Protein AF-0000000086686508 (afdb_homodimer)

Foldseek 3Di:
DDDPPDPDDPPPPPPPLFQPPVRFAAEEQAEAQPDAQCPDLNVLLQVLQVVVRYHYHTDDDPDHADDLQDLVLLVSLCVRCVVVDPTQHEYEYAASRLSCLQVCLVVQHEYEYQLYQQVRVSSLVSLQSHPHAYAYEEEPQAPRDDPVSRVVSHVHYHYHYQAYSLQAHDDDRVRSVVSSVVVSVSSNVVCVVRVPPD/DDPPDDPPDPPPPPPPLWQPPVRFAAEEQAEAQPDAQCPDLNVLLQVLQVVVRYHYHTDDDPDHADDLQDLVLLVVLCVRCVVVDPTQHEYEYAASRLSCLQVCLVVQHEYEYQLYQQVRVSSLVSLQSHPHAYAYEEEPQAPRDDPVSRVVSHVHYHYHYQAYSLGAHDDDRVRSVVSSVVVSVSSNVVCVVRVPPD

Secondary structure (DSSP, 8-state):
--------------------TTS--EEEEE--SSS-TTBTHHHHHHHHHHTTTPEEEE---SS----TTSTHHHHHHHHHHGGG--S-PEEEEEGGGGGGHHHHHHHT--EEEES--TTSHHHHHHHHT--S-EEEEEETT-TT--HHHHHHH-S-EEEETT--TTS--SSSHHHHHHHHHHHHHHHHHHHHHTT---/--------------------TTS--EEEEE--SSS-TTBTHHHHHHHHHHTTTPEEEE---SS----TTSTHHHHHHHHHHGGG--S-PEEEEEGGGGGGHHHHHHHT--EEEES--TTSHHHHHHHHT--S-EEEEEETT-TT--HHHHHHH-S-EEEETT--TTS--SSSHHHHHHHHHHHHHHHHHHHHHTT---

pLDDT: mean 88.92, std 19.78, range [25.7, 99.0]

Sequence (396 aa):
MPTAGASPNRTTDATHAATTLDGMAEAVVIPGGGYGVTTGMLWYAGEVAARRGATVHRHSWTEPAPDAFDATVETWVTAQLAPTLTGRPLLIGKSLGSAAAALAADRGLPAVWLTPLLTAPWVVAALGRATRPVLLVGGTADRLWDGATARRLTPHVVEVADADHGLCVPGPMVGSVNVLARVIAAMDEFLDAISWPGMPTAGASPNRTTDATHAATTLDGMAEAVVIPGGGYGVTTGMLWYAGEVAARRGATVHRHSWTEPAPDAFDATVETWVTAQLAPTLTGRPLLIGKSLGSAAAALAADRGLPAVWLTPLLTAPWVVAALGRATRPVLLVGGTADRLWDGATARRLTPHVVEVADADHGLCVPGPMVGSVNVLARVIAAMDEFLDAISWPG

Solvent-accessible surface area (backbone atoms only — not comparable to full-atom values): 21342 Å² total; per-residue (Å²): 131,85,79,82,75,81,76,81,80,80,77,76,75,75,78,72,68,50,39,35,95,89,58,46,38,39,30,37,34,32,32,38,85,86,51,63,45,36,33,33,68,48,34,55,54,45,46,50,45,37,76,68,61,21,52,70,44,71,46,70,79,91,59,88,74,67,58,77,86,37,78,64,31,36,58,53,45,35,64,66,45,55,84,72,56,87,59,54,34,39,38,38,17,24,32,58,22,26,33,37,30,44,53,29,26,76,66,53,27,36,34,38,28,41,34,32,44,57,75,32,67,69,35,46,52,20,47,65,55,42,75,35,67,47,39,41,34,37,14,73,56,12,88,41,46,44,70,69,60,48,58,71,60,32,94,43,68,47,75,37,85,57,8,26,73,83,46,40,39,81,75,61,56,40,57,19,39,49,44,47,29,52,52,48,46,49,50,53,51,50,35,57,74,67,48,58,75,108,132,86,79,82,75,84,77,81,83,77,78,75,76,77,79,72,66,47,38,35,95,88,58,46,35,39,30,38,34,32,32,40,85,86,51,63,46,36,32,31,67,48,35,56,55,47,46,49,46,37,75,67,59,22,52,70,43,70,44,72,80,89,59,87,76,66,58,78,85,37,79,64,32,36,59,52,45,38,65,65,45,55,83,72,57,87,60,52,34,40,37,37,17,24,31,57,22,25,33,38,30,45,53,29,26,76,69,52,27,37,34,36,27,41,33,31,45,55,74,32,66,68,36,45,53,20,47,66,55,42,75,36,66,47,39,43,35,35,14,72,54,13,90,41,46,43,70,68,60,48,59,72,60,31,94,41,69,47,77,38,84,56,9,25,74,84,46,40,37,81,75,61,58,40,54,20,39,50,45,47,30,52,52,47,46,48,49,53,53,49,34,57,75,68,50,57,73,109

Nearest PDB structures (foldseek):
  3nvt-assembly1_A-2  TM=3.854E-01  e=5.544E-01  Listeria monocytogenes EGD-e
  3tfc-assembly1_B-2  TM=3.668E-01  e=6.297E-01  Listeria monocytogenes EGD-e
  5j6f-assembly1_A-2  TM=3.170E-01  e=2.752E-01  Geobacillus sp. GHH01
  5j6f-assembly1_B-2  TM=3.099E-01  e=3.126E-01  Geobacillus sp. GHH01
  3nvt-assembly1_B-2  TM=3.622E-01  e=9.226E-01  Listeria monocytogenes EGD-e

InterPro domains:
  IPR029058 Alpha/Beta hydrolase fold [G3DSA:3.40.50.1820] (26-176)
  IPR029058 Alpha/Beta hydrolase fold [SSF53474] (26-192)

Radius of gyration: 25.27 Å; Cα contacts (8 Å, |Δi|>4): 787; chains: 2; bounding box: 43×126×68 Å

Organism: NCBI:txid175570

Structure (mmCIF, N/CA/C/O backbone):
data_AF-0000000086686508-model_v1
#
loop_
_entity.id
_entity.type
_entity.pdbx_description
1 polymer 'Alpha/beta hydrolase family protein'
#
loop_
_atom_site.group_PDB
_atom_site.id
_atom_site.type_symbol
_atom_site.label_atom_id
_atom_site.label_alt_id
_atom_site.label_comp_id
_atom_site.label_asym_id
_atom_site.label_entity_id
_atom_site.label_seq_id
_atom_site.pdbx_PDB_ins_code
_atom_site.Cartn_x
_atom_site.Cartn_y
_atom_site.Cartn_z
_atom_site.occupancy
_atom_site.B_iso_or_equiv
_atom_site.auth_seq_id
_atom_site.auth_comp_id
_atom_site.auth_asym_id
_atom_site.auth_atom_id
_atom_site.pdbx_PDB_model_num
ATOM 1 N N . MET A 1 1 ? -20.25 -55.562 -44.25 1 31.36 1 MET A N 1
ATOM 2 C CA . MET A 1 1 ? -20.969 -54.688 -43.312 1 31.36 1 MET A CA 1
ATOM 3 C C . MET A 1 1 ? -20 -53.938 -42.406 1 31.36 1 MET A C 1
ATOM 5 O O . MET A 1 1 ? -19.203 -54.562 -41.688 1 31.36 1 MET A O 1
ATOM 9 N N . PRO A 1 2 ? -19.516 -52.688 -42.75 1 33.31 2 PRO A N 1
ATOM 10 C CA . PRO A 1 2 ? -18.453 -51.938 -42.062 1 33.31 2 PRO A CA 1
ATOM 11 C C . PRO A 1 2 ? -18.797 -51.594 -40.625 1 33.31 2 PRO A C 1
ATOM 13 O O . PRO A 1 2 ? -19.969 -51.438 -40.281 1 33.31 2 PRO A O 1
ATOM 16 N N . THR A 1 3 ? -18.109 -52.125 -39.625 1 28.48 3 THR A N 1
ATOM 17 C CA . THR A 1 3 ? -18.219 -51.938 -38.188 1 28.48 3 THR A CA 1
ATOM 18 C C . THR A 1 3 ? -18.125 -50.469 -37.812 1 28.48 3 THR A C 1
ATOM 20 O O . THR A 1 3 ? -17.266 -49.75 -38.312 1 28.48 3 THR A O 1
ATOM 23 N N . ALA A 1 4 ? -19.266 -49.812 -37.406 1 37.56 4 ALA A N 1
ATOM 24 C CA . ALA A 1 4 ? -19.484 -48.469 -36.875 1 37.56 4 ALA A CA 1
ATOM 25 C C . ALA A 1 4 ? -18.5 -48.188 -35.75 1 37.56 4 ALA A C 1
ATOM 27 O O . ALA A 1 4 ? -18.484 -48.875 -34.719 1 37.56 4 ALA A O 1
ATOM 28 N N . GLY A 1 5 ? -17.266 -47.688 -36.062 1 30.7 5 GLY A N 1
ATOM 29 C CA . GLY A 1 5 ? -16.219 -47.344 -35.094 1 30.7 5 GLY A CA 1
ATOM 30 C C . GLY A 1 5 ? -16.719 -46.469 -33.969 1 30.7 5 GLY A C 1
ATOM 31 O O . GLY A 1 5 ? -17.578 -45.625 -34.156 1 30.7 5 GLY A O 1
ATOM 32 N N . ALA A 1 6 ? -16.609 -46.969 -32.656 1 38.06 6 ALA A N 1
ATOM 33 C CA . ALA A 1 6 ? -16.906 -46.375 -31.344 1 38.06 6 ALA A CA 1
ATOM 34 C C . ALA A 1 6 ? -16.344 -44.969 -31.219 1 38.06 6 ALA A C 1
ATOM 36 O O . ALA A 1 6 ? -15.156 -44.75 -31.453 1 38.06 6 ALA A O 1
ATOM 37 N N . SER A 1 7 ? -17.188 -43.906 -31.484 1 34.47 7 SER A N 1
ATOM 38 C CA . SER A 1 7 ? -16.828 -42.531 -31.25 1 34.47 7 SER A CA 1
ATOM 39 C C . SER A 1 7 ? -16.406 -42.281 -29.812 1 34.47 7 SER A C 1
ATOM 41 O O . SER A 1 7 ? -17.125 -42.656 -28.875 1 34.47 7 SER A O 1
ATOM 43 N N . PRO A 1 8 ? -15.047 -42.125 -29.438 1 32.41 8 PRO A N 1
ATOM 44 C CA . PRO A 1 8 ? -14.602 -41.938 -28.047 1 32.41 8 PRO A CA 1
ATOM 45 C C . PRO A 1 8 ? -15.305 -40.781 -27.359 1 32.41 8 PRO A C 1
ATOM 47 O O . PRO A 1 8 ? -15.711 -39.812 -28.016 1 32.41 8 PRO A O 1
ATOM 50 N N . ASN A 1 9 ? -16.141 -41 -26.281 1 31.64 9 ASN A N 1
ATOM 51 C CA . ASN A 1 9 ? -16.766 -40.125 -25.297 1 31.64 9 ASN A CA 1
ATOM 52 C C . ASN A 1 9 ? -15.773 -39.156 -24.703 1 31.64 9 ASN A C 1
ATOM 54 O O . ASN A 1 9 ? -14.773 -39.531 -24.109 1 31.64 9 ASN A O 1
ATOM 58 N N . ARG A 1 10 ? -15.508 -37.969 -25.281 1 30.02 10 ARG A N 1
ATOM 59 C CA . ARG A 1 10 ? -14.734 -36.844 -24.75 1 30.02 10 ARG A CA 1
ATOM 60 C C . ARG A 1 10 ? -15.203 -36.469 -23.344 1 30.02 10 ARG A C 1
ATOM 62 O O . ARG A 1 10 ? -16.328 -36 -23.172 1 30.02 10 ARG A O 1
ATOM 69 N N . THR A 1 11 ? -14.797 -37.219 -22.266 1 30.08 11 THR A N 1
ATOM 70 C CA . THR A 1 11 ? -15 -36.844 -20.875 1 30.08 11 THR A CA 1
ATOM 71 C C . THR A 1 11 ? -14.562 -35.406 -20.625 1 30.08 11 THR A C 1
ATOM 73 O O . THR A 1 11 ? -13.383 -35.062 -20.797 1 30.08 11 THR A O 1
ATOM 76 N N . THR A 1 12 ? -15.359 -34.438 -20.891 1 30.73 12 THR A N 1
ATOM 77 C CA . THR A 1 12 ? -15.203 -33.031 -20.484 1 30.73 12 THR A CA 1
ATOM 78 C C . THR A 1 12 ? -14.898 -32.969 -18.984 1 30.73 12 THR A C 1
ATOM 80 O O . THR A 1 12 ? -15.742 -33.281 -18.156 1 30.73 12 THR A O 1
ATOM 83 N N . ASP A 1 13 ? -13.695 -33.312 -18.5 1 25.7 13 ASP A N 1
ATOM 84 C CA . ASP A 1 13 ? -13.242 -33.094 -17.141 1 25.7 13 ASP A CA 1
ATOM 85 C C . ASP A 1 13 ? -13.555 -31.656 -16.688 1 25.7 13 ASP A C 1
ATOM 87 O O . ASP A 1 13 ? -12.977 -30.703 -17.203 1 25.7 13 ASP A O 1
ATOM 91 N N . ALA A 1 14 ? -14.805 -31.297 -16.406 1 35.44 14 ALA A N 1
ATOM 92 C CA . ALA A 1 14 ? -15.172 -30.109 -15.641 1 35.44 14 ALA A CA 1
ATOM 93 C C . ALA A 1 14 ? -14.195 -29.859 -14.5 1 35.44 14 ALA A C 1
ATOM 95 O O . ALA A 1 14 ? -14.148 -30.625 -13.539 1 35.44 14 ALA A O 1
ATOM 96 N N . THR A 1 15 ? -12.891 -29.406 -14.703 1 31.39 15 THR A N 1
ATOM 97 C CA . THR A 1 15 ? -11.922 -28.891 -13.742 1 31.39 15 THR A CA 1
ATOM 98 C C . THR A 1 15 ? -12.625 -28.141 -12.617 1 31.39 15 THR A C 1
ATOM 100 O O . THR A 1 15 ? -13.219 -27.078 -12.844 1 31.39 15 THR A O 1
ATOM 103 N N . HIS A 1 16 ? -13.109 -28.703 -11.625 1 33.59 16 HIS A N 1
ATOM 104 C CA . HIS A 1 16 ? -13.797 -28.297 -10.406 1 33.59 16 HIS A CA 1
ATOM 105 C C . HIS A 1 16 ? -13.039 -27.172 -9.695 1 33.59 16 HIS A C 1
ATOM 107 O O . HIS A 1 16 ? -11.875 -27.344 -9.336 1 33.59 16 HIS A O 1
ATOM 113 N N . ALA A 1 17 ? -13.195 -26 -9.992 1 38.53 17 ALA A N 1
ATOM 114 C CA . ALA A 1 17 ? -12.766 -24.844 -9.211 1 38.53 17 ALA A CA 1
ATOM 115 C C . ALA A 1 17 ? -13 -25.078 -7.719 1 38.53 17 ALA A C 1
ATOM 117 O O . ALA A 1 17 ? -14.125 -25.344 -7.293 1 38.53 17 ALA A O 1
ATOM 118 N N . ALA A 1 18 ? -12.016 -25.547 -6.938 1 39.12 18 ALA A N 1
ATOM 119 C CA . ALA A 1 18 ? -12.094 -25.906 -5.523 1 39.12 18 ALA A CA 1
ATOM 120 C C . ALA A 1 18 ? -12.711 -24.781 -4.703 1 39.12 18 ALA A C 1
ATOM 122 O O . ALA A 1 18 ? -12.07 -23.75 -4.48 1 39.12 18 ALA A O 1
ATOM 123 N N . THR A 1 19 ? -13.984 -24.438 -4.754 1 42.88 19 THR A N 1
ATOM 124 C CA . THR A 1 19 ? -14.781 -23.562 -3.896 1 42.88 19 THR A CA 1
ATOM 125 C C . THR A 1 19 ? -14.648 -23.984 -2.432 1 42.88 19 THR A C 1
ATOM 127 O O . THR A 1 19 ? -14.414 -25.156 -2.129 1 42.88 19 THR A O 1
ATOM 130 N N . THR A 1 20 ? -14.125 -23.141 -1.526 1 47.12 20 THR A N 1
ATOM 131 C CA . THR A 1 20 ? -14.344 -23.547 -0.14 1 47.12 20 THR A CA 1
ATOM 132 C C . THR A 1 20 ? -15.711 -24.188 0.026 1 47.12 20 THR A C 1
ATOM 134 O O . THR A 1 20 ? -16.562 -24.094 -0.858 1 47.12 20 THR A O 1
ATOM 137 N N . LEU A 1 21 ? -15.812 -25.031 1.123 1 45.16 21 LEU A N 1
ATOM 138 C CA . LEU A 1 21 ? -17.094 -25.703 1.366 1 45.16 21 LEU A CA 1
ATOM 139 C C . LEU A 1 21 ? -18.25 -24.797 0.982 1 45.16 21 LEU A C 1
ATOM 141 O O . LEU A 1 21 ? -19.297 -25.266 0.525 1 45.16 21 LEU A O 1
ATOM 145 N N . ASP A 1 22 ? -18.188 -23.484 1.432 1 51.22 22 ASP A N 1
ATOM 146 C CA . ASP A 1 22 ? -19.406 -22.703 1.198 1 51.22 22 ASP A CA 1
ATOM 147 C C . ASP A 1 22 ? -19.438 -22.141 -0.217 1 51.22 22 ASP A C 1
ATOM 149 O O . ASP A 1 22 ? -20.375 -21.422 -0.585 1 51.22 22 ASP A O 1
ATOM 153 N N . GLY A 1 23 ? -18.516 -22.625 -1.15 1 64.56 23 GLY A N 1
ATOM 154 C CA . GLY A 1 23 ? -18.547 -22.281 -2.562 1 64.56 23 GLY A CA 1
ATOM 155 C C . GLY A 1 23 ? -17.844 -20.969 -2.865 1 64.56 23 GLY A C 1
ATOM 156 O O . GLY A 1 23 ? -17.844 -20.516 -4.012 1 64.56 23 GLY A O 1
ATOM 157 N N . MET A 1 24 ? -17.203 -20.312 -1.735 1 79.81 24 MET A N 1
ATOM 158 C CA . MET A 1 24 ? -16.656 -18.984 -2.004 1 79.81 24 MET A CA 1
ATOM 159 C C . MET A 1 24 ? -15.195 -19.062 -2.408 1 79.81 24 MET A C 1
ATOM 161 O O . MET A 1 24 ? -14.445 -19.875 -1.875 1 79.81 24 MET A O 1
ATOM 165 N N . ALA A 1 25 ? -14.781 -18.391 -3.436 1 93.69 25 ALA A N 1
ATOM 166 C CA . ALA A 1 25 ? -13.398 -18.312 -3.9 1 93.69 25 ALA A CA 1
ATOM 167 C C . ALA A 1 25 ? -12.492 -17.734 -2.824 1 93.69 25 ALA A C 1
ATOM 169 O O . ALA A 1 25 ? -12.945 -16.953 -1.984 1 93.69 25 ALA A O 1
ATOM 170 N N . GLU A 1 26 ? -11.219 -18.219 -2.693 1 96.62 26 GLU A N 1
ATOM 171 C CA . GLU A 1 26 ? -10.242 -17.734 -1.729 1 96.62 26 GLU A CA 1
ATOM 172 C C . GLU A 1 26 ? -8.953 -17.281 -2.426 1 96.62 26 GLU A C 1
ATOM 174 O O . GLU A 1 26 ? -8.602 -17.812 -3.482 1 96.62 26 GLU A O 1
ATOM 179 N N . ALA A 1 27 ? -8.352 -16.359 -1.875 1 97.31 27 ALA A N 1
ATOM 180 C CA . ALA A 1 27 ? -7.008 -15.938 -2.258 1 97.31 27 ALA A CA 1
ATOM 181 C C . ALA A 1 27 ? -6.109 -15.789 -1.034 1 97.31 27 ALA A C 1
ATOM 183 O O . ALA A 1 27 ? -6.582 -15.445 0.052 1 97.31 27 ALA A O 1
ATOM 184 N N . VAL A 1 28 ? -4.844 -16.125 -1.184 1 97.5 28 VAL A N 1
ATOM 185 C CA . VAL A 1 28 ? -3.854 -15.969 -0.125 1 97.5 28 VAL A CA 1
ATOM 186 C C . VAL A 1 28 ? -2.762 -15.008 -0.583 1 97.5 28 VAL A C 1
ATOM 188 O O . VAL A 1 28 ? -2.137 -15.211 -1.625 1 97.5 28 VAL A O 1
ATOM 191 N N . VAL A 1 29 ? -2.574 -13.969 0.198 1 96.94 29 VAL A N 1
ATOM 192 C CA . VAL A 1 29 ? -1.518 -13 -0.054 1 96.94 29 VAL A CA 1
ATOM 193 C C . VAL A 1 29 ? -0.292 -13.336 0.793 1 96.94 29 VAL A C 1
ATOM 195 O O . VAL A 1 29 ? -0.396 -13.484 2.012 1 96.94 29 VAL A O 1
ATOM 198 N N . ILE A 1 30 ? 0.859 -13.43 0.093 1 96.81 30 ILE A N 1
ATOM 199 C CA . ILE A 1 30 ? 2.096 -13.883 0.72 1 96.81 30 ILE A CA 1
ATOM 200 C C . ILE A 1 30 ? 3.162 -12.797 0.599 1 96.81 30 ILE A C 1
ATOM 202 O O . ILE A 1 30 ? 3.602 -12.469 -0.506 1 96.81 30 ILE A O 1
ATOM 206 N N . PRO A 1 31 ? 3.637 -12.242 1.717 1 95.25 31 PRO A N 1
ATOM 207 C CA . PRO A 1 31 ? 4.57 -11.117 1.677 1 95.25 31 PRO A CA 1
ATOM 208 C C . PRO A 1 31 ? 5.996 -11.539 1.343 1 95.25 31 PRO A C 1
ATOM 210 O O . PRO A 1 31 ? 6.297 -12.734 1.314 1 95.25 31 PRO A O 1
ATOM 213 N N . GLY A 1 32 ? 6.812 -10.516 1.066 1 94 32 GLY A N 1
ATOM 214 C CA . GLY A 1 32 ? 8.25 -10.719 1.007 1 94 32 GLY A CA 1
ATOM 215 C C . GLY A 1 32 ? 8.922 -10.664 2.369 1 94 32 GLY A C 1
ATOM 216 O O . GLY A 1 32 ? 8.281 -10.938 3.389 1 94 32 GLY A O 1
ATOM 217 N N . GLY A 1 33 ? 10.203 -10.391 2.398 1 87 33 GLY A N 1
ATOM 218 C CA . GLY A 1 33 ? 10.977 -10.414 3.633 1 87 33 GLY A CA 1
ATOM 219 C C . GLY A 1 33 ? 11.023 -9.062 4.332 1 87 33 GLY A C 1
ATOM 220 O O . GLY A 1 33 ? 11.242 -9 5.543 1 87 33 GLY A O 1
ATOM 221 N N . GLY A 1 34 ? 10.781 -8.016 3.639 1 74.44 34 GLY A N 1
ATOM 222 C CA . GLY A 1 34 ? 11.117 -6.703 4.172 1 74.44 34 GLY A CA 1
ATOM 223 C C . GLY A 1 34 ? 9.922 -5.977 4.766 1 74.44 34 GLY A C 1
ATOM 224 O O . GLY A 1 34 ? 10.07 -5.188 5.699 1 74.44 34 GLY A O 1
ATOM 225 N N . TYR A 1 35 ? 8.797 -6.34 4.152 1 73.69 35 TYR A N 1
ATOM 226 C CA . TYR A 1 35 ? 7.652 -5.531 4.547 1 73.69 35 TYR A CA 1
ATOM 227 C C . TYR A 1 35 ? 6.453 -6.41 4.883 1 73.69 35 TYR A C 1
ATOM 229 O O . TYR A 1 35 ? 6.422 -7.59 4.527 1 73.69 35 TYR A O 1
ATOM 237 N N . GLY A 1 36 ? 5.535 -5.984 5.613 1 75.12 36 GLY A N 1
ATOM 238 C CA . GLY A 1 36 ? 4.355 -6.719 6.039 1 75.12 36 GLY A CA 1
ATOM 239 C C . GLY A 1 36 ? 3.383 -7 4.91 1 75.12 36 GLY A C 1
ATOM 240 O O . GLY A 1 36 ? 3.539 -6.477 3.805 1 75.12 36 GLY A O 1
ATOM 241 N N . VAL A 1 37 ? 2.438 -7.746 5.098 1 73.25 37 VAL A N 1
ATOM 242 C CA . VAL A 1 37 ? 1.51 -8.406 4.184 1 73.25 37 VAL A CA 1
ATOM 243 C C . VAL A 1 37 ? 0.569 -7.375 3.568 1 73.25 37 VAL A C 1
ATOM 245 O O . VAL A 1 37 ? -0.125 -7.664 2.59 1 73.25 37 VAL A O 1
ATOM 248 N N . THR A 1 38 ? 0.624 -6.176 4.031 1 72.81 38 THR A N 1
ATOM 249 C CA . THR A 1 38 ? -0.282 -5.172 3.486 1 72.81 38 THR A CA 1
ATOM 250 C C . THR A 1 38 ? 0.5 -4.012 2.879 1 72.81 38 THR A C 1
ATOM 252 O O . THR A 1 38 ? -0.069 -2.955 2.588 1 72.81 38 THR A O 1
ATOM 255 N N . THR A 1 39 ? 1.704 -4.293 2.664 1 81.94 39 THR A N 1
ATOM 256 C CA . THR A 1 39 ? 2.531 -3.168 2.236 1 81.94 39 THR A CA 1
ATOM 257 C C . THR A 1 39 ? 2.279 -2.84 0.767 1 81.94 39 THR A C 1
ATOM 259 O O . THR A 1 39 ? 2.338 -3.725 -0.091 1 81.94 39 THR A O 1
ATOM 262 N N . GLY A 1 40 ? 1.926 -1.566 0.541 1 88.06 40 GLY A N 1
ATOM 263 C CA . GLY A 1 40 ? 1.92 -1.001 -0.799 1 88.06 40 GLY A CA 1
ATOM 264 C C . GLY A 1 40 ? 1.157 -1.847 -1.801 1 88.06 40 GLY A C 1
ATOM 265 O O . GLY A 1 40 ? -0.057 -2.021 -1.678 1 88.06 40 GLY A O 1
ATOM 266 N N . MET A 1 41 ? 1.883 -2.381 -2.676 1 93.5 41 MET A N 1
ATOM 267 C CA . MET A 1 41 ? 1.324 -3.059 -3.844 1 93.5 41 MET A CA 1
ATOM 268 C C . MET A 1 41 ? 0.568 -4.316 -3.434 1 93.5 41 MET A C 1
ATOM 270 O O . MET A 1 41 ? -0.436 -4.672 -4.055 1 93.5 41 MET A O 1
ATOM 274 N N . LEU A 1 42 ? 0.965 -4.98 -2.32 1 94.38 42 LEU A N 1
ATOM 275 C CA . LEU A 1 42 ? 0.359 -6.25 -1.932 1 94.38 42 LEU A CA 1
ATOM 276 C C . LEU A 1 42 ? -1.089 -6.051 -1.496 1 94.38 42 LEU A C 1
ATOM 278 O O . LEU A 1 42 ? -1.939 -6.906 -1.747 1 94.38 42 LEU A O 1
ATOM 282 N N . TRP A 1 43 ? -1.288 -4.922 -0.856 1 94.56 43 TRP A N 1
ATOM 283 C CA . TRP A 1 43 ? -2.662 -4.629 -0.464 1 94.56 43 TRP A CA 1
ATOM 284 C C . TRP A 1 43 ? -3.568 -4.527 -1.688 1 94.56 43 TRP A C 1
ATOM 286 O O . TRP A 1 43 ? -4.605 -5.188 -1.755 1 94.56 43 TRP A O 1
ATOM 296 N N . TYR A 1 44 ? -3.178 -3.805 -2.699 1 96.62 44 TYR A N 1
ATOM 297 C CA . TYR A 1 44 ? -3.98 -3.586 -3.896 1 96.62 44 TYR A CA 1
ATOM 298 C C . TYR A 1 44 ? -4.156 -4.879 -4.68 1 96.62 44 TYR A C 1
ATOM 300 O O . TYR A 1 44 ? -5.23 -5.145 -5.223 1 96.62 44 TYR A O 1
ATOM 308 N N . ALA A 1 45 ? -3.109 -5.633 -4.727 1 97.62 45 ALA A N 1
ATOM 309 C CA . ALA A 1 45 ? -3.195 -6.914 -5.422 1 97.62 45 ALA A CA 1
ATOM 310 C C . ALA A 1 45 ? -4.246 -7.82 -4.777 1 97.62 45 ALA A C 1
ATOM 312 O O . ALA A 1 45 ? -5.031 -8.461 -5.477 1 97.62 45 ALA A O 1
ATOM 313 N N . GLY A 1 46 ? -4.242 -7.926 -3.453 1 96.94 46 GLY A N 1
ATOM 314 C CA . GLY A 1 46 ? -5.254 -8.711 -2.762 1 96.94 46 GLY A CA 1
ATOM 315 C C . GLY A 1 46 ? -6.668 -8.219 -3.021 1 96.94 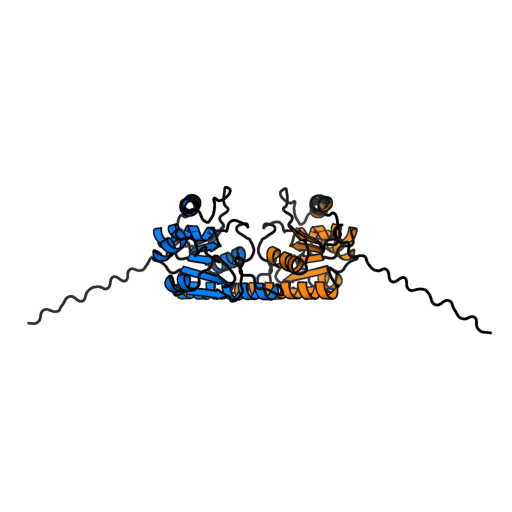46 GLY A C 1
ATOM 316 O O . GLY A 1 46 ? -7.598 -9.016 -3.123 1 96.94 46 GLY A O 1
ATOM 317 N N . GLU A 1 47 ? -6.809 -6.918 -3.178 1 96.56 47 GLU A N 1
ATOM 318 C CA . GLU A 1 47 ? -8.125 -6.324 -3.381 1 96.56 47 GLU A CA 1
ATOM 319 C C . GLU A 1 47 ? -8.695 -6.695 -4.746 1 96.56 47 GLU A C 1
ATOM 321 O O . GLU A 1 47 ? -9.914 -6.734 -4.926 1 96.56 47 GLU A O 1
ATOM 326 N N . VAL A 1 48 ? -7.828 -6.977 -5.727 1 98.38 48 VAL A N 1
ATOM 327 C CA . VAL A 1 48 ? -8.305 -7.453 -7.02 1 98.38 48 VAL A CA 1
ATOM 328 C C . VAL A 1 48 ? -9.117 -8.727 -6.836 1 98.38 48 VAL A C 1
ATOM 330 O O . VAL A 1 48 ? -10.203 -8.867 -7.402 1 98.38 48 VAL A O 1
ATOM 333 N N . ALA A 1 49 ? -8.602 -9.656 -6.008 1 98.19 49 ALA A N 1
ATOM 334 C CA . ALA A 1 49 ? -9.305 -10.906 -5.723 1 98.19 49 ALA A CA 1
ATOM 335 C C . ALA A 1 49 ? -10.57 -10.648 -4.914 1 98.19 49 ALA A C 1
ATOM 337 O O . ALA A 1 49 ? -11.609 -11.266 -5.172 1 98.19 49 ALA A O 1
ATOM 338 N N . ALA A 1 50 ? -10.453 -9.742 -3.953 1 96.88 50 ALA A N 1
ATOM 339 C CA . ALA A 1 50 ? -11.609 -9.422 -3.113 1 96.88 50 ALA A CA 1
ATOM 340 C C . ALA A 1 50 ? -12.773 -8.906 -3.953 1 96.88 50 ALA A C 1
ATOM 342 O O . ALA A 1 50 ? -13.922 -9.289 -3.729 1 96.88 50 ALA A O 1
ATOM 343 N N . ARG A 1 51 ? -12.484 -8.109 -4.902 1 97.19 51 ARG A N 1
ATOM 344 C CA . ARG A 1 51 ? -13.523 -7.504 -5.738 1 97.19 51 ARG A CA 1
ATOM 345 C C . ARG A 1 51 ? -14.172 -8.547 -6.645 1 97.19 51 ARG A C 1
ATOM 347 O O . ARG A 1 51 ? -15.234 -8.305 -7.211 1 97.19 51 ARG A O 1
ATOM 354 N N . ARG A 1 52 ? -13.555 -9.648 -6.766 1 96.75 52 ARG A N 1
ATOM 355 C CA . ARG A 1 52 ? -14.109 -10.742 -7.551 1 96.75 52 ARG A CA 1
ATOM 356 C C . ARG A 1 52 ? -14.875 -11.719 -6.66 1 96.75 52 ARG A C 1
ATOM 358 O O . ARG A 1 52 ? -15.242 -12.812 -7.102 1 96.75 52 ARG A O 1
ATOM 365 N N . GLY A 1 53 ? -15 -11.344 -5.375 1 95.94 53 GLY A N 1
ATOM 366 C CA . GLY A 1 53 ? -15.836 -12.109 -4.465 1 95.94 53 GLY A CA 1
ATOM 367 C C . GLY A 1 53 ? -15.055 -13.094 -3.621 1 95.94 53 GLY A C 1
ATOM 368 O O . GLY A 1 53 ? -15.641 -13.906 -2.898 1 95.94 53 GLY A O 1
ATOM 369 N N . ALA A 1 54 ? -13.766 -13.023 -3.67 1 97.12 54 ALA A N 1
ATOM 370 C CA . ALA A 1 54 ? -12.945 -13.977 -2.928 1 97.12 54 ALA A CA 1
ATOM 371 C C . ALA A 1 54 ? -12.734 -13.508 -1.49 1 97.12 54 ALA A C 1
ATOM 373 O O . ALA A 1 54 ? -12.609 -12.312 -1.23 1 97.12 54 ALA A O 1
ATOM 374 N N . THR A 1 55 ? -12.727 -14.422 -0.553 1 96 55 THR A N 1
ATOM 375 C CA . THR A 1 55 ? -12.148 -14.164 0.761 1 96 55 THR A CA 1
ATOM 376 C C . THR A 1 55 ? -10.625 -14.109 0.679 1 96 55 THR A C 1
ATOM 378 O O . THR A 1 55 ? -9.984 -15.055 0.22 1 96 55 THR A O 1
ATOM 381 N N . VAL A 1 56 ? -10.078 -13.016 1.13 1 95.62 56 VAL A N 1
ATOM 382 C CA . VAL A 1 56 ? -8.641 -12.812 1.019 1 95.62 56 VAL A CA 1
ATOM 383 C C . VAL A 1 56 ? -7.977 -13.086 2.369 1 95.62 56 VAL A C 1
ATOM 385 O O . VAL A 1 56 ? -8.297 -12.43 3.363 1 95.62 56 VAL A O 1
ATOM 388 N N . HIS A 1 57 ? -7.07 -14.07 2.393 1 95 57 HIS A N 1
ATOM 389 C CA . HIS A 1 57 ? -6.238 -14.359 3.555 1 95 57 HIS A CA 1
ATOM 390 C C . HIS A 1 57 ? -4.848 -13.75 3.406 1 95 57 HIS A C 1
ATOM 392 O O . HIS A 1 57 ? -4.172 -13.977 2.4 1 95 57 HIS A O 1
ATOM 398 N N . ARG A 1 58 ? -4.453 -13.023 4.402 1 93.81 58 ARG A N 1
ATOM 399 C CA . ARG A 1 58 ? -3.156 -12.352 4.375 1 93.81 58 ARG A CA 1
ATOM 400 C C . ARG A 1 58 ? -2.188 -12.992 5.363 1 93.81 58 ARG A C 1
ATOM 402 O O . ARG A 1 58 ? -2.367 -12.883 6.578 1 93.81 58 ARG A O 1
ATOM 409 N N . HIS A 1 59 ? -1.157 -13.531 4.789 1 94.31 59 HIS A N 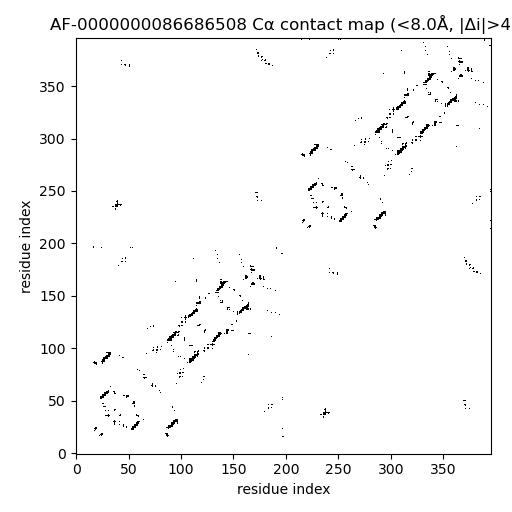1
ATOM 410 C CA . HIS A 1 59 ? -0.22 -14.305 5.598 1 94.31 59 HIS A CA 1
ATOM 411 C C . HIS A 1 59 ? 0.84 -13.406 6.223 1 94.31 59 HIS A C 1
ATOM 413 O O . HIS A 1 59 ? 1.418 -12.555 5.543 1 94.31 59 HIS A O 1
ATOM 419 N N . SER A 1 60 ? 1.076 -13.586 7.496 1 91.62 60 SER A N 1
ATOM 420 C CA . SER A 1 60 ? 2.209 -12.977 8.188 1 91.62 60 SER A CA 1
ATOM 421 C C . SER A 1 60 ? 3.205 -14.031 8.648 1 91.62 60 SER A C 1
ATOM 423 O O . SER A 1 60 ? 2.82 -15.031 9.266 1 91.62 60 SER A O 1
ATOM 425 N N . TRP A 1 61 ? 4.445 -13.75 8.336 1 93.25 61 TRP A N 1
ATOM 426 C CA . TRP A 1 61 ? 5.465 -14.695 8.773 1 93.25 61 TRP A CA 1
ATOM 427 C C . TRP A 1 61 ? 5.527 -14.766 10.297 1 93.25 61 TRP A C 1
ATOM 429 O O . TRP A 1 61 ? 5.488 -13.734 10.977 1 93.25 61 TRP A O 1
ATOM 439 N N . THR A 1 62 ? 5.656 -15.883 10.805 1 90.75 62 THR A N 1
ATOM 440 C CA . THR A 1 62 ? 5.594 -16.078 12.25 1 90.75 62 THR A CA 1
ATOM 441 C C . THR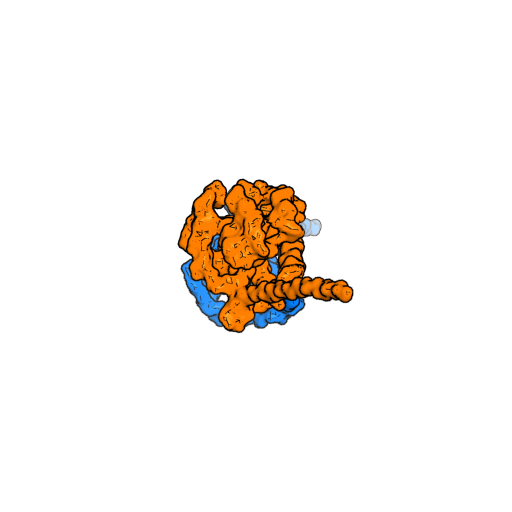 A 1 62 ? 6.98 -15.953 12.875 1 90.75 62 THR A C 1
ATOM 443 O O . THR A 1 62 ? 7.109 -15.828 14.094 1 90.75 62 THR A O 1
ATOM 446 N N . GLU A 1 63 ? 7.961 -15.969 12.109 1 91.5 63 GLU A N 1
ATOM 447 C CA . GLU A 1 63 ? 9.359 -15.867 12.508 1 91.5 63 GLU A CA 1
ATOM 448 C C . GLU A 1 63 ? 10.211 -15.273 11.383 1 91.5 63 GLU A C 1
ATOM 450 O O . GLU A 1 63 ? 9.773 -15.203 10.234 1 91.5 63 GLU A O 1
ATOM 455 N N . PRO A 1 64 ? 11.398 -14.781 11.773 1 89.94 64 PRO A N 1
ATOM 456 C CA . PRO A 1 64 ? 12.258 -14.266 10.711 1 89.94 64 PRO A CA 1
ATOM 457 C C . PRO A 1 64 ? 12.539 -15.305 9.625 1 89.94 64 PRO A C 1
ATOM 459 O O . PRO A 1 64 ? 12.75 -16.484 9.93 1 89.94 64 PRO A O 1
ATOM 462 N N . ALA A 1 65 ? 12.484 -14.82 8.445 1 89.69 65 ALA A N 1
ATOM 463 C CA . ALA A 1 65 ? 12.719 -15.711 7.316 1 89.69 65 ALA A CA 1
ATOM 464 C C . ALA A 1 65 ? 14.203 -16.062 7.195 1 89.69 65 ALA A C 1
ATOM 466 O O . ALA A 1 65 ? 15.07 -15.258 7.531 1 89.69 65 ALA A O 1
ATOM 467 N N . PRO A 1 66 ? 14.406 -17.25 6.727 1 91.25 66 PRO A N 1
ATOM 468 C CA . PRO A 1 66 ? 15.781 -17.562 6.336 1 91.25 66 PRO A CA 1
ATOM 469 C C . PRO A 1 66 ? 16.234 -16.766 5.113 1 91.25 66 PRO A C 1
ATOM 471 O O . PRO A 1 66 ? 15.477 -15.961 4.578 1 91.25 66 PRO A O 1
ATOM 474 N N . ASP A 1 67 ? 17.5 -17.016 4.793 1 90.88 67 ASP A N 1
ATOM 475 C CA . ASP A 1 67 ? 18.031 -16.391 3.578 1 90.88 67 ASP A CA 1
ATOM 476 C C . ASP A 1 67 ? 17.203 -16.812 2.357 1 90.88 67 ASP A C 1
ATOM 478 O O . ASP A 1 67 ? 17.016 -18 2.098 1 90.88 67 ASP A O 1
ATOM 482 N N . ALA A 1 68 ? 16.766 -15.805 1.6 1 88.62 68 ALA A N 1
ATOM 483 C CA . ALA A 1 68 ? 15.906 -16.016 0.44 1 88.62 68 ALA A CA 1
ATOM 484 C C . ALA A 1 68 ? 16.656 -16.781 -0.656 1 88.62 68 ALA A C 1
ATOM 486 O O . ALA A 1 68 ? 16.031 -17.344 -1.56 1 88.62 68 ALA A O 1
ATOM 487 N N . PHE A 1 69 ? 17.922 -16.812 -0.538 1 91.06 69 PHE A N 1
ATOM 488 C CA . PHE A 1 69 ? 18.719 -17.438 -1.584 1 91.06 69 PHE A CA 1
ATOM 489 C C . PHE A 1 69 ? 19.344 -18.734 -1.082 1 91.06 69 PHE A C 1
ATOM 491 O O . PHE A 1 69 ? 20.344 -19.203 -1.623 1 91.06 69 PHE A O 1
ATOM 498 N N . ASP A 1 70 ? 18.703 -19.234 -0.047 1 92.81 70 ASP A N 1
ATOM 499 C CA . ASP A 1 70 ? 18.922 -20.594 0.425 1 92.81 70 ASP A CA 1
ATOM 500 C C . ASP A 1 70 ? 17.719 -21.484 0.114 1 92.81 70 ASP A C 1
ATOM 502 O O . ASP A 1 70 ? 16.578 -21.078 0.316 1 92.81 70 ASP A O 1
ATOM 506 N N . ALA A 1 71 ? 17.984 -22.672 -0.368 1 89.19 71 ALA A N 1
ATOM 507 C CA . ALA A 1 71 ? 16.938 -23.578 -0.802 1 89.19 71 ALA A CA 1
ATOM 508 C C . ALA A 1 71 ? 15.992 -23.922 0.352 1 89.19 71 ALA A C 1
ATOM 510 O O . ALA A 1 71 ? 14.844 -24.312 0.131 1 89.19 71 ALA A O 1
ATOM 511 N N . THR A 1 72 ? 16.438 -23.75 1.549 1 94.25 72 THR A N 1
ATOM 512 C CA . THR A 1 72 ? 15.625 -24.062 2.721 1 94.25 72 THR A CA 1
ATOM 513 C C . THR A 1 72 ? 14.422 -23.125 2.822 1 94.25 72 THR A C 1
ATOM 515 O O . THR A 1 72 ? 13.461 -23.422 3.525 1 94.25 72 THR A O 1
ATOM 518 N N . VAL A 1 73 ? 14.516 -22.016 2.045 1 95.31 73 VAL A N 1
ATOM 519 C CA . VAL A 1 73 ? 13.43 -21.031 2.092 1 95.31 73 VAL A CA 1
ATOM 520 C C . VAL A 1 73 ? 12.156 -21.656 1.521 1 95.31 73 VAL A C 1
ATOM 522 O O . VAL A 1 73 ? 11.055 -21.344 1.976 1 95.31 73 VAL A O 1
ATOM 525 N N . GLU A 1 74 ? 12.305 -22.516 0.567 1 96.12 74 GLU A N 1
ATOM 526 C CA . GLU A 1 74 ? 11.148 -23.188 -0.024 1 96.12 74 GLU A CA 1
ATOM 527 C C . GLU A 1 74 ? 10.406 -24.016 1.012 1 96.12 74 GLU A C 1
ATOM 529 O O . GLU A 1 74 ? 9.188 -23.906 1.151 1 96.12 74 GLU A O 1
ATOM 534 N N . THR A 1 75 ? 11.141 -24.844 1.746 1 95.88 75 THR A N 1
ATOM 535 C CA . THR A 1 75 ? 10.547 -25.672 2.785 1 95.88 75 THR A CA 1
ATOM 536 C C . THR A 1 75 ? 9.953 -24.812 3.898 1 95.88 75 THR A C 1
ATOM 538 O O . THR A 1 75 ? 8.875 -25.125 4.414 1 95.88 75 THR A O 1
ATOM 541 N N . TRP A 1 76 ? 10.656 -23.781 4.195 1 96.5 76 TRP A N 1
ATOM 542 C CA . TRP A 1 76 ? 10.219 -22.875 5.254 1 96.5 76 TRP A CA 1
ATOM 543 C C . TRP A 1 76 ? 8.891 -22.219 4.898 1 96.5 76 TRP A C 1
ATOM 545 O O . TRP A 1 76 ? 7.957 -22.219 5.703 1 96.5 76 TRP A O 1
ATOM 555 N N . VAL A 1 77 ? 8.797 -21.672 3.711 1 96.75 77 VAL A N 1
ATOM 556 C CA . VAL A 1 77 ? 7.582 -21 3.24 1 96.75 77 VAL A CA 1
ATOM 557 C C . VAL A 1 77 ? 6.441 -22.016 3.16 1 96.75 77 VAL A C 1
ATOM 559 O O . VAL A 1 77 ? 5.332 -21.75 3.621 1 96.75 77 VAL A O 1
ATOM 562 N N . THR A 1 78 ? 6.699 -23.219 2.625 1 95.88 78 THR A N 1
ATOM 563 C CA . THR A 1 78 ? 5.691 -24.266 2.48 1 95.88 78 THR A CA 1
ATOM 564 C C . THR A 1 78 ? 5.164 -24.688 3.844 1 95.88 78 THR A C 1
ATOM 566 O O . THR A 1 78 ? 3.955 -24.859 4.027 1 95.88 78 THR A O 1
ATOM 569 N N . ALA A 1 79 ? 6.043 -24.812 4.754 1 95.38 79 ALA A N 1
ATOM 570 C CA . ALA A 1 79 ? 5.664 -25.266 6.094 1 95.38 79 ALA A CA 1
ATOM 571 C C . ALA A 1 79 ? 4.738 -24.25 6.766 1 95.38 79 ALA A C 1
ATOM 573 O O . ALA A 1 79 ? 3.846 -24.625 7.527 1 95.38 79 ALA A O 1
ATOM 574 N N . GLN A 1 80 ? 4.922 -23.078 6.465 1 94.88 80 GLN A N 1
ATOM 575 C CA . GLN A 1 80 ? 4.109 -22.031 7.078 1 94.88 80 GLN A CA 1
ATOM 576 C C . GLN A 1 80 ? 2.746 -21.922 6.398 1 94.88 80 GLN A C 1
ATOM 578 O O . GLN A 1 80 ? 1.733 -21.688 7.059 1 94.88 80 GLN A O 1
ATOM 583 N N . LEU A 1 81 ? 2.711 -22.094 5.129 1 96.38 81 LEU A N 1
ATOM 584 C CA . LEU A 1 81 ? 1.5 -21.828 4.363 1 96.38 81 LEU A CA 1
ATOM 585 C C . LEU A 1 81 ? 0.614 -23.062 4.289 1 96.38 81 LEU A C 1
ATOM 587 O O . LEU A 1 81 ? -0.614 -22.953 4.34 1 96.38 81 LEU A O 1
ATOM 591 N N . ALA A 1 82 ? 1.15 -24.219 4.168 1 94.38 82 ALA A N 1
ATOM 592 C CA . ALA A 1 82 ? 0.428 -25.453 3.865 1 94.38 82 ALA A CA 1
ATOM 593 C C . ALA A 1 82 ? -0.693 -25.688 4.871 1 94.38 82 ALA A C 1
ATOM 595 O O . ALA A 1 82 ? -1.83 -25.984 4.488 1 94.38 82 ALA A O 1
ATOM 596 N N . PRO A 1 83 ? -0.442 -25.438 6.16 1 92 83 PRO A N 1
ATOM 597 C CA . PRO A 1 83 ? -1.499 -25.703 7.137 1 92 83 PRO A CA 1
ATOM 598 C C . PRO A 1 83 ? -2.666 -24.734 7.027 1 92 83 PRO A C 1
ATOM 600 O O . PRO A 1 83 ? -3.756 -25 7.539 1 92 83 PRO A O 1
ATOM 603 N N . THR A 1 84 ? -2.404 -23.641 6.363 1 88.12 84 THR A N 1
ATOM 604 C CA . THR A 1 84 ? -3.418 -22.594 6.328 1 88.12 84 THR A CA 1
ATOM 605 C C . THR A 1 84 ? -4.238 -22.672 5.047 1 88.12 84 THR A C 1
ATOM 607 O O . THR A 1 84 ? -5.262 -22 4.914 1 88.12 84 THR A O 1
ATOM 610 N N . LEU A 1 85 ? -3.729 -23.5 4.184 1 89.12 85 LEU A N 1
ATOM 611 C CA . LEU A 1 85 ? -4.402 -23.625 2.896 1 89.12 85 LEU A CA 1
ATOM 612 C C . LEU A 1 85 ? -5.414 -24.766 2.918 1 89.12 85 LEU A C 1
ATOM 614 O O . LEU A 1 85 ? -5.039 -25.938 3.061 1 89.12 85 LEU A O 1
ATOM 618 N N . THR A 1 86 ? -6.699 -24.609 3.039 1 82.31 86 THR A N 1
ATOM 619 C CA . THR A 1 86 ? -7.73 -25.641 3.1 1 82.31 86 THR A CA 1
ATOM 620 C C . THR A 1 86 ? -8.398 -25.828 1.741 1 82.31 86 THR A C 1
ATOM 622 O O . THR A 1 86 ? -8.953 -26.891 1.448 1 82.31 86 THR A O 1
ATOM 625 N N . GLY A 1 87 ? -8.32 -24.953 0.801 1 88.38 87 GLY A N 1
ATOM 626 C CA . GLY A 1 87 ? -8.961 -24.984 -0.503 1 88.38 87 GLY A CA 1
ATOM 627 C C . GLY A 1 87 ? -7.992 -24.797 -1.652 1 88.38 87 GLY A C 1
ATOM 628 O O . GLY A 1 87 ? -6.871 -25.297 -1.617 1 88.38 87 GLY A O 1
ATOM 629 N N . ARG A 1 88 ? -8.547 -24.359 -2.717 1 93.25 88 ARG A N 1
ATOM 630 C CA . ARG A 1 88 ? -7.766 -24.109 -3.922 1 93.25 88 ARG A CA 1
ATOM 631 C C . ARG A 1 88 ? -7.715 -22.609 -4.227 1 93.25 88 ARG A C 1
ATOM 633 O O . ARG A 1 88 ? -8.289 -22.156 -5.219 1 93.25 88 ARG A O 1
ATOM 640 N N . PRO A 1 89 ? -6.988 -21.969 -3.359 1 97.31 89 PRO A N 1
ATOM 641 C CA . PRO A 1 89 ? -6.961 -20.5 -3.506 1 97.31 89 PRO A CA 1
ATOM 642 C C . PRO A 1 89 ? -6.066 -20.047 -4.652 1 97.31 89 PRO A C 1
ATOM 644 O O . PRO A 1 89 ? -5.211 -20.797 -5.117 1 97.31 89 PRO A O 1
ATOM 647 N N . LEU A 1 90 ? -6.379 -18.844 -5.137 1 98.44 90 LEU A N 1
ATOM 648 C CA . LEU A 1 90 ? -5.367 -18.078 -5.859 1 98.44 90 LEU A CA 1
ATOM 649 C C . LEU A 1 90 ? -4.234 -17.656 -4.926 1 98.44 90 LEU A C 1
ATOM 651 O O . LEU A 1 90 ? -4.484 -17.141 -3.838 1 98.44 90 LEU A O 1
ATOM 655 N N . LEU A 1 91 ? -2.982 -17.906 -5.285 1 98.5 91 LEU A N 1
ATOM 656 C CA . LEU A 1 91 ? -1.858 -17.391 -4.52 1 98.5 91 LEU A CA 1
ATOM 657 C C . LEU A 1 91 ? -1.354 -16.078 -5.125 1 98.5 91 LEU A C 1
ATOM 659 O O . LEU A 1 91 ? -1.212 -15.969 -6.344 1 98.5 91 LEU A O 1
ATOM 663 N N . ILE A 1 92 ? -1.183 -15.109 -4.281 1 98.62 92 ILE A N 1
ATOM 664 C CA . ILE A 1 92 ? -0.571 -13.828 -4.637 1 98.62 92 ILE A CA 1
ATOM 665 C C . ILE A 1 92 ? 0.655 -13.586 -3.762 1 98.62 92 ILE A C 1
ATOM 667 O O . ILE A 1 92 ? 0.525 -13.281 -2.574 1 98.62 92 ILE A O 1
ATOM 671 N N . GLY A 1 93 ? 1.85 -13.711 -4.367 1 97.81 93 GLY A N 1
ATOM 672 C CA . GLY A 1 93 ? 3.068 -13.602 -3.584 1 97.81 93 GLY A CA 1
ATOM 673 C C . GLY A 1 93 ? 4.035 -12.562 -4.121 1 97.81 93 GLY A C 1
ATOM 674 O O . GLY A 1 93 ? 4.051 -12.289 -5.32 1 97.81 93 GLY A O 1
ATOM 675 N N . LYS A 1 94 ? 4.777 -12.016 -3.238 1 97.31 94 LYS A N 1
ATOM 676 C CA . LYS A 1 94 ? 5.812 -11.055 -3.617 1 97.31 94 LYS A CA 1
ATOM 677 C C . LYS A 1 94 ? 7.184 -11.508 -3.127 1 97.31 94 LYS A C 1
ATOM 679 O O . LYS A 1 94 ? 7.344 -11.883 -1.962 1 97.31 94 LYS A O 1
ATOM 684 N N . SER A 1 95 ? 8.242 -11.438 -3.975 1 96.94 95 SER A N 1
ATOM 685 C CA . SER A 1 95 ? 9.625 -11.617 -3.561 1 96.94 95 SER A CA 1
ATOM 686 C C . SER A 1 95 ? 9.82 -12.945 -2.828 1 96.94 95 SER A C 1
ATOM 688 O O . SER A 1 95 ? 9.5 -14.008 -3.365 1 96.94 95 SER A O 1
ATOM 690 N N . LEU A 1 96 ? 10.133 -12.969 -1.586 1 96.44 96 LEU A N 1
ATOM 691 C CA . LEU A 1 96 ? 10.305 -14.18 -0.788 1 96.44 96 LEU A CA 1
ATOM 692 C C . LEU A 1 96 ? 9.062 -15.062 -0.871 1 96.44 96 LEU A C 1
ATOM 694 O O . LEU A 1 96 ? 9.172 -16.297 -0.862 1 96.44 96 LEU A O 1
ATOM 698 N N . GLY A 1 97 ? 7.973 -14.422 -1.05 1 96.75 97 GLY A N 1
ATOM 699 C CA . GLY A 1 97 ? 6.715 -15.148 -1.15 1 96.75 97 GLY A CA 1
ATOM 700 C C . GLY A 1 97 ? 6.641 -16.047 -2.373 1 96.75 97 GLY A C 1
ATOM 701 O O . GLY A 1 97 ? 5.824 -16.969 -2.424 1 96.75 97 GLY A O 1
ATOM 702 N N . SER A 1 98 ? 7.465 -15.797 -3.391 1 98 98 SER A N 1
ATOM 703 C CA . SER A 1 98 ? 7.465 -16.609 -4.602 1 98 98 SER A CA 1
ATOM 704 C C . SER A 1 98 ? 8.023 -18 -4.332 1 98 98 SER A C 1
ATOM 706 O O . SER A 1 98 ? 7.855 -18.906 -5.148 1 98 98 SER A O 1
ATOM 708 N N . ALA A 1 99 ? 8.625 -18.203 -3.164 1 97.88 99 ALA A N 1
ATOM 709 C CA . ALA A 1 99 ? 9.047 -19.547 -2.762 1 97.88 99 ALA A CA 1
ATOM 710 C C . ALA A 1 99 ? 7.844 -20.453 -2.559 1 97.88 99 ALA A C 1
ATOM 712 O O . ALA A 1 99 ? 7.992 -21.688 -2.488 1 97.88 99 ALA A O 1
ATOM 713 N N . ALA A 1 100 ? 6.715 -19.875 -2.518 1 98.06 100 ALA A N 1
ATOM 714 C CA . ALA A 1 100 ? 5.484 -20.656 -2.432 1 98.06 100 ALA A CA 1
ATOM 715 C C . ALA A 1 100 ? 5.125 -21.281 -3.783 1 98.06 100 ALA A C 1
ATOM 717 O O . ALA A 1 100 ? 4.145 -22.016 -3.898 1 98.06 100 ALA A O 1
ATOM 718 N N . ALA A 1 101 ? 5.879 -20.984 -4.812 1 98.56 101 ALA A N 1
ATOM 719 C CA . ALA A 1 101 ? 5.633 -21.547 -6.133 1 98.56 101 ALA A CA 1
ATOM 720 C C . ALA A 1 101 ? 5.629 -23.078 -6.078 1 98.56 101 ALA A C 1
ATOM 722 O O . ALA A 1 101 ? 4.883 -23.734 -6.812 1 98.56 101 ALA A O 1
ATOM 723 N N . ALA A 1 102 ? 6.406 -23.641 -5.18 1 97.81 102 ALA A N 1
ATOM 724 C CA . ALA A 1 102 ? 6.43 -25.094 -5.027 1 97.81 102 ALA A CA 1
ATOM 725 C C . ALA A 1 102 ? 5.078 -25.609 -4.539 1 97.81 102 ALA A C 1
ATOM 727 O O . ALA A 1 102 ? 4.562 -26.594 -5.062 1 97.81 102 ALA A O 1
ATOM 728 N N . LEU A 1 103 ? 4.574 -24.922 -3.598 1 97.62 103 LEU A N 1
ATOM 729 C CA . LEU A 1 103 ? 3.266 -25.297 -3.072 1 97.62 103 LEU A CA 1
ATOM 730 C C . LEU A 1 103 ? 2.193 -25.172 -4.148 1 97.62 103 LEU A C 1
ATOM 732 O O . LEU A 1 103 ? 1.327 -26.031 -4.273 1 97.62 103 LEU A O 1
ATOM 736 N N . ALA A 1 104 ? 2.244 -24.078 -4.93 1 98.19 104 ALA A N 1
ATOM 737 C CA . ALA A 1 104 ? 1.293 -23.875 -6.02 1 98.19 104 ALA A CA 1
ATOM 738 C C . ALA A 1 104 ? 1.369 -25.016 -7.031 1 98.19 104 ALA A C 1
ATOM 740 O O . ALA A 1 104 ? 0.339 -25.531 -7.477 1 98.19 104 ALA A O 1
ATOM 741 N N . ALA A 1 105 ? 2.539 -25.422 -7.383 1 98.06 105 ALA A N 1
ATOM 742 C CA . ALA A 1 105 ? 2.744 -26.516 -8.344 1 98.06 105 ALA A CA 1
ATOM 743 C C . ALA A 1 105 ? 2.213 -27.828 -7.797 1 98.06 105 ALA A C 1
ATOM 745 O O . ALA A 1 105 ? 1.489 -28.547 -8.492 1 98.06 105 ALA A O 1
ATOM 746 N N . ASP A 1 106 ? 2.537 -28.094 -6.559 1 96.81 106 ASP A N 1
ATOM 747 C CA . ASP A 1 106 ? 2.166 -29.359 -5.945 1 96.81 106 ASP A CA 1
ATOM 748 C C . ASP A 1 106 ? 0.651 -29.484 -5.809 1 96.81 106 ASP A C 1
ATOM 750 O O . ASP A 1 106 ? 0.095 -30.578 -5.961 1 96.81 106 ASP A O 1
ATOM 754 N N . ARG A 1 107 ? 0.027 -28.375 -5.609 1 96.81 107 ARG A N 1
ATOM 755 C CA . ARG A 1 107 ? -1.407 -28.406 -5.336 1 96.81 107 ARG A CA 1
ATOM 756 C C . ARG A 1 107 ? -2.207 -28.016 -6.574 1 96.81 107 ARG A C 1
ATOM 758 O O . ARG A 1 107 ? -3.439 -28.047 -6.559 1 96.81 107 ARG A O 1
ATOM 765 N N . GLY A 1 108 ? -1.537 -27.672 -7.617 1 97.5 108 GLY A N 1
ATOM 766 C CA . GLY A 1 108 ? -2.227 -27.25 -8.82 1 97.5 108 GLY A CA 1
ATOM 767 C C . GLY A 1 108 ? -3.025 -25.969 -8.633 1 97.5 108 GLY A C 1
ATOM 768 O O . GLY A 1 108 ? -4.211 -25.906 -8.969 1 97.5 108 GLY A O 1
ATOM 769 N N . LEU A 1 109 ? -2.369 -24.875 -8.102 1 97.81 109 LEU A N 1
ATOM 770 C CA . LEU A 1 109 ? -3.039 -23.625 -7.816 1 97.81 109 LEU A CA 1
ATOM 771 C C . LEU A 1 109 ? -2.613 -22.547 -8.805 1 97.81 109 LEU A C 1
ATOM 773 O O . LEU A 1 109 ? -1.439 -22.453 -9.18 1 97.81 109 LEU A O 1
ATOM 777 N N . PRO A 1 110 ? -3.609 -21.703 -9.312 1 98.62 110 PRO A N 1
ATOM 778 C CA . PRO A 1 110 ? -3.197 -20.5 -10.031 1 98.62 110 PRO A CA 1
ATOM 779 C C . PRO A 1 110 ? -2.504 -19.469 -9.133 1 98.62 110 PRO A C 1
ATOM 781 O O . PRO A 1 110 ? -2.709 -19.469 -7.918 1 98.62 110 PRO A O 1
ATOM 784 N N . ALA A 1 111 ? -1.66 -18.641 -9.75 1 98.88 111 ALA A N 1
ATOM 785 C CA . ALA A 1 111 ? -0.897 -17.75 -8.891 1 98.88 111 ALA A CA 1
ATOM 786 C C . ALA A 1 111 ? -0.494 -16.484 -9.633 1 98.88 111 ALA A C 1
ATOM 788 O O . ALA A 1 111 ? -0.432 -16.469 -10.859 1 98.88 111 ALA A O 1
ATOM 789 N N . VAL A 1 112 ? -0.323 -15.461 -8.891 1 98.94 112 VAL A N 1
ATOM 790 C CA . VAL A 1 112 ? 0.327 -14.219 -9.281 1 98.94 112 VAL A CA 1
ATOM 791 C C . VAL A 1 112 ? 1.591 -14.008 -8.453 1 98.94 112 VAL A C 1
ATOM 793 O O . VAL A 1 112 ? 1.532 -13.977 -7.219 1 98.94 112 VAL A O 1
ATOM 796 N N . TRP A 1 113 ? 2.688 -13.891 -9.109 1 98.94 113 TRP A N 1
ATOM 797 C CA . TRP A 1 113 ? 3.947 -13.625 -8.422 1 98.94 113 TRP A CA 1
ATOM 798 C C . TRP A 1 113 ? 4.484 -12.242 -8.781 1 98.94 113 TRP A C 1
ATOM 800 O O . TRP A 1 113 ? 4.805 -11.977 -9.938 1 98.94 113 TRP A O 1
ATOM 810 N N . LEU A 1 114 ? 4.574 -11.43 -7.789 1 98.62 114 LEU A N 1
ATOM 811 C CA . LEU A 1 114 ? 5.09 -10.07 -7.906 1 98.62 114 LEU A CA 1
ATOM 812 C C . LEU A 1 114 ? 6.566 -10.016 -7.531 1 98.62 114 LEU A C 1
ATOM 814 O O . LEU A 1 114 ? 6.926 -10.258 -6.379 1 98.62 114 LEU A O 1
ATOM 818 N N . THR A 1 115 ? 7.383 -9.711 -8.57 1 98.31 115 THR A N 1
ATOM 819 C CA . THR A 1 115 ? 8.836 -9.648 -8.461 1 98.31 115 THR A CA 1
ATOM 820 C C . THR A 1 115 ? 9.391 -10.945 -7.883 1 98.31 115 THR A C 1
ATOM 822 O O . THR A 1 115 ? 10.18 -10.922 -6.93 1 98.31 115 THR A O 1
ATOM 825 N N . PRO A 1 116 ? 9.062 -12.008 -8.5 1 98.75 116 PRO A N 1
ATOM 826 C CA . PRO A 1 116 ? 9.562 -13.289 -7.992 1 98.75 116 PRO A CA 1
ATOM 827 C C . PRO A 1 116 ? 11.086 -13.383 -8.047 1 98.75 116 PRO A C 1
ATOM 829 O O . PRO A 1 116 ? 11.719 -12.711 -8.859 1 98.75 116 PRO A O 1
ATOM 832 N N . LEU A 1 117 ? 11.594 -14.258 -7.176 1 98.31 117 LEU A N 1
ATOM 833 C CA . LEU A 1 117 ? 13.039 -14.469 -7.129 1 98.31 117 LEU A CA 1
ATOM 834 C C . LEU A 1 117 ? 13.484 -15.422 -8.234 1 98.31 117 LEU A C 1
ATOM 836 O O . LEU A 1 117 ? 13.789 -16.578 -7.977 1 98.31 117 LEU A O 1
ATOM 840 N N . LEU A 1 118 ? 13.672 -14.891 -9.477 1 98.69 118 LEU A N 1
ATOM 841 C CA . LEU A 1 118 ? 13.938 -15.734 -10.633 1 98.69 118 LEU A CA 1
ATOM 842 C C . LEU A 1 118 ? 15.43 -16.047 -10.75 1 98.69 118 LEU A C 1
ATOM 844 O O . LEU A 1 118 ? 15.852 -16.781 -11.648 1 98.69 118 LEU A O 1
ATOM 848 N N . THR A 1 119 ? 16.203 -15.57 -9.812 1 97.56 119 THR A N 1
ATOM 849 C CA . THR A 1 119 ? 17.609 -15.945 -9.734 1 97.56 119 THR A CA 1
ATOM 850 C C . THR A 1 119 ? 17.797 -17.141 -8.805 1 97.56 119 THR A C 1
ATOM 852 O O . THR A 1 119 ? 18.891 -17.703 -8.727 1 97.56 119 THR A O 1
ATOM 855 N N . ALA A 1 120 ? 16.781 -17.484 -8.102 1 97.19 120 ALA A N 1
ATOM 856 C CA . ALA A 1 120 ? 16.797 -18.688 -7.27 1 97.19 120 ALA A CA 1
ATOM 857 C C . ALA A 1 120 ? 16.375 -19.922 -8.07 1 97.19 120 ALA A C 1
ATOM 859 O O . ALA A 1 120 ? 15.219 -20.031 -8.477 1 97.19 120 ALA A O 1
ATOM 860 N N . PRO A 1 121 ? 17.219 -20.891 -8.211 1 96.56 121 PRO A N 1
ATOM 861 C CA . PRO A 1 121 ? 16.906 -22.031 -9.086 1 96.56 121 PRO A CA 1
ATOM 862 C C . PRO A 1 121 ? 15.695 -22.812 -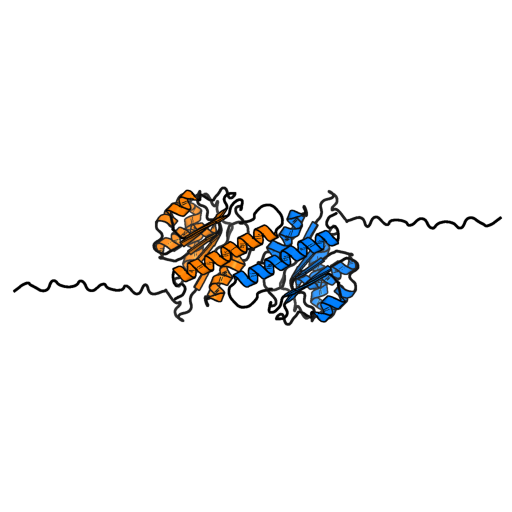8.609 1 96.56 121 PRO A C 1
ATOM 864 O O . PRO A 1 121 ? 14.953 -23.375 -9.43 1 96.56 121 PRO A O 1
ATOM 867 N N . TRP A 1 122 ? 15.477 -22.922 -7.348 1 95.94 122 TRP A N 1
ATOM 868 C CA . TRP A 1 122 ? 14.352 -23.703 -6.84 1 95.94 122 TRP A CA 1
ATOM 869 C C . TRP A 1 122 ? 13.031 -23 -7.141 1 95.94 122 TRP A C 1
ATOM 871 O O . TRP A 1 122 ? 12.016 -23.672 -7.367 1 95.94 122 TRP A O 1
ATOM 881 N N . VAL A 1 123 ? 13.008 -21.672 -7.176 1 98.44 123 VAL A N 1
ATOM 882 C CA . VAL A 1 123 ? 11.805 -20.953 -7.566 1 98.44 123 VAL A CA 1
ATOM 883 C C . VAL A 1 123 ? 11.516 -21.188 -9.047 1 98.44 123 VAL A C 1
ATOM 885 O O . VAL A 1 123 ? 10.383 -21.516 -9.422 1 98.44 123 VAL A O 1
ATOM 888 N N . VAL A 1 124 ? 12.531 -21.109 -9.859 1 98.75 124 VAL A N 1
ATOM 889 C CA . VAL A 1 124 ? 12.391 -21.328 -11.297 1 98.75 124 VAL A CA 1
ATOM 890 C C . VAL A 1 124 ? 11.938 -22.766 -11.555 1 98.75 124 VAL A C 1
ATOM 892 O O . VAL A 1 124 ? 11.039 -23 -12.367 1 98.75 124 VAL A O 1
ATOM 895 N N . ALA A 1 125 ? 12.516 -23.719 -10.859 1 98.25 125 ALA A N 1
ATOM 896 C CA . ALA A 1 125 ? 12.148 -25.125 -11.016 1 98.25 125 ALA A CA 1
ATOM 897 C C . ALA A 1 125 ? 10.68 -25.344 -10.656 1 98.25 125 ALA A C 1
ATOM 899 O O . ALA A 1 125 ? 9.961 -26.062 -11.359 1 98.25 125 ALA A O 1
ATOM 900 N N . ALA A 1 126 ? 10.258 -24.766 -9.555 1 98.44 126 ALA A N 1
ATOM 901 C CA . ALA A 1 126 ? 8.875 -24.891 -9.117 1 98.44 126 ALA A CA 1
ATOM 902 C C . ALA A 1 126 ? 7.914 -24.297 -10.148 1 98.44 126 ALA A C 1
ATOM 904 O O . ALA A 1 126 ? 6.879 -24.891 -10.453 1 98.44 126 ALA A O 1
ATOM 905 N N . LEU A 1 127 ? 8.289 -23.109 -10.664 1 98.81 127 LEU A N 1
ATOM 906 C CA . LEU A 1 127 ? 7.469 -22.469 -11.68 1 98.81 127 LEU A CA 1
ATOM 907 C C . LEU A 1 127 ? 7.383 -23.328 -12.938 1 98.81 127 LEU A C 1
ATOM 909 O O . LEU A 1 127 ? 6.34 -23.359 -13.594 1 98.81 127 LEU A O 1
ATOM 913 N N . GLY A 1 128 ? 8.406 -24.016 -13.219 1 98.69 128 GLY A N 1
ATOM 914 C CA . GLY A 1 128 ? 8.438 -24.891 -14.375 1 98.69 128 GLY A CA 1
ATOM 915 C C . GLY A 1 128 ? 7.508 -26.078 -14.242 1 98.69 128 GLY A C 1
ATOM 916 O O . GLY A 1 128 ? 7.094 -26.672 -15.242 1 98.69 128 GLY A O 1
ATOM 917 N N . ARG A 1 129 ? 7.117 -26.422 -13.023 1 97.94 129 ARG A N 1
ATOM 918 C CA . ARG A 1 129 ? 6.262 -27.562 -12.75 1 97.94 129 ARG A CA 1
ATOM 919 C C . ARG A 1 129 ? 4.805 -27.141 -12.594 1 97.94 129 ARG A C 1
ATOM 921 O O . ARG A 1 129 ? 3.93 -27.984 -12.375 1 97.94 129 ARG A O 1
ATOM 928 N N . ALA A 1 130 ? 4.578 -25.875 -12.703 1 98.19 130 ALA A N 1
ATOM 929 C CA . ALA A 1 130 ? 3.219 -25.391 -12.484 1 98.19 130 ALA A CA 1
ATOM 930 C C . ALA A 1 130 ? 2.246 -26.016 -13.477 1 98.19 130 ALA A C 1
ATOM 932 O O . ALA A 1 130 ? 2.543 -26.125 -14.664 1 98.19 130 ALA A O 1
ATOM 933 N N . THR A 1 131 ? 1.065 -26.469 -12.984 1 98 131 THR A N 1
ATOM 934 C CA . THR A 1 131 ? 0.061 -27.094 -13.836 1 98 131 THR A CA 1
ATOM 935 C C . THR A 1 131 ? -1.13 -26.156 -14.047 1 98 131 THR A C 1
ATOM 937 O O . THR A 1 131 ? -2.012 -26.453 -14.859 1 98 131 THR A O 1
ATOM 940 N N . ARG A 1 132 ? -1.204 -25.094 -13.32 1 98.31 132 ARG A N 1
ATOM 941 C CA . ARG A 1 132 ? -2.203 -24.047 -13.484 1 98.31 132 ARG A CA 1
ATOM 942 C C . ARG A 1 132 ? -1.554 -22.734 -13.914 1 98.31 132 ARG A C 1
ATOM 944 O O . ARG A 1 132 ? -0.354 -22.547 -13.719 1 98.31 132 ARG A O 1
ATOM 951 N N . PRO A 1 133 ? -2.332 -21.828 -14.516 1 98.69 133 PRO A N 1
ATOM 952 C CA . PRO A 1 133 ? -1.762 -20.594 -15.039 1 98.69 133 PRO A CA 1
ATOM 953 C C . PRO A 1 133 ? -1.158 -19.719 -13.938 1 98.69 133 PRO A C 1
ATOM 955 O O . PRO A 1 133 ? -1.701 -19.641 -12.836 1 98.69 133 PRO A O 1
ATOM 958 N N . VAL A 1 134 ? -0.053 -19.031 -14.273 1 98.88 134 VAL A N 1
ATOM 959 C CA . VAL A 1 134 ? 0.601 -18.094 -13.367 1 98.88 134 VAL A CA 1
ATOM 960 C C . VAL A 1 134 ? 0.899 -16.797 -14.102 1 98.88 134 VAL A C 1
ATOM 962 O O . VAL A 1 134 ? 1.23 -16.797 -15.289 1 98.88 134 VAL A O 1
ATOM 965 N N . LEU A 1 135 ? 0.716 -15.719 -13.422 1 98.94 135 LEU A N 1
ATOM 966 C CA . LEU A 1 135 ? 1.171 -14.414 -13.875 1 98.94 135 LEU A CA 1
ATOM 967 C C . LEU A 1 135 ? 2.477 -14.023 -13.188 1 98.94 135 LEU A C 1
ATOM 969 O O . LEU A 1 135 ? 2.588 -14.109 -11.961 1 98.94 135 LEU A O 1
ATOM 973 N N . LEU A 1 136 ? 3.461 -13.656 -14.016 1 99 136 LEU A N 1
ATOM 974 C CA . LEU A 1 136 ? 4.723 -13.148 -13.484 1 99 136 LEU A CA 1
ATOM 975 C C . LEU A 1 136 ? 4.879 -11.664 -13.773 1 99 136 LEU A C 1
ATOM 977 O O . LEU A 1 136 ? 4.703 -11.227 -14.914 1 99 136 LEU A O 1
ATOM 981 N N . VAL A 1 137 ? 5.191 -10.883 -12.727 1 98.94 137 VAL A N 1
ATOM 982 C CA . VAL A 1 137 ? 5.371 -9.445 -12.844 1 98.94 137 VAL A CA 1
ATOM 983 C C . VAL A 1 137 ? 6.762 -9.055 -12.352 1 98.94 137 VAL A C 1
ATOM 985 O O . VAL A 1 137 ? 7.18 -9.461 -11.266 1 98.94 137 VAL A O 1
ATOM 988 N N . GLY A 1 138 ? 7.52 -8.289 -13.125 1 98.94 138 GLY A N 1
ATOM 989 C CA . GLY A 1 138 ? 8.836 -7.832 -12.711 1 98.94 138 GLY A CA 1
ATOM 990 C C . GLY A 1 138 ? 9.297 -6.582 -13.445 1 98.94 138 GLY A C 1
ATOM 991 O O . GLY A 1 138 ? 8.578 -6.062 -14.297 1 98.94 138 GLY A O 1
ATOM 992 N N . GLY A 1 139 ? 10.352 -6.031 -13.016 1 98.94 139 GLY A N 1
ATOM 993 C CA . GLY A 1 139 ? 10.953 -4.844 -13.609 1 98.94 139 GLY A CA 1
ATOM 994 C C . GLY A 1 139 ? 12.375 -5.078 -14.102 1 98.94 139 GLY A C 1
ATOM 995 O O . GLY A 1 139 ? 13.117 -5.859 -13.508 1 98.94 139 GLY A O 1
ATOM 996 N N . THR A 1 140 ? 12.766 -4.355 -15.102 1 98.88 140 THR A N 1
ATOM 997 C CA . THR A 1 140 ? 14.062 -4.602 -15.734 1 98.88 140 THR A CA 1
ATOM 998 C C . THR A 1 140 ? 15.203 -4.094 -14.859 1 98.88 140 THR A C 1
ATOM 1000 O O . THR A 1 140 ? 16.359 -4.449 -15.07 1 98.88 140 THR A O 1
ATOM 1003 N N . ALA A 1 141 ? 14.898 -3.24 -13.867 1 98.88 141 ALA A N 1
ATOM 1004 C CA . ALA A 1 141 ? 15.945 -2.758 -12.969 1 98.88 141 ALA A CA 1
ATOM 1005 C C . ALA A 1 141 ? 16.031 -3.617 -11.711 1 98.88 141 ALA A C 1
ATOM 1007 O O . ALA A 1 141 ? 16.812 -3.324 -10.805 1 98.88 141 ALA A O 1
ATOM 1008 N N . ASP A 1 142 ? 15.234 -4.648 -11.617 1 98.75 142 ASP A N 1
ATOM 1009 C CA . ASP A 1 142 ? 15.273 -5.621 -10.531 1 98.75 142 ASP A CA 1
ATOM 1010 C C . ASP A 1 142 ? 16.297 -6.715 -10.805 1 98.75 142 ASP A C 1
ATOM 1012 O O . ASP A 1 142 ? 16.094 -7.555 -11.688 1 98.75 142 ASP A O 1
ATOM 1016 N N . ARG A 1 143 ? 17.297 -6.809 -10.008 1 98.44 143 ARG A N 1
ATOM 1017 C CA . ARG A 1 143 ? 18.391 -7.754 -10.227 1 98.44 143 ARG A CA 1
ATOM 1018 C C . ARG A 1 143 ? 17.906 -9.188 -10.016 1 98.44 143 ARG A C 1
ATOM 1020 O O . ARG A 1 143 ? 18.594 -10.133 -10.43 1 98.44 143 ARG A O 1
ATOM 1027 N N . LEU A 1 144 ? 16.781 -9.328 -9.43 1 98.56 144 LEU A N 1
ATOM 1028 C CA . LEU A 1 144 ? 16.281 -10.664 -9.141 1 98.56 144 LEU A CA 1
ATOM 1029 C C . LEU A 1 144 ? 15.305 -11.125 -10.211 1 98.56 144 LEU A C 1
ATOM 1031 O O . LEU A 1 144 ? 14.781 -12.234 -10.148 1 98.56 144 LEU A O 1
ATOM 1035 N N . TRP A 1 145 ? 15.055 -10.273 -11.156 1 98.81 145 TRP A N 1
ATOM 1036 C CA . TRP A 1 145 ? 14.164 -10.547 -12.281 1 98.81 145 TRP A CA 1
ATOM 1037 C C . TRP A 1 145 ? 14.953 -11.016 -13.5 1 98.81 145 TRP A C 1
ATOM 1039 O O . TRP A 1 145 ? 16.016 -10.469 -13.805 1 98.81 145 TRP A O 1
ATOM 1049 N N . ASP A 1 146 ? 14.406 -12.031 -14.148 1 98.75 146 ASP A N 1
ATOM 1050 C CA . ASP A 1 146 ? 14.914 -12.508 -15.43 1 98.75 146 ASP A CA 1
ATOM 1051 C C . ASP A 1 146 ? 13.789 -12.656 -16.453 1 98.75 146 ASP A C 1
ATOM 1053 O O . ASP A 1 146 ? 13.07 -13.656 -16.453 1 98.75 146 ASP A O 1
ATOM 1057 N N . GLY A 1 147 ? 13.695 -11.648 -17.328 1 98.75 147 GLY A N 1
ATOM 1058 C CA . GLY A 1 147 ? 12.594 -11.594 -18.281 1 98.75 147 GLY A CA 1
ATOM 1059 C C . GLY A 1 147 ? 12.578 -12.773 -19.234 1 98.75 147 GLY A C 1
ATOM 1060 O O . GLY A 1 147 ? 11.508 -13.281 -19.578 1 98.75 147 GLY A O 1
ATOM 1061 N N . ALA A 1 148 ? 13.688 -13.234 -19.703 1 98.69 148 ALA A N 1
ATOM 1062 C CA . ALA A 1 148 ? 13.758 -14.391 -20.594 1 98.69 148 ALA A CA 1
ATOM 1063 C C . ALA A 1 148 ? 13.234 -15.648 -19.906 1 98.69 148 ALA A C 1
ATOM 1065 O O . ALA A 1 148 ? 12.445 -16.391 -20.484 1 98.69 148 ALA A O 1
ATOM 1066 N N . THR A 1 149 ? 13.664 -15.852 -18.703 1 98.88 149 THR A N 1
ATOM 1067 C CA . THR A 1 149 ? 13.172 -16.984 -17.922 1 98.88 149 THR A CA 1
ATOM 1068 C C . THR A 1 149 ? 11.664 -16.891 -17.719 1 98.88 149 THR A C 1
ATOM 1070 O O . THR A 1 149 ? 10.945 -17.875 -17.891 1 98.88 149 THR A O 1
ATOM 1073 N N . ALA A 1 150 ? 11.195 -15.695 -17.375 1 98.94 150 ALA A N 1
ATOM 1074 C CA . ALA A 1 150 ? 9.766 -15.5 -17.156 1 98.94 150 ALA A CA 1
ATOM 1075 C C . ALA A 1 150 ? 8.961 -15.898 -18.391 1 98.94 150 ALA A C 1
ATOM 1077 O O . ALA A 1 150 ? 7.988 -16.641 -18.281 1 98.94 150 ALA A O 1
ATOM 1078 N N . ARG A 1 151 ? 9.461 -15.453 -19.531 1 98.75 151 ARG A N 1
ATOM 1079 C CA . ARG A 1 151 ? 8.719 -15.664 -20.781 1 98.75 151 ARG A CA 1
ATOM 1080 C C . ARG A 1 151 ? 8.766 -17.125 -21.203 1 98.75 151 ARG A C 1
ATOM 1082 O O . ARG A 1 151 ? 7.879 -17.609 -21.906 1 98.75 151 ARG A O 1
ATOM 1089 N N . ARG A 1 152 ? 9.75 -17.859 -20.734 1 98.5 152 ARG A N 1
ATOM 1090 C CA . ARG A 1 152 ? 9.82 -19.297 -20.984 1 98.5 152 ARG A CA 1
ATOM 1091 C C . ARG A 1 152 ? 8.828 -20.047 -20.109 1 98.5 152 ARG A C 1
ATOM 1093 O O . ARG A 1 152 ? 8.312 -21.094 -20.5 1 98.5 152 ARG A O 1
ATOM 1100 N N . LEU A 1 153 ? 8.547 -19.531 -18.969 1 98.81 153 LEU A N 1
ATOM 1101 C CA . LEU A 1 153 ? 7.809 -20.234 -17.938 1 98.81 153 LEU A CA 1
ATOM 1102 C C . LEU A 1 153 ? 6.305 -20.062 -18.125 1 98.81 153 LEU A C 1
ATOM 1104 O O . LEU A 1 153 ? 5.527 -20.953 -17.766 1 98.81 153 LEU A O 1
ATOM 1108 N N . THR A 1 154 ? 5.859 -18.953 -18.641 1 98.81 154 THR A N 1
ATOM 1109 C CA . THR A 1 154 ? 4.438 -18.656 -18.766 1 98.81 154 THR A CA 1
ATOM 1110 C C . THR A 1 154 ? 4.195 -17.625 -19.875 1 98.81 154 THR A C 1
ATOM 1112 O O . THR A 1 154 ? 5.047 -16.781 -20.125 1 98.81 154 THR A O 1
ATOM 1115 N N . PRO A 1 155 ? 3.037 -17.703 -20.562 1 98.62 155 PRO A N 1
ATOM 1116 C CA . PRO A 1 155 ? 2.699 -16.641 -21.5 1 98.62 155 PRO A CA 1
ATOM 1117 C C . PRO A 1 155 ? 2.188 -15.367 -20.828 1 98.62 155 PRO A C 1
ATOM 1119 O O . PRO A 1 155 ? 2.01 -14.336 -21.469 1 98.62 155 PRO A O 1
ATOM 1122 N N . HIS A 1 156 ? 1.897 -15.383 -19.516 1 98.88 156 HIS A N 1
ATOM 1123 C CA . HIS A 1 156 ? 1.384 -14.242 -18.766 1 98.88 156 HIS A CA 1
ATOM 1124 C C . HIS A 1 156 ? 2.504 -13.531 -18.016 1 98.88 156 HIS A C 1
ATOM 1126 O O . HIS A 1 156 ? 2.818 -13.883 -16.875 1 98.88 156 HIS A O 1
ATOM 1132 N N . VAL A 1 157 ? 3.092 -12.492 -18.688 1 98.94 157 VAL A N 1
ATOM 1133 C CA . VAL A 1 157 ? 4.227 -11.766 -18.125 1 98.94 157 VAL A CA 1
ATOM 1134 C C . VAL A 1 157 ? 3.994 -10.266 -18.25 1 98.94 157 VAL A C 1
ATOM 1136 O O . VAL A 1 157 ? 3.557 -9.781 -19.297 1 98.94 157 VAL A O 1
ATOM 1139 N N . VAL A 1 158 ? 4.203 -9.547 -17.172 1 98.94 158 VAL A N 1
ATOM 1140 C CA . VAL A 1 158 ? 4.297 -8.086 -17.172 1 98.94 158 VAL A CA 1
ATOM 1141 C C . VAL A 1 158 ? 5.711 -7.664 -16.781 1 98.94 158 VAL A C 1
ATOM 1143 O O . VAL A 1 158 ? 6.152 -7.91 -15.648 1 98.94 158 VAL A O 1
ATOM 1146 N N . GLU A 1 159 ? 6.391 -7.172 -17.688 1 98.94 159 GLU A N 1
ATOM 1147 C CA . GLU A 1 159 ? 7.715 -6.613 -17.438 1 98.94 159 GLU A CA 1
ATOM 1148 C C . GLU A 1 159 ? 7.707 -5.094 -17.578 1 98.94 159 GLU A C 1
ATOM 1150 O O . GLU A 1 159 ? 7.273 -4.566 -18.609 1 98.94 159 GLU A O 1
ATOM 1155 N N . VAL A 1 160 ? 8.141 -4.422 -16.562 1 98.94 160 VAL A N 1
ATOM 1156 C CA . VAL A 1 160 ? 8.117 -2.963 -16.562 1 98.94 160 VAL A CA 1
ATOM 1157 C C . VAL A 1 160 ? 9.539 -2.42 -16.703 1 98.94 160 VAL A C 1
ATOM 1159 O O . VAL A 1 160 ? 10.406 -2.719 -15.875 1 98.94 160 VAL A O 1
ATOM 1162 N N . ALA A 1 161 ? 9.719 -1.576 -17.734 1 98.75 161 ALA A N 1
ATOM 1163 C CA . ALA A 1 161 ? 11.016 -0.951 -17.953 1 98.75 161 ALA A CA 1
ATOM 1164 C C . ALA A 1 161 ? 11.406 -0.065 -16.781 1 98.75 161 ALA A C 1
ATOM 1166 O O . ALA A 1 161 ? 10.594 0.707 -16.281 1 98.75 161 ALA A O 1
ATOM 1167 N N . ASP A 1 162 ? 12.602 -0.247 -16.219 1 98.75 162 ASP A N 1
ATOM 1168 C CA . ASP A 1 162 ? 13.289 0.582 -15.234 1 98.75 162 ASP A CA 1
ATOM 1169 C C . ASP A 1 162 ? 12.68 0.393 -13.844 1 98.75 162 ASP A C 1
ATOM 1171 O O . ASP A 1 162 ? 13.062 1.082 -12.891 1 98.75 162 ASP A O 1
ATOM 1175 N N . ALA A 1 163 ? 11.758 -0.524 -13.68 1 98.81 163 ALA A N 1
ATOM 1176 C CA . ALA A 1 163 ? 11.195 -0.772 -12.352 1 98.81 163 ALA A CA 1
ATOM 1177 C C . ALA A 1 163 ? 12.125 -1.646 -11.516 1 98.81 163 ALA A C 1
ATOM 1179 O O . ALA A 1 163 ? 12.711 -2.607 -12.023 1 98.81 163 ALA A O 1
ATOM 1180 N N . ASP A 1 164 ? 12.234 -1.309 -10.281 1 98.44 164 ASP A N 1
ATOM 1181 C CA . ASP A 1 164 ? 13.094 -2.043 -9.352 1 98.44 164 ASP A CA 1
ATOM 1182 C C . ASP A 1 164 ? 12.328 -3.17 -8.672 1 98.44 164 ASP A C 1
ATOM 1184 O O . ASP A 1 164 ? 11.242 -3.545 -9.109 1 98.44 164 ASP A O 1
ATOM 1188 N N . HIS A 1 165 ? 12.859 -3.775 -7.602 1 96.94 165 HIS A N 1
ATOM 1189 C CA . HIS A 1 165 ? 12.312 -4.945 -6.926 1 96.94 165 HIS A CA 1
ATOM 1190 C C . HIS A 1 165 ? 11 -4.605 -6.223 1 96.94 165 HIS A C 1
ATOM 1192 O O . HIS A 1 165 ? 10.219 -5.5 -5.895 1 96.94 165 HIS A O 1
ATOM 1198 N N . GLY A 1 166 ? 10.758 -3.297 -5.926 1 95.75 166 GLY A N 1
ATOM 1199 C CA . GLY A 1 166 ? 9.484 -2.828 -5.406 1 95.75 166 GLY A CA 1
ATOM 1200 C C . GLY A 1 166 ? 8.531 -2.367 -6.492 1 95.75 166 GLY A C 1
ATOM 1201 O O . GLY A 1 166 ? 7.469 -1.812 -6.195 1 95.75 166 GLY A O 1
ATOM 1202 N N . LEU A 1 167 ? 8.938 -2.471 -7.742 1 97.62 167 LEU A N 1
ATOM 1203 C CA . LEU A 1 167 ? 8.203 -2.037 -8.93 1 97.62 167 LEU A CA 1
ATOM 1204 C C . LEU A 1 167 ? 8.023 -0.521 -8.93 1 97.62 167 LEU A C 1
ATOM 1206 O O . LEU A 1 167 ? 6.992 -0.013 -9.367 1 97.62 167 LEU A O 1
ATOM 1210 N N . CYS A 1 168 ? 9.031 0.108 -8.398 1 97.56 168 CYS A N 1
ATOM 1211 C CA . CYS A 1 168 ? 9.125 1.561 -8.492 1 97.56 168 CYS A CA 1
ATOM 1212 C C . CYS A 1 168 ? 10.055 1.978 -9.625 1 97.56 168 CYS A C 1
ATOM 1214 O O . CYS A 1 168 ? 11.078 1.339 -9.852 1 97.56 168 CYS A O 1
ATOM 1216 N N . VAL A 1 169 ? 9.672 3.039 -10.297 1 98.75 169 VAL A N 1
ATOM 1217 C CA . VAL A 1 169 ? 10.492 3.617 -11.359 1 98.75 169 VAL A CA 1
ATOM 1218 C C . VAL A 1 169 ? 11.062 4.953 -10.898 1 98.75 169 VAL A C 1
ATOM 1220 O O . VAL A 1 169 ? 10.562 5.559 -9.945 1 98.75 169 VAL A O 1
ATOM 1223 N N . PRO A 1 170 ? 12.211 5.395 -11.492 1 98 170 PRO A N 1
ATOM 1224 C CA . PRO A 1 170 ? 12.766 6.699 -11.117 1 98 170 PRO A CA 1
ATOM 1225 C C . PRO A 1 170 ? 11.797 7.852 -11.383 1 98 170 PRO A C 1
ATOM 1227 O O . PRO A 1 170 ? 10.867 7.711 -12.18 1 98 170 PRO A O 1
ATOM 1230 N N . GLY A 1 171 ? 12.078 8.977 -10.711 1 97.44 171 GLY A N 1
ATOM 1231 C CA . GLY A 1 171 ? 11.266 10.164 -10.914 1 97.44 171 GLY A CA 1
ATOM 1232 C C . GLY A 1 171 ? 10.172 10.328 -9.883 1 97.44 171 GLY A C 1
ATOM 1233 O O . GLY A 1 171 ? 10.219 9.703 -8.82 1 97.44 171 GLY A O 1
ATOM 1234 N N . PRO A 1 172 ? 9.227 11.188 -10.172 1 97.56 172 PRO A N 1
ATOM 1235 C CA . PRO A 1 172 ? 8.117 11.406 -9.242 1 97.56 172 PRO A CA 1
ATOM 1236 C C . PRO A 1 172 ? 7.324 10.133 -8.953 1 97.56 172 PRO A C 1
ATOM 1238 O O . PRO A 1 172 ? 7.191 9.273 -9.828 1 97.56 172 PRO A O 1
ATOM 1241 N N . MET A 1 173 ? 6.82 10.055 -7.801 1 97.75 173 MET A N 1
ATOM 1242 C CA . MET A 1 173 ? 6.188 8.836 -7.305 1 97.75 173 MET A CA 1
ATOM 1243 C C . MET A 1 173 ? 4.977 8.469 -8.156 1 97.75 173 MET A C 1
ATOM 1245 O O . MET A 1 173 ? 4.621 7.293 -8.266 1 97.75 173 MET A O 1
ATOM 1249 N N . VAL A 1 174 ? 4.359 9.477 -8.773 1 98.31 174 VAL A N 1
ATOM 1250 C CA . VAL A 1 174 ? 3.182 9.188 -9.586 1 98.31 174 VAL A CA 1
ATOM 1251 C C . VAL A 1 174 ? 3.541 8.203 -10.695 1 98.31 174 VAL A C 1
ATOM 1253 O O . VAL A 1 174 ? 2.717 7.375 -11.094 1 98.31 174 VAL A O 1
ATOM 1256 N N . GLY A 1 175 ? 4.773 8.234 -11.195 1 98.5 175 GLY A N 1
ATOM 1257 C CA . GLY A 1 175 ? 5.227 7.25 -12.164 1 98.5 175 GLY A CA 1
ATOM 1258 C C . GLY A 1 175 ? 5.148 5.828 -11.641 1 98.5 175 GLY A C 1
ATOM 1259 O O . GLY A 1 175 ? 4.719 4.922 -12.359 1 98.5 175 GLY A O 1
ATOM 1260 N N . SER A 1 176 ? 5.547 5.613 -10.414 1 98.5 176 SER A N 1
ATOM 1261 C CA . SER A 1 176 ? 5.504 4.301 -9.789 1 98.5 176 SER A CA 1
ATOM 1262 C C . SER A 1 176 ? 4.066 3.863 -9.516 1 98.5 176 SER A C 1
ATOM 1264 O O . SER A 1 176 ? 3.742 2.678 -9.617 1 98.5 176 SER A O 1
ATOM 1266 N N . VAL A 1 177 ? 3.197 4.789 -9.188 1 98.56 177 VAL A N 1
ATOM 1267 C CA . VAL A 1 177 ? 1.79 4.457 -9 1 98.56 177 VAL A CA 1
ATOM 1268 C C . VAL A 1 177 ? 1.168 4.055 -10.336 1 98.56 177 VAL A C 1
ATOM 1270 O O . VAL A 1 177 ? 0.31 3.172 -10.391 1 98.56 177 VAL A O 1
ATOM 1273 N N . ASN A 1 178 ? 1.613 4.695 -11.398 1 98.62 178 ASN A N 1
ATOM 1274 C CA . ASN A 1 178 ? 1.153 4.285 -12.719 1 98.62 178 ASN A CA 1
ATOM 1275 C C . ASN A 1 178 ? 1.606 2.867 -13.062 1 98.62 178 ASN A C 1
ATOM 1277 O O . ASN A 1 178 ? 0.893 2.129 -13.734 1 98.62 178 ASN A O 1
ATOM 1281 N N . VAL A 1 179 ? 2.797 2.496 -12.641 1 98.75 179 VAL A N 1
ATOM 1282 C CA . VAL A 1 179 ? 3.24 1.111 -12.773 1 98.75 179 VAL A CA 1
ATOM 1283 C C . VAL A 1 179 ? 2.293 0.19 -12.008 1 98.75 179 VAL A C 1
ATOM 1285 O O . VAL A 1 179 ? 1.884 -0.854 -12.523 1 98.75 179 VAL A O 1
ATOM 1288 N N . LEU A 1 180 ? 1.926 0.603 -10.789 1 98.69 180 LEU A N 1
ATOM 1289 C CA . LEU A 1 180 ? 0.969 -0.171 -10.008 1 98.69 180 LEU A CA 1
ATOM 1290 C C . LEU A 1 180 ? -0.343 -0.343 -10.766 1 98.69 180 LEU A C 1
ATOM 1292 O O . LEU A 1 180 ? -0.914 -1.436 -10.789 1 98.69 180 LEU A O 1
ATOM 1296 N N . ALA A 1 181 ? -0.815 0.721 -11.375 1 98.69 181 ALA A N 1
ATOM 1297 C CA . ALA A 1 181 ? -2.049 0.644 -12.148 1 98.69 181 ALA A CA 1
ATOM 1298 C C . ALA A 1 181 ? -1.934 -0.394 -13.266 1 98.69 181 ALA A C 1
ATOM 1300 O O . ALA A 1 181 ? -2.861 -1.172 -13.492 1 98.69 181 ALA A O 1
ATOM 1301 N N . ARG A 1 182 ? -0.813 -0.392 -13.922 1 98.81 182 ARG A N 1
ATOM 1302 C CA . ARG A 1 182 ? -0.559 -1.363 -14.984 1 98.81 182 ARG A CA 1
ATOM 1303 C C . ARG A 1 182 ? -0.592 -2.787 -14.438 1 98.81 182 ARG A C 1
ATOM 1305 O O . ARG A 1 182 ? -1.19 -3.676 -15.047 1 98.81 182 ARG A O 1
ATOM 1312 N N . VAL A 1 183 ? 0.021 -2.994 -13.297 1 98.81 183 VAL A N 1
ATOM 1313 C CA . VAL A 1 183 ? 0.094 -4.312 -12.672 1 98.81 183 VAL A CA 1
ATOM 1314 C C . VAL A 1 183 ? -1.308 -4.777 -12.289 1 98.81 183 VAL A C 1
ATOM 1316 O O . VAL A 1 183 ? -1.687 -5.918 -12.562 1 98.81 183 VAL A O 1
ATOM 1319 N N . ILE A 1 184 ? -2.092 -3.889 -11.695 1 98.81 184 ILE A N 1
ATOM 1320 C CA . ILE A 1 184 ? -3.434 -4.219 -11.227 1 98.81 184 ILE A CA 1
ATOM 1321 C C . ILE A 1 184 ? -4.336 -4.531 -12.422 1 98.81 184 ILE A C 1
ATOM 1323 O O . ILE A 1 184 ? -5.109 -5.492 -12.383 1 98.81 184 ILE A O 1
ATOM 1327 N N . ALA A 1 185 ? -4.203 -3.77 -13.492 1 98.75 185 ALA A N 1
ATOM 1328 C CA . ALA A 1 185 ? -4.961 -4.043 -14.711 1 98.75 185 ALA A CA 1
ATOM 1329 C C . ALA A 1 185 ? -4.586 -5.398 -15.305 1 98.75 185 ALA A C 1
ATOM 1331 O O . ALA A 1 185 ? -5.453 -6.156 -15.742 1 98.75 185 ALA A O 1
ATOM 1332 N N . ALA A 1 186 ? -3.326 -5.734 -15.297 1 98.88 186 ALA A N 1
ATOM 1333 C CA . ALA A 1 186 ? -2.848 -7.008 -15.82 1 98.88 186 ALA A CA 1
ATOM 1334 C C . ALA A 1 186 ? -3.379 -8.18 -14.992 1 98.88 186 ALA A C 1
ATOM 1336 O O . ALA A 1 186 ? -3.678 -9.242 -15.531 1 98.88 186 ALA A O 1
ATOM 1337 N N . MET A 1 187 ? -3.451 -7.973 -13.703 1 98.88 187 MET A N 1
ATOM 1338 C CA . MET A 1 187 ? -4.012 -9.016 -12.844 1 98.88 187 MET A CA 1
ATOM 1339 C C . MET A 1 187 ? -5.469 -9.281 -13.195 1 98.88 187 MET A C 1
ATOM 1341 O O . MET A 1 187 ? -5.883 -10.445 -13.289 1 98.88 187 MET A O 1
ATOM 1345 N N . ASP A 1 188 ? -6.23 -8.195 -13.391 1 98.62 188 ASP A N 1
ATOM 1346 C CA . ASP A 1 188 ? -7.629 -8.367 -13.781 1 98.62 188 ASP A CA 1
ATOM 1347 C C . ASP A 1 188 ? -7.742 -9.117 -15.109 1 98.62 188 ASP A C 1
ATOM 1349 O O . ASP A 1 188 ? -8.531 -10.055 -15.227 1 98.62 188 ASP A O 1
ATOM 1353 N N . GLU A 1 189 ? -6.965 -8.75 -16.062 1 98.69 189 GLU A N 1
ATOM 1354 C CA . GLU A 1 189 ? -6.977 -9.391 -17.375 1 98.69 189 GLU A CA 1
ATOM 1355 C C . GLU A 1 189 ? -6.59 -10.859 -17.281 1 98.69 189 GLU A C 1
ATOM 1357 O O . GLU A 1 189 ? -7.207 -11.719 -17.922 1 98.69 189 GLU A O 1
ATOM 1362 N N . PHE A 1 190 ? -5.594 -11.156 -16.484 1 98.94 190 PHE A N 1
ATOM 1363 C CA . PHE A 1 190 ? -5.133 -12.523 -16.281 1 98.94 190 PHE A CA 1
ATOM 1364 C C . PHE A 1 190 ? -6.234 -13.375 -15.664 1 98.94 190 PHE A C 1
ATOM 1366 O O . PHE A 1 190 ? -6.523 -14.477 -16.141 1 98.94 190 PHE A O 1
ATOM 1373 N N . LEU A 1 191 ? -6.836 -12.82 -14.625 1 98.81 191 LEU A N 1
ATOM 1374 C CA . LEU A 1 191 ? -7.867 -13.586 -13.93 1 98.81 191 LEU A CA 1
ATOM 1375 C C . LEU A 1 191 ? -9.094 -13.781 -14.82 1 98.81 191 LEU A C 1
ATOM 1377 O O . LEU A 1 191 ? -9.758 -14.82 -14.742 1 98.81 191 LEU A O 1
ATOM 1381 N N . ASP A 1 192 ? -9.383 -12.797 -15.695 1 98.44 192 ASP A N 1
ATOM 1382 C CA . ASP A 1 192 ? -10.406 -12.984 -16.719 1 98.44 192 ASP A CA 1
ATOM 1383 C C . ASP A 1 192 ? -10.031 -14.109 -17.672 1 98.44 192 ASP A C 1
ATOM 1385 O O . ASP A 1 192 ? -10.859 -14.977 -17.984 1 98.44 192 ASP A O 1
ATOM 1389 N N . ALA A 1 193 ? -8.82 -14.094 -18.125 1 98.38 193 ALA A N 1
ATOM 1390 C CA . ALA A 1 193 ? -8.352 -15.047 -19.125 1 98.38 193 ALA A CA 1
ATOM 1391 C C . ALA A 1 193 ? -8.438 -16.469 -18.609 1 98.38 193 ALA A C 1
ATOM 1393 O O . ALA A 1 193 ? -8.695 -17.406 -19.375 1 98.38 193 ALA A O 1
ATOM 1394 N N . ILE A 1 194 ? -8.266 -16.562 -17.312 1 97.88 194 ILE A N 1
ATOM 1395 C CA . ILE A 1 194 ? -8.227 -17.938 -16.797 1 97.88 194 ILE A CA 1
ATOM 1396 C C . ILE A 1 194 ? -9.555 -18.266 -16.109 1 97.88 194 ILE A C 1
ATOM 1398 O O . ILE A 1 194 ? -9.672 -19.281 -15.438 1 97.88 194 ILE A O 1
ATOM 1402 N N . SER A 1 195 ? -10.57 -17.391 -16.188 1 97.06 195 SER A N 1
ATOM 1403 C CA . SER A 1 195 ? -11.922 -17.547 -15.672 1 97.06 195 SER A CA 1
ATOM 1404 C C . SER A 1 195 ? -11.906 -17.812 -14.164 1 97.06 195 SER A C 1
ATOM 1406 O O . SER A 1 195 ? -12.57 -18.734 -13.688 1 97.06 195 SER A O 1
ATOM 1408 N N . TRP A 1 196 ? -11.125 -17.109 -13.453 1 96.44 196 TRP A N 1
ATOM 1409 C CA . TRP A 1 196 ? -11.07 -17.172 -11.992 1 96.44 196 TRP A CA 1
ATOM 1410 C C . TRP A 1 196 ? -11.969 -16.094 -11.367 1 96.44 196 TRP A C 1
ATOM 1412 O O . TRP A 1 196 ? -11.984 -14.953 -11.828 1 96.44 196 TRP A O 1
ATOM 1422 N N . PRO A 1 197 ? -12.758 -16.281 -10.406 1 93.06 197 PRO A N 1
ATOM 1423 C CA . PRO A 1 197 ? -12.805 -17.562 -9.703 1 93.06 197 PRO A CA 1
ATOM 1424 C C . PRO A 1 197 ? -13.758 -18.562 -10.352 1 93.06 197 PRO A C 1
ATOM 1426 O O . PRO A 1 197 ? -13.82 -19.734 -9.938 1 93.06 197 PRO A O 1
ATOM 1429 N N . GLY A 1 198 ? -14.484 -18.266 -11.32 1 83.56 198 GLY A N 1
ATOM 1430 C CA . GLY A 1 198 ? -15.43 -19.109 -12.023 1 83.56 198 GLY A CA 1
ATOM 1431 C C . GLY A 1 198 ? -16.547 -18.344 -12.688 1 83.56 198 GLY A C 1
ATOM 1432 O O . GLY A 1 198 ? -16.797 -17.188 -12.359 1 83.56 198 GLY A O 1
ATOM 1433 N N . MET B 1 1 ? 10.586 72 4.277 1 32.06 1 MET B N 1
ATOM 1434 C CA . MET B 1 1 ? 11.445 70.875 3.953 1 32.06 1 MET B CA 1
ATOM 1435 C C . MET B 1 1 ? 10.812 69.562 4.414 1 32.06 1 MET B C 1
ATOM 1437 O O . MET B 1 1 ? 10.5 69.375 5.594 1 32.06 1 MET B O 1
ATOM 1441 N N . PRO B 1 2 ? 10.008 68.75 3.59 1 32.34 2 PRO B N 1
ATOM 1442 C CA . PRO B 1 2 ? 9.164 67.625 3.953 1 32.34 2 PRO B CA 1
ATOM 1443 C C . PRO B 1 2 ? 9.969 66.438 4.48 1 32.34 2 PRO B C 1
ATOM 1445 O O . PRO B 1 2 ? 11.125 66.25 4.098 1 32.34 2 PRO B O 1
ATOM 1448 N N . THR B 1 3 ? 9.891 66.062 5.73 1 27 3 THR B N 1
ATOM 1449 C CA . THR B 1 3 ? 10.531 65 6.473 1 27 3 THR B CA 1
ATOM 1450 C C . THR B 1 3 ? 10.273 63.656 5.801 1 27 3 THR B C 1
ATOM 1452 O O . THR B 1 3 ? 9.133 63.344 5.445 1 27 3 THR B O 1
ATOM 1455 N N . ALA B 1 4 ? 11.297 63.094 5.078 1 39.72 4 ALA B N 1
ATOM 1456 C CA . ALA B 1 4 ? 11.414 61.781 4.453 1 39.72 4 ALA B CA 1
ATOM 1457 C C . ALA B 1 4 ? 10.977 60.688 5.414 1 39.72 4 ALA B C 1
ATOM 1459 O O . ALA B 1 4 ? 11.555 60.531 6.492 1 39.72 4 ALA B O 1
ATOM 1460 N N . GLY B 1 5 ? 9.648 60.312 5.441 1 30.23 5 GLY B N 1
ATOM 1461 C CA . GLY B 1 5 ? 9.047 59.312 6.289 1 30.23 5 GLY B CA 1
ATOM 1462 C C . GLY B 1 5 ? 9.789 57.969 6.254 1 30.23 5 GLY B C 1
ATOM 1463 O O . GLY B 1 5 ? 10.414 57.625 5.246 1 30.23 5 GLY B O 1
ATOM 1464 N N . ALA B 1 6 ? 10.164 57.375 7.461 1 37.97 6 ALA B N 1
ATOM 1465 C CA . ALA B 1 6 ? 10.844 56.125 7.855 1 37.97 6 ALA B CA 1
ATOM 1466 C C . ALA B 1 6 ? 10.227 54.906 7.168 1 37.97 6 ALA B C 1
ATOM 1468 O O . ALA B 1 6 ? 9.023 54.688 7.281 1 37.97 6 ALA B O 1
ATOM 1469 N N . SER B 1 7 ? 10.766 54.469 5.969 1 34.72 7 SER B N 1
ATOM 1470 C CA . SER B 1 7 ? 10.375 53.25 5.273 1 34.72 7 SER B CA 1
ATOM 1471 C C . SER B 1 7 ? 10.5 52.031 6.188 1 34.72 7 SER B C 1
ATOM 1473 O O . SER B 1 7 ? 11.555 51.812 6.766 1 34.72 7 SER B O 1
ATOM 1475 N N . PRO B 1 8 ? 9.391 51.406 6.801 1 32.19 8 PRO B N 1
ATOM 1476 C CA . PRO B 1 8 ? 9.484 50.281 7.711 1 32.19 8 PRO B CA 1
ATOM 1477 C C . PRO B 1 8 ? 10.227 49.094 7.094 1 32.19 8 PRO B C 1
ATOM 1479 O O . PRO B 1 8 ? 10.203 48.906 5.871 1 32.19 8 PRO B O 1
ATOM 1482 N N . ASN B 1 9 ? 11.43 48.656 7.617 1 31.58 9 ASN B N 1
ATOM 1483 C CA . ASN B 1 9 ? 12.258 47.5 7.391 1 31.58 9 ASN B CA 1
ATOM 1484 C C . ASN B 1 9 ? 11.445 46.188 7.457 1 31.58 9 ASN B C 1
ATOM 1486 O O . ASN B 1 9 ? 10.852 45.906 8.492 1 31.58 9 ASN B O 1
ATOM 1490 N N . ARG B 1 10 ? 10.781 45.688 6.402 1 30.16 10 ARG B N 1
ATOM 1491 C CA . ARG B 1 10 ? 10.109 44.406 6.277 1 30.16 10 ARG B CA 1
ATOM 1492 C C . ARG B 1 10 ? 11.039 43.281 6.676 1 30.16 10 ARG B C 1
ATOM 1494 O O . ARG B 1 10 ? 12.039 43 6.004 1 30.16 10 ARG B O 1
ATOM 1501 N N . THR B 1 11 ? 11.172 42.938 7.992 1 29.86 11 THR B N 1
ATOM 1502 C CA . THR B 1 11 ? 11.844 41.75 8.523 1 29.86 11 THR B CA 1
ATOM 1503 C C . THR B 1 11 ? 11.383 40.5 7.793 1 29.86 11 THR B C 1
ATOM 1505 O O . THR B 1 11 ? 10.203 40.125 7.836 1 29.86 11 THR B O 1
ATOM 1508 N N . THR B 1 12 ? 11.922 40.156 6.664 1 30.33 12 THR B N 1
ATOM 1509 C CA . THR B 1 12 ? 11.789 38.875 5.965 1 30.33 12 THR B CA 1
ATOM 1510 C C . THR B 1 12 ? 12.055 37.719 6.914 1 30.33 12 THR B C 1
ATOM 1512 O O . THR B 1 12 ? 13.188 37.531 7.363 1 30.33 12 THR B O 1
ATOM 1515 N N . ASP B 1 13 ? 11.195 37.406 7.895 1 25.81 13 ASP B N 1
ATOM 1516 C CA . ASP B 1 13 ? 11.273 36.188 8.719 1 25.81 13 ASP B CA 1
ATOM 1517 C C . ASP B 1 13 ? 11.539 34.969 7.871 1 25.81 13 ASP B C 1
ATOM 1519 O O . ASP B 1 13 ? 10.688 34.531 7.082 1 25.81 13 ASP B O 1
ATOM 1523 N N . ALA B 1 14 ? 12.742 34.719 7.348 1 34.59 14 ALA B N 1
ATOM 1524 C CA . ALA B 1 14 ? 13.211 33.469 6.801 1 34.59 14 ALA B CA 1
ATOM 1525 C C . ALA B 1 14 ? 12.719 32.281 7.637 1 34.59 14 ALA B C 1
ATOM 1527 O O . ALA B 1 14 ? 13.125 32.125 8.789 1 34.59 14 ALA B O 1
ATOM 1528 N N . THR B 1 15 ? 11.383 31.891 7.648 1 31.27 15 THR B N 1
ATOM 1529 C CA . THR B 1 15 ? 10.797 30.672 8.203 1 31.27 15 THR B CA 1
ATOM 1530 C C . THR B 1 15 ? 11.758 29.5 8.07 1 31.27 15 THR B C 1
ATOM 1532 O O . THR B 1 15 ? 12.07 29.062 6.961 1 31.27 15 THR B O 1
ATOM 1535 N N . HIS B 1 16 ? 12.672 29.281 8.906 1 33.12 16 HIS B N 1
ATOM 1536 C CA . HIS B 1 16 ? 13.688 28.25 9.086 1 33.12 16 HIS B CA 1
ATOM 1537 C C . HIS B 1 16 ? 13.086 26.859 8.969 1 33.12 16 HIS B C 1
ATOM 1539 O O . HIS B 1 16 ? 12.18 26.5 9.719 1 33.12 16 HIS B O 1
ATOM 1545 N N . ALA B 1 17 ? 12.938 26.312 7.887 1 38.34 17 ALA B N 1
ATOM 1546 C CA . ALA B 1 17 ? 12.656 24.906 7.672 1 38.34 17 ALA B CA 1
ATOM 1547 C C . ALA B 1 17 ? 13.469 24.031 8.633 1 38.34 17 ALA B C 1
ATOM 1549 O O . ALA B 1 17 ? 14.695 24.125 8.688 1 38.34 17 ALA B O 1
ATOM 1550 N N . ALA B 1 18 ? 12.93 23.594 9.781 1 39.66 18 ALA B N 1
ATOM 1551 C CA . ALA B 1 18 ? 13.562 22.828 10.852 1 39.66 18 ALA B CA 1
ATOM 1552 C C . ALA B 1 18 ? 14.305 21.609 10.305 1 39.66 18 ALA B C 1
ATOM 1554 O O . ALA B 1 18 ? 13.672 20.625 9.906 1 39.66 18 ALA B O 1
ATOM 1555 N N . THR B 1 19 ? 15.398 21.688 9.586 1 43.09 19 THR B N 1
ATOM 1556 C CA . THR B 1 19 ? 16.344 20.656 9.18 1 43.09 19 THR B CA 1
ATOM 1557 C C . THR B 1 19 ? 16.828 19.875 10.398 1 43.09 19 THR B C 1
ATOM 1559 O O . THR B 1 19 ? 16.922 20.406 11.5 1 43.09 19 THR B O 1
ATOM 1562 N N . THR B 1 20 ? 16.578 18.562 10.516 1 47.5 20 THR B N 1
ATOM 1563 C CA . THR B 1 20 ? 17.344 17.875 11.547 1 47.5 20 THR B CA 1
ATOM 1564 C C . THR B 1 20 ? 18.766 18.438 11.625 1 47.5 20 THR B C 1
ATOM 1566 O O . THR B 1 20 ? 19.203 19.172 10.727 1 47.5 20 THR B O 1
ATOM 1569 N N . LEU B 1 21 ? 19.391 18.234 12.836 1 45.44 21 LEU B N 1
ATOM 1570 C CA . LEU B 1 21 ? 20.75 18.719 13.008 1 45.44 21 LEU B CA 1
ATOM 1571 C C . LEU B 1 21 ? 21.547 18.578 11.711 1 45.44 21 LEU B C 1
ATOM 1573 O O . LEU B 1 21 ? 22.422 19.406 11.422 1 45.44 21 LEU B O 1
ATOM 1577 N N . ASP B 1 22 ? 21.438 17.359 11.062 1 51.31 22 ASP B N 1
ATOM 1578 C CA . ASP B 1 22 ? 22.359 17.219 9.938 1 51.31 22 ASP B CA 1
ATOM 1579 C C . ASP B 1 22 ? 21.781 17.859 8.68 1 51.31 22 ASP B C 1
ATOM 1581 O O . ASP B 1 22 ? 22.391 17.781 7.609 1 51.31 22 ASP B O 1
ATOM 1585 N N . GLY B 1 23 ? 20.672 18.703 8.828 1 64.5 23 GLY B N 1
ATOM 1586 C CA . GLY B 1 23 ? 20.125 19.5 7.73 1 64.5 23 GLY B CA 1
ATOM 1587 C C . GLY B 1 23 ? 19.172 18.719 6.852 1 64.5 23 GLY B C 1
ATOM 1588 O O . GLY B 1 23 ? 18.656 19.25 5.859 1 64.5 23 GLY B O 1
ATOM 1589 N N . MET B 1 24 ? 18.875 17.359 7.273 1 80 24 MET B N 1
ATOM 1590 C CA . MET B 1 24 ? 18.062 16.578 6.352 1 80 24 MET B CA 1
ATOM 1591 C C . MET B 1 24 ? 16.578 16.688 6.711 1 80 24 MET B C 1
ATOM 1593 O O . MET B 1 24 ? 16.219 16.719 7.887 1 80 24 MET B O 1
ATOM 1597 N N . ALA B 1 25 ? 15.711 16.922 5.785 1 93.62 25 ALA B N 1
ATOM 1598 C CA . ALA B 1 25 ? 14.266 16.984 5.957 1 93.62 25 ALA B CA 1
ATOM 1599 C C . ALA B 1 25 ? 13.719 15.656 6.488 1 93.62 25 ALA B C 1
ATOM 1601 O O . ALA B 1 25 ? 14.305 14.602 6.246 1 93.62 25 ALA B O 1
ATOM 1602 N N . GLU B 1 26 ? 12.68 15.688 7.375 1 96.62 26 GLU B N 1
ATOM 1603 C CA . GLU B 1 26 ? 12.047 14.5 7.938 1 96.62 26 GLU B CA 1
ATOM 1604 C C . GLU B 1 26 ? 10.547 14.492 7.668 1 96.62 26 GLU B C 1
ATOM 1606 O O . GLU B 1 26 ? 9.922 15.555 7.562 1 96.62 26 GLU B O 1
ATOM 1611 N N . ALA B 1 27 ? 10.039 13.367 7.539 1 97.31 27 ALA B N 1
ATOM 1612 C CA . ALA B 1 27 ? 8.602 13.141 7.492 1 97.31 27 ALA B CA 1
ATOM 1613 C C . ALA B 1 27 ? 8.188 12.008 8.43 1 97.31 27 ALA B C 1
ATOM 1615 O O . ALA B 1 27 ? 8.953 11.062 8.641 1 97.31 27 ALA B O 1
ATOM 1616 N N . VAL B 1 28 ? 7.031 12.133 9.039 1 97.44 28 VAL B N 1
ATOM 1617 C CA . VAL B 1 28 ? 6.477 11.094 9.898 1 97.44 28 VAL B CA 1
ATOM 1618 C C . VAL B 1 28 ? 5.148 10.602 9.328 1 97.44 28 VAL B C 1
ATOM 1620 O O . VAL B 1 28 ? 4.234 11.398 9.094 1 97.44 28 VAL B O 1
ATOM 1623 N N . VAL B 1 29 ? 5.09 9.305 9.102 1 96.94 29 VAL B N 1
ATOM 1624 C CA . VAL B 1 29 ? 3.869 8.664 8.625 1 96.94 29 VAL B CA 1
ATOM 1625 C C . VAL B 1 29 ? 3.104 8.078 9.812 1 96.94 29 VAL B C 1
ATOM 1627 O O . VAL B 1 29 ? 3.664 7.312 10.602 1 96.94 29 VAL B O 1
ATOM 1630 N N . ILE B 1 30 ? 1.808 8.469 9.891 1 96.75 30 ILE B N 1
ATOM 1631 C CA . ILE B 1 30 ? 0.972 8.117 11.031 1 96.75 30 ILE B CA 1
ATOM 1632 C C . ILE B 1 30 ? -0.23 7.301 10.562 1 96.75 30 ILE B C 1
ATOM 1634 O O . ILE B 1 30 ? -1.084 7.812 9.828 1 96.75 30 ILE B O 1
ATOM 1638 N N . PRO B 1 31 ? -0.356 6.035 10.984 1 95.19 31 PRO B N 1
ATOM 1639 C CA . PRO B 1 31 ? -1.413 5.156 10.477 1 95.19 31 PRO B CA 1
ATOM 1640 C C . PRO B 1 31 ? -2.775 5.449 11.102 1 95.19 31 PRO B C 1
ATOM 1642 O O . PRO B 1 31 ? -2.863 6.219 12.062 1 95.19 31 PRO B O 1
ATOM 1645 N N . GLY B 1 32 ? -3.787 4.828 10.492 1 93.94 32 GLY B N 1
ATOM 1646 C CA . GLY B 1 32 ? -5.098 4.77 11.117 1 93.94 32 GLY B CA 1
ATOM 1647 C C . GLY B 1 32 ? -5.23 3.637 12.117 1 93.94 32 GLY B C 1
ATOM 1648 O O . GLY B 1 32 ? -4.234 3.184 12.688 1 93.94 32 GLY B O 1
ATOM 1649 N N . GLY B 1 33 ? -6.449 3.213 12.398 1 86.88 33 GLY B N 1
ATOM 1650 C CA . GLY B 1 33 ? -6.711 2.203 13.414 1 86.88 33 GLY B CA 1
ATOM 1651 C C . GLY B 1 33 ? -6.719 0.791 12.859 1 86.88 33 GLY B C 1
ATOM 1652 O O . GLY B 1 33 ? -6.512 -0.174 13.602 1 86.88 33 GLY B O 1
ATOM 1653 N N . GLY B 1 34 ? -6.906 0.631 11.609 1 74.06 34 GLY B N 1
ATOM 1654 C CA . GLY B 1 34 ? -7.242 -0.687 11.094 1 74.06 34 GLY B CA 1
ATOM 1655 C C . GLY B 1 34 ? -6.055 -1.411 10.492 1 74.06 34 GLY B C 1
ATOM 1656 O O . GLY B 1 34 ? -5.984 -2.641 10.531 1 74.06 34 GLY B O 1
ATOM 1657 N N . TYR B 1 35 ? -5.184 -0.551 9.984 1 73.19 35 TYR B N 1
ATOM 1658 C CA . TYR B 1 35 ? -4.133 -1.198 9.211 1 73.19 35 TYR B CA 1
ATOM 1659 C C . TYR B 1 35 ? -2.758 -0.68 9.609 1 73.19 35 TYR B C 1
ATOM 1661 O O . TYR B 1 35 ? -2.646 0.358 10.266 1 73.19 35 TYR B O 1
ATOM 1669 N N . GLY B 1 36 ? -1.739 -1.332 9.422 1 74.94 36 GLY B N 1
ATOM 1670 C CA . GLY B 1 36 ? -0.374 -0.974 9.766 1 74.94 36 GLY B CA 1
ATOM 1671 C C . GLY B 1 36 ? 0.16 0.198 8.969 1 74.94 36 GLY B C 1
ATOM 1672 O O . GLY B 1 36 ? -0.468 0.631 7.996 1 74.94 36 GLY B O 1
ATOM 1673 N N . VAL B 1 37 ? 1.216 0.714 9.281 1 73.31 37 VAL B N 1
ATOM 1674 C CA . VAL B 1 37 ? 1.847 1.972 8.891 1 73.31 37 VAL B CA 1
ATOM 1675 C C . VAL B 1 37 ? 2.316 1.89 7.441 1 73.31 37 VAL B C 1
ATOM 1677 O O . VAL B 1 37 ? 2.648 2.908 6.832 1 73.31 37 VAL B O 1
ATOM 1680 N N . THR B 1 38 ? 2.244 0.753 6.871 1 72.62 38 THR B N 1
ATOM 1681 C CA . THR B 1 38 ? 2.719 0.634 5.496 1 72.62 38 THR B CA 1
ATOM 1682 C C . THR B 1 38 ? 1.59 0.185 4.574 1 72.62 38 THR B C 1
ATOM 1684 O O . THR B 1 38 ? 1.834 -0.203 3.43 1 72.62 38 THR B O 1
ATOM 1687 N N . THR B 1 39 ? 0.45 0.332 5.078 1 81.38 39 THR B N 1
ATOM 1688 C CA . THR B 1 39 ? -0.648 -0.238 4.305 1 81.38 39 THR B CA 1
ATOM 1689 C C . THR B 1 39 ? -1 0.659 3.121 1 81.38 39 THR B C 1
ATOM 1691 O O . THR B 1 39 ? -1.192 1.865 3.287 1 81.38 39 THR B O 1
ATOM 1694 N N . GLY B 1 40 ? -0.978 0.038 1.932 1 87.94 40 GLY B N 1
ATOM 1695 C CA . GLY B 1 40 ? -1.561 0.639 0.743 1 87.94 40 GLY B CA 1
ATOM 1696 C C . GLY B 1 40 ? -1.074 2.053 0.489 1 87.94 40 GLY B C 1
ATOM 1697 O O . GLY B 1 40 ? 0.115 2.273 0.25 1 87.94 40 GLY B O 1
ATOM 1698 N N . MET B 1 41 ? -1.966 2.93 0.632 1 93.38 41 MET B N 1
ATOM 1699 C CA . MET B 1 41 ? -1.759 4.316 0.23 1 93.38 41 MET B CA 1
ATOM 1700 C C . MET B 1 41 ? -0.703 4.984 1.104 1 93.38 41 MET B C 1
ATOM 1702 O O . MET B 1 41 ? 0.052 5.836 0.632 1 93.38 41 MET B O 1
ATOM 1706 N N . LEU B 1 42 ? -0.544 4.555 2.389 1 94.38 42 LEU B N 1
ATOM 1707 C CA . LEU B 1 42 ? 0.366 5.219 3.314 1 94.38 42 LEU B CA 1
ATOM 1708 C C . LEU B 1 42 ? 1.817 5.008 2.896 1 94.38 42 LEU B C 1
ATOM 1710 O O . LEU B 1 42 ? 2.652 5.902 3.059 1 94.38 42 LEU B O 1
ATOM 1714 N N . TRP B 1 43 ? 2.029 3.824 2.383 1 94.5 43 TRP B N 1
ATOM 1715 C CA . TRP B 1 43 ? 3.383 3.564 1.899 1 94.5 43 TRP B CA 1
ATOM 1716 C C . TRP B 1 43 ? 3.758 4.535 0.785 1 94.5 43 TRP B C 1
ATOM 1718 O O . TRP B 1 43 ? 4.797 5.195 0.853 1 94.5 43 TRP B O 1
ATOM 1728 N N . TYR B 1 44 ? 2.916 4.738 -0.188 1 96.56 44 TYR B N 1
ATOM 1729 C CA . TYR B 1 44 ? 3.188 5.594 -1.338 1 96.56 44 TYR B CA 1
ATOM 1730 C C . TYR B 1 44 ? 3.277 7.055 -0.919 1 96.56 44 TYR B C 1
ATOM 1732 O O . TYR B 1 44 ? 4.109 7.805 -1.436 1 96.56 44 TYR B O 1
ATOM 1740 N N . ALA B 1 45 ? 2.43 7.406 -0.012 1 97.62 45 ALA B N 1
ATOM 1741 C CA . ALA B 1 45 ? 2.471 8.781 0.481 1 97.62 45 ALA B CA 1
ATOM 1742 C C . ALA B 1 45 ? 3.814 9.094 1.135 1 97.62 45 ALA B C 1
ATOM 1744 O O . ALA B 1 45 ? 4.391 10.156 0.91 1 97.62 45 ALA B O 1
ATOM 1745 N N . GLY B 1 46 ? 4.312 8.203 1.981 1 96.94 46 GLY B N 1
ATOM 1746 C CA . GLY B 1 46 ? 5.621 8.383 2.588 1 96.94 46 GLY B CA 1
ATOM 1747 C C . GLY B 1 46 ? 6.742 8.484 1.569 1 96.94 46 GLY B C 1
ATOM 1748 O O . GLY B 1 46 ? 7.691 9.242 1.755 1 96.94 46 GLY B O 1
ATOM 1749 N N . GLU B 1 47 ? 6.59 7.762 0.477 1 96.5 47 GLU B N 1
ATOM 1750 C CA . GLU B 1 47 ? 7.629 7.73 -0.549 1 96.5 47 GLU B CA 1
ATOM 1751 C C . GLU B 1 47 ? 7.719 9.062 -1.283 1 96.5 47 GLU B C 1
ATOM 1753 O O . GLU B 1 47 ? 8.781 9.422 -1.798 1 96.5 47 GLU B O 1
ATOM 1758 N N . VAL B 1 48 ? 6.621 9.82 -1.344 1 98.38 48 VAL B N 1
ATOM 1759 C CA . VAL B 1 48 ? 6.672 11.164 -1.926 1 98.38 48 VAL B CA 1
ATOM 1760 C C . VAL B 1 48 ? 7.695 12.008 -1.181 1 98.38 48 VAL B C 1
ATOM 1762 O O . VAL B 1 48 ? 8.508 12.703 -1.801 1 98.38 48 VAL B O 1
ATOM 1765 N N . ALA B 1 49 ? 7.676 11.945 0.17 1 98.19 49 ALA B N 1
ATOM 1766 C CA . ALA B 1 49 ? 8.625 12.688 0.993 1 98.19 49 ALA B CA 1
ATOM 1767 C C . ALA B 1 49 ? 10.039 12.141 0.823 1 98.19 49 ALA B C 1
ATOM 1769 O O . ALA B 1 49 ? 11.008 12.906 0.742 1 98.19 49 ALA B O 1
ATOM 1770 N N . ALA B 1 50 ? 10.125 10.812 0.758 1 96.88 50 ALA B N 1
ATOM 1771 C CA . ALA B 1 50 ? 11.438 10.18 0.604 1 96.88 50 ALA B CA 1
ATOM 1772 C C . ALA B 1 50 ? 12.117 10.641 -0.683 1 96.88 50 ALA B C 1
ATOM 1774 O O . ALA B 1 50 ? 13.32 10.914 -0.692 1 96.88 50 ALA B O 1
ATOM 1775 N N . ARG B 1 51 ? 11.367 10.75 -1.709 1 97.19 51 ARG B N 1
ATOM 1776 C CA . ARG B 1 51 ? 11.914 11.125 -3.01 1 97.19 51 ARG B CA 1
ATOM 1777 C C . ARG B 1 51 ? 12.359 12.578 -3.021 1 97.19 51 ARG B C 1
ATOM 1779 O O . ARG B 1 51 ? 13.094 13.008 -3.916 1 97.19 51 ARG B O 1
ATOM 1786 N N . ARG B 1 52 ? 11.938 13.297 -2.07 1 96.81 52 ARG B N 1
ATOM 1787 C CA . ARG B 1 52 ? 12.344 14.695 -1.936 1 96.81 52 ARG B CA 1
ATOM 1788 C C . ARG B 1 52 ? 13.523 14.828 -0.981 1 96.81 52 ARG B C 1
ATOM 1790 O O . ARG B 1 52 ? 13.883 15.938 -0.583 1 96.81 52 ARG B O 1
ATOM 1797 N N . GLY B 1 53 ? 14.047 13.664 -0.551 1 95.94 53 GLY B N 1
ATOM 1798 C CA . GLY B 1 53 ? 15.273 13.656 0.235 1 95.94 53 GLY B CA 1
ATOM 1799 C C . GLY B 1 53 ? 15.016 13.57 1.729 1 95.94 53 GLY B C 1
ATOM 1800 O O . GLY B 1 53 ? 15.953 13.688 2.527 1 95.94 53 GLY B O 1
ATOM 1801 N N . ALA B 1 54 ? 13.812 13.344 2.125 1 97.12 54 ALA B N 1
ATOM 1802 C CA . ALA B 1 54 ? 13.484 13.305 3.547 1 97.12 54 ALA B CA 1
ATOM 1803 C C . ALA B 1 54 ? 13.727 11.914 4.129 1 97.12 54 ALA B C 1
ATOM 1805 O O . ALA B 1 54 ? 13.516 10.906 3.455 1 97.12 54 ALA B O 1
ATOM 1806 N N . THR B 1 55 ? 14.211 11.852 5.348 1 95.94 55 THR B N 1
ATOM 1807 C CA . THR B 1 55 ? 14.117 10.625 6.137 1 95.94 55 THR B CA 1
ATOM 1808 C C . THR B 1 55 ? 12.68 10.391 6.594 1 95.94 55 THR B C 1
ATOM 1810 O O . THR B 1 55 ? 12.078 11.25 7.246 1 95.94 55 THR B O 1
ATOM 1813 N N . VAL B 1 56 ? 12.164 9.234 6.258 1 95.62 56 VAL B N 1
ATOM 1814 C CA . VAL B 1 56 ? 10.773 8.945 6.57 1 95.62 56 VAL B CA 1
ATOM 1815 C C . VAL B 1 56 ? 10.695 8.031 7.793 1 95.62 56 VAL B C 1
ATOM 1817 O O . VAL B 1 56 ? 11.25 6.93 7.793 1 95.62 56 VAL B O 1
ATOM 1820 N N . HIS B 1 57 ? 10.023 8.539 8.844 1 95 57 HIS B N 1
ATOM 1821 C CA . HIS B 1 57 ? 9.734 7.754 10.039 1 95 57 HIS B CA 1
ATOM 1822 C C . HIS B 1 57 ? 8.297 7.227 10.008 1 95 57 HIS B C 1
ATOM 1824 O O . HIS B 1 57 ? 7.355 7.992 9.828 1 95 57 HIS B O 1
ATOM 1830 N N . ARG B 1 58 ? 8.172 5.934 10.203 1 93.88 58 ARG B N 1
ATOM 1831 C CA . ARG B 1 58 ? 6.859 5.297 10.172 1 93.88 58 ARG B CA 1
ATOM 1832 C C . ARG B 1 58 ? 6.438 4.848 11.562 1 93.88 58 ARG B C 1
ATOM 1834 O O . ARG B 1 58 ? 7.027 3.926 12.133 1 93.88 58 ARG B O 1
ATOM 1841 N N . HIS B 1 59 ? 5.359 5.461 11.992 1 94.31 59 HIS B N 1
ATOM 1842 C CA . HIS B 1 59 ? 4.918 5.234 13.367 1 94.31 59 HIS B CA 1
ATOM 1843 C C . HIS B 1 59 ? 4.023 4 13.461 1 94.31 59 HIS B C 1
ATOM 1845 O O . HIS B 1 59 ? 3.104 3.834 12.656 1 94.31 59 HIS B O 1
ATOM 1851 N N . SER B 1 60 ? 4.301 3.137 14.414 1 91.62 60 SER B N 1
ATOM 1852 C CA . SER B 1 60 ? 3.412 2.043 14.789 1 91.62 60 SER B CA 1
ATOM 1853 C C . SER B 1 60 ? 2.836 2.246 16.188 1 91.62 60 SER B C 1
ATOM 1855 O O . SER B 1 60 ? 3.574 2.525 17.125 1 91.62 60 SER B O 1
ATOM 1857 N N . TRP B 1 61 ? 1.538 2.082 16.234 1 93.19 61 TRP B N 1
ATOM 1858 C CA . TRP B 1 61 ? 0.914 2.23 17.547 1 93.19 61 TRP B CA 1
ATOM 1859 C C . TRP B 1 61 ? 1.415 1.161 18.516 1 93.19 61 TRP B C 1
ATOM 1861 O O . TRP B 1 61 ? 1.528 -0.011 18.156 1 93.19 61 TRP B O 1
ATOM 1871 N N . THR B 1 62 ? 1.664 1.527 19.672 1 90.75 62 THR B N 1
ATOM 1872 C CA . THR B 1 62 ? 2.273 0.625 20.641 1 90.75 62 THR B CA 1
ATOM 1873 C C . THR B 1 62 ? 1.203 -0.139 21.406 1 90.75 62 THR B C 1
ATOM 1875 O O . THR B 1 62 ? 1.503 -1.129 22.078 1 90.75 62 THR B O 1
ATOM 1878 N N . GLU B 1 63 ? 0.031 0.274 21.328 1 91.44 63 GLU B N 1
ATOM 1879 C CA . GLU B 1 63 ? -1.13 -0.314 22 1 91.44 63 GLU B CA 1
ATOM 1880 C C . GLU B 1 63 ? -2.41 -0.035 21.219 1 91.44 63 GLU B C 1
ATOM 1882 O O . GLU B 1 63 ? -2.43 0.821 20.328 1 91.44 63 GLU B O 1
ATOM 1887 N N . PRO B 1 64 ? -3.443 -0.843 21.516 1 89.88 64 PRO B N 1
ATOM 1888 C CA . PRO B 1 64 ? -4.707 -0.559 20.828 1 89.88 64 PRO B CA 1
ATOM 1889 C C . PRO B 1 64 ? -5.18 0.877 21.047 1 89.88 64 PRO B C 1
ATOM 1891 O O . PRO B 1 64 ? -5.074 1.411 22.141 1 89.88 64 PRO B O 1
ATOM 1894 N N . ALA B 1 65 ? -5.629 1.413 19.984 1 89.69 65 ALA B N 1
ATOM 1895 C CA . ALA B 1 65 ? -6.109 2.791 20.047 1 89.69 65 ALA B CA 1
ATOM 1896 C C . ALA B 1 65 ? -7.449 2.871 20.766 1 89.69 65 ALA B C 1
ATOM 1898 O O . ALA B 1 65 ? -8.266 1.945 20.688 1 89.69 65 ALA B O 1
ATOM 1899 N N . PRO B 1 66 ? -7.609 3.98 21.422 1 91.19 66 PRO B N 1
ATOM 1900 C CA . PRO B 1 66 ? -8.961 4.246 21.922 1 91.19 66 PRO B CA 1
ATOM 1901 C C . PRO B 1 66 ? -9.953 4.531 20.797 1 91.19 66 PRO B C 1
ATOM 1903 O O . PRO B 1 66 ? -9.594 4.488 19.625 1 91.19 66 PRO B O 1
ATOM 1906 N N . ASP B 1 67 ? -11.188 4.727 21.234 1 90.81 67 ASP B N 1
ATOM 1907 C CA . ASP B 1 67 ? -12.211 5.113 20.281 1 90.81 67 ASP B CA 1
ATOM 1908 C C . ASP B 1 67 ? -11.828 6.406 19.562 1 90.81 67 ASP B C 1
ATOM 1910 O O . ASP B 1 67 ? -11.555 7.422 20.203 1 90.81 67 ASP B O 1
ATOM 1914 N N . ALA B 1 68 ? -11.859 6.348 18.219 1 88.44 68 ALA B N 1
ATOM 1915 C CA . ALA B 1 68 ? -11.445 7.477 17.391 1 88.44 68 ALA B CA 1
ATOM 1916 C C . ALA B 1 68 ? -12.398 8.664 17.562 1 88.44 68 ALA B C 1
ATOM 1918 O O . ALA B 1 68 ? -12.055 9.797 17.219 1 88.44 68 ALA B O 1
ATOM 1919 N N . PHE B 1 69 ? -13.523 8.375 18.125 1 90.81 69 PHE B N 1
ATOM 1920 C CA . PHE B 1 69 ? -14.523 9.422 18.25 1 90.81 69 PHE B CA 1
ATOM 1921 C C . PHE B 1 69 ? -14.703 9.828 19.719 1 90.81 69 PHE B C 1
ATOM 1923 O O . PHE B 1 69 ? -15.742 10.367 20.094 1 90.81 69 PHE B O 1
ATOM 1930 N N . ASP B 1 70 ? -13.656 9.5 20.438 1 92.75 70 ASP B N 1
ATOM 1931 C CA . ASP B 1 70 ? -13.469 10.031 21.797 1 92.75 70 ASP B CA 1
ATOM 1932 C C . ASP B 1 70 ? -12.328 11.055 21.828 1 92.75 70 ASP B C 1
ATOM 1934 O O . ASP B 1 70 ? -11.273 10.828 21.234 1 92.75 70 ASP B O 1
ATOM 1938 N N . ALA B 1 71 ? -12.555 12.141 22.5 1 89 71 ALA B N 1
ATOM 1939 C CA . ALA B 1 71 ? -11.586 13.234 22.531 1 89 71 ALA B CA 1
ATOM 1940 C C . ALA B 1 71 ? -10.25 12.781 23.109 1 89 71 ALA B C 1
ATOM 1942 O O . ALA B 1 71 ? -9.211 13.391 22.844 1 89 71 ALA B O 1
ATOM 1943 N N . THR B 1 72 ? -10.25 11.727 23.844 1 94.12 72 THR B N 1
ATOM 1944 C CA . THR B 1 72 ? -9.031 11.219 24.469 1 94.12 72 THR B CA 1
ATOM 1945 C C . THR B 1 72 ? -8.047 10.719 23.406 1 94.12 72 THR B C 1
ATOM 1947 O O . THR B 1 72 ? -6.859 10.562 23.688 1 94.12 72 THR B O 1
ATOM 1950 N N . VAL B 1 73 ? -8.602 10.539 22.172 1 95.19 73 VAL B N 1
ATOM 1951 C CA . VAL B 1 73 ? -7.75 10.031 21.109 1 95.19 73 VAL B CA 1
ATOM 1952 C C . VAL B 1 73 ? -6.684 11.062 20.75 1 95.19 73 VAL B C 1
ATOM 1954 O O . VAL B 1 73 ? -5.555 10.703 20.406 1 95.19 73 VAL B O 1
ATOM 1957 N N . GLU B 1 74 ? -7.023 12.305 20.891 1 96 74 GLU B N 1
ATOM 1958 C CA . GLU B 1 74 ? -6.059 13.367 20.594 1 96 74 GLU B CA 1
ATOM 1959 C C . GLU B 1 74 ? -4.867 13.297 21.547 1 96 74 GLU B C 1
ATOM 1961 O O . GLU B 1 74 ? -3.715 13.312 21.109 1 96 74 GLU B O 1
ATOM 1966 N N . THR B 1 75 ? -5.137 13.195 22.859 1 95.75 75 THR B N 1
ATOM 1967 C CA . THR B 1 75 ? -4.082 13.094 23.859 1 95.75 75 THR B CA 1
ATOM 1968 C C . THR B 1 75 ? -3.279 11.812 23.672 1 95.75 75 THR B C 1
ATOM 1970 O O . THR B 1 75 ? -2.053 11.812 23.797 1 95.75 75 THR B O 1
ATOM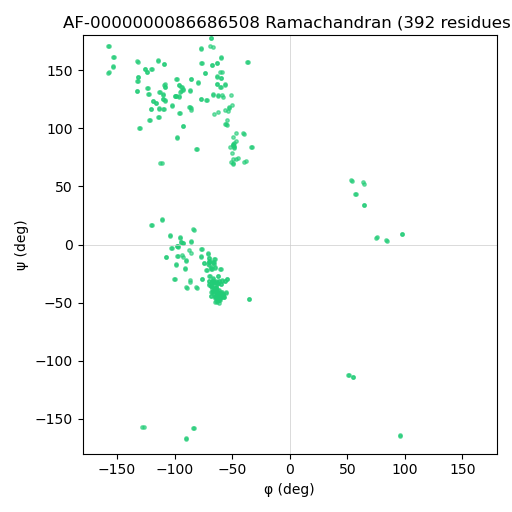 1973 N N . TRP B 1 76 ? -3.99 10.781 23.312 1 96.44 76 TRP B N 1
ATOM 1974 C CA . TRP B 1 76 ? -3.359 9.484 23.125 1 96.44 76 TRP B CA 1
ATOM 1975 C C . TRP B 1 76 ? -2.375 9.516 21.969 1 96.44 76 TRP B C 1
ATOM 1977 O O . TRP B 1 76 ? -1.225 9.094 22.109 1 96.44 76 TRP B O 1
ATOM 1987 N N . VAL B 1 77 ? -2.811 10.031 20.844 1 96.69 77 VAL B N 1
ATOM 1988 C CA . VAL B 1 77 ? -1.974 10.125 19.641 1 96.69 77 VAL B CA 1
ATOM 1989 C C . VAL B 1 77 ? -0.789 11.047 19.922 1 96.69 77 VAL B C 1
ATOM 1991 O O . VAL B 1 77 ? 0.354 10.719 19.594 1 96.69 77 VAL B O 1
ATOM 1994 N N . THR B 1 78 ? -1.011 12.188 20.578 1 95.81 78 THR B N 1
ATOM 1995 C CA . THR B 1 78 ? 0.034 13.156 20.891 1 95.81 78 THR B CA 1
ATOM 1996 C C . THR B 1 78 ? 1.083 12.547 21.812 1 95.81 78 THR B C 1
ATOM 1998 O O . THR B 1 78 ? 2.283 12.727 21.594 1 95.81 78 THR B O 1
ATOM 2001 N N . ALA B 1 79 ? 0.611 11.828 22.75 1 95.31 79 ALA B N 1
ATOM 2002 C CA . ALA B 1 79 ? 1.517 11.211 23.719 1 95.31 79 ALA B CA 1
ATOM 2003 C C . ALA B 1 79 ? 2.439 10.203 23.047 1 95.31 79 ALA B C 1
ATOM 2005 O O . ALA B 1 79 ? 3.598 10.047 23.438 1 95.31 79 ALA B O 1
ATOM 2006 N N . GLN B 1 80 ? 1.975 9.602 22.062 1 94.81 80 GLN B N 1
ATOM 2007 C CA . GLN B 1 80 ? 2.77 8.594 21.375 1 94.81 80 GLN B CA 1
ATOM 2008 C C . GLN B 1 80 ? 3.76 9.242 20.406 1 94.81 80 GLN B C 1
ATOM 2010 O O . GLN B 1 80 ? 4.891 8.773 20.266 1 94.81 80 GLN B O 1
ATOM 2015 N N . LEU B 1 81 ? 3.357 10.297 19.781 1 96.38 81 LEU B N 1
ATOM 2016 C CA . LEU B 1 81 ? 4.148 10.859 18.703 1 96.38 81 LEU B CA 1
ATOM 2017 C C . LEU B 1 81 ? 5.141 11.891 19.234 1 96.38 81 LEU B C 1
ATOM 2019 O O . LEU B 1 81 ? 6.27 11.984 18.75 1 96.38 81 LEU B O 1
ATOM 2023 N N . ALA B 1 82 ? 4.805 12.656 20.203 1 94.31 82 ALA B N 1
ATOM 2024 C CA . ALA B 1 82 ? 5.562 13.812 20.672 1 94.31 82 ALA B CA 1
ATOM 2025 C C . ALA B 1 82 ? 6.992 13.43 21.031 1 94.31 82 ALA B C 1
ATOM 2027 O O . ALA B 1 82 ? 7.945 14.086 20.594 1 94.31 82 ALA B O 1
ATOM 2028 N N . PRO B 1 83 ? 7.18 12.289 21.672 1 91.81 83 PRO B N 1
ATOM 2029 C CA . PRO B 1 83 ? 8.547 11.93 22.062 1 91.81 83 PRO B CA 1
ATOM 2030 C C . PRO B 1 83 ? 9.422 11.547 20.875 1 91.81 83 PRO B C 1
ATOM 2032 O O . PRO B 1 83 ? 10.648 11.531 20.984 1 91.81 83 PRO B O 1
ATOM 2035 N N . THR B 1 84 ? 8.742 11.273 19.781 1 88.06 84 THR B N 1
ATOM 2036 C CA . THR B 1 84 ? 9.492 10.766 18.641 1 88.06 84 THR B CA 1
ATOM 2037 C C . THR B 1 84 ? 9.797 11.883 17.656 1 88.06 84 THR B C 1
ATOM 2039 O O . THR B 1 84 ? 10.578 11.695 16.719 1 88.06 84 THR B O 1
ATOM 2042 N N . LEU B 1 85 ? 9.164 12.977 17.922 1 89.06 85 LEU B N 1
ATOM 2043 C CA . LEU B 1 85 ? 9.344 14.102 17.016 1 89.06 85 LEU B CA 1
ATOM 2044 C C . LEU B 1 85 ? 10.469 15.016 17.484 1 89.06 85 LEU B C 1
ATOM 2046 O O . LEU B 1 85 ? 10.375 15.625 18.562 1 89.06 85 LEU B O 1
ATOM 2050 N N . THR B 1 86 ? 11.672 15.031 16.984 1 81.94 86 THR B N 1
ATOM 2051 C CA . THR B 1 86 ? 12.812 15.844 17.406 1 81.94 86 THR B CA 1
ATOM 2052 C C . THR B 1 86 ? 12.961 17.062 16.5 1 81.94 86 THR B C 1
ATOM 2054 O O . THR B 1 86 ? 13.539 18.078 16.906 1 81.94 86 THR B O 1
ATOM 2057 N N . GLY B 1 87 ? 12.391 17.156 15.344 1 88.38 87 GLY B N 1
ATOM 2058 C CA . GLY B 1 87 ? 12.516 18.234 14.383 1 88.38 87 GLY B CA 1
ATOM 2059 C C . GLY B 1 87 ? 11.172 18.781 13.914 1 88.38 87 GLY B C 1
ATOM 2060 O O . GLY B 1 87 ? 10.242 18.891 14.711 1 88.38 87 GLY B O 1
ATOM 2061 N N . ARG B 1 88 ? 11.242 19.359 12.797 1 93.25 88 ARG B N 1
ATOM 2062 C CA . ARG B 1 88 ? 10.047 19.922 12.18 1 93.25 88 ARG B CA 1
ATOM 2063 C C . ARG B 1 88 ? 9.641 19.141 10.938 1 93.25 88 ARG B C 1
ATOM 2065 O O . ARG B 1 88 ? 9.727 19.656 9.82 1 93.25 88 ARG B O 1
ATOM 2072 N N . PRO B 1 89 ? 9.18 17.969 11.234 1 97.31 89 PRO B N 1
ATOM 2073 C CA . PRO B 1 89 ? 8.867 17.094 10.102 1 97.31 89 PRO B CA 1
ATOM 2074 C C . PRO B 1 89 ? 7.555 17.469 9.414 1 97.31 89 PRO B C 1
ATOM 2076 O O . PRO B 1 89 ? 6.723 18.172 10 1 97.31 89 PRO B O 1
ATOM 2079 N N . LEU B 1 90 ? 7.469 17.078 8.148 1 98.38 90 LEU B N 1
ATOM 2080 C CA . LEU B 1 90 ? 6.152 16.922 7.535 1 98.38 90 LEU B CA 1
ATOM 2081 C C . LEU B 1 90 ? 5.379 15.773 8.18 1 98.38 90 LEU B C 1
ATOM 2083 O O . LEU B 1 90 ? 5.914 14.672 8.344 1 98.38 90 LEU B O 1
ATOM 2087 N N . LEU B 1 91 ? 4.141 16 8.609 1 98.5 91 LEU B N 1
ATOM 2088 C CA . LEU B 1 91 ? 3.295 14.906 9.078 1 98.5 91 LEU B CA 1
ATOM 2089 C C . LEU B 1 91 ? 2.4 14.391 7.949 1 98.5 91 LEU B C 1
ATOM 2091 O O . LEU B 1 91 ? 1.816 15.18 7.207 1 98.5 91 LEU B O 1
ATOM 2095 N N . ILE B 1 92 ? 2.387 13.094 7.805 1 98.56 92 ILE B N 1
ATOM 2096 C CA . ILE B 1 92 ? 1.485 12.398 6.891 1 98.56 92 ILE B CA 1
ATOM 2097 C C . ILE B 1 92 ? 0.634 11.398 7.668 1 98.56 92 ILE B C 1
ATOM 2099 O O . ILE B 1 92 ? 1.13 10.352 8.094 1 98.56 92 ILE B O 1
ATOM 2103 N N . GLY B 1 93 ? -0.654 11.727 7.832 1 97.75 93 GLY B N 1
ATOM 2104 C CA . GLY B 1 93 ? -1.509 10.883 8.656 1 97.75 93 GLY B CA 1
ATOM 2105 C C . GLY B 1 93 ? -2.762 10.422 7.934 1 97.75 93 GLY B C 1
ATOM 2106 O O . GLY B 1 93 ? -3.25 11.102 7.031 1 97.75 93 GLY B O 1
ATOM 2107 N N . LYS B 1 94 ? -3.221 9.297 8.336 1 97.25 94 LYS B N 1
ATOM 2108 C CA . LYS B 1 94 ? -4.461 8.758 7.785 1 97.25 94 LYS B CA 1
ATOM 2109 C C . LYS B 1 94 ? -5.473 8.469 8.891 1 97.25 94 LYS B C 1
ATOM 2111 O O . LYS B 1 94 ? -5.137 7.844 9.898 1 97.25 94 LYS B O 1
ATOM 2116 N N . SER B 1 95 ? -6.77 8.867 8.719 1 96.81 95 SER B N 1
ATOM 2117 C CA . SER B 1 95 ? -7.863 8.453 9.594 1 96.81 95 SER B CA 1
ATOM 2118 C C . SER B 1 95 ? -7.562 8.773 11.047 1 96.81 95 SER B C 1
ATOM 2120 O O . SER B 1 95 ? -7.297 9.93 11.391 1 96.81 95 SER B O 1
ATOM 2122 N N . LEU B 1 96 ? -7.391 7.844 11.914 1 96.38 96 LEU B N 1
ATOM 2123 C CA . LEU B 1 96 ? -7.062 8.047 13.32 1 96.38 96 LEU B CA 1
ATOM 2124 C C . LEU B 1 96 ? -5.809 8.898 13.469 1 96.38 96 LEU B C 1
ATOM 2126 O O . LEU B 1 96 ? -5.703 9.695 14.406 1 96.38 96 LEU B O 1
ATOM 2130 N N . GLY B 1 97 ? -4.969 8.789 12.516 1 96.69 97 GLY B N 1
ATOM 2131 C CA . GLY B 1 97 ? -3.732 9.555 12.531 1 96.69 97 GLY B CA 1
ATOM 2132 C C . GLY B 1 97 ? -3.953 11.047 12.438 1 96.69 97 GLY B C 1
ATOM 2133 O O . GLY B 1 97 ? -3.07 11.836 12.781 1 96.69 97 GLY B O 1
ATOM 2134 N N . SER B 1 98 ? -5.121 11.477 11.961 1 98 98 SER B N 1
ATOM 2135 C CA . SER B 1 98 ? -5.418 12.898 11.836 1 98 98 SER B CA 1
ATOM 2136 C C . SER B 1 98 ? -5.602 13.547 13.211 1 98 98 SER B C 1
ATOM 2138 O O . SER B 1 98 ? -5.594 14.773 13.328 1 98 98 SER B O 1
ATOM 2140 N N . ALA B 1 99 ? -5.707 12.734 14.25 1 97.81 99 ALA B N 1
ATOM 2141 C CA . ALA B 1 99 ? -5.734 13.266 15.609 1 97.81 99 ALA B CA 1
ATOM 2142 C C . ALA B 1 99 ? -4.406 13.93 15.961 1 97.81 99 ALA B C 1
ATOM 2144 O O . ALA B 1 99 ? -4.316 14.672 16.938 1 97.81 99 ALA B O 1
ATOM 2145 N N . ALA B 1 100 ? -3.443 13.703 15.156 1 98 100 ALA B N 1
ATOM 2146 C CA . ALA B 1 100 ? -2.154 14.367 15.328 1 98 100 ALA B CA 1
ATOM 2147 C C . ALA B 1 100 ? -2.211 15.812 14.852 1 98 100 ALA B C 1
ATOM 2149 O O . ALA B 1 100 ? -1.229 16.547 14.961 1 98 100 ALA B O 1
ATOM 2150 N N . ALA B 1 101 ? -3.326 16.234 14.305 1 98.56 101 ALA B N 1
ATOM 2151 C CA . ALA B 1 101 ? -3.477 17.625 13.859 1 98.56 101 ALA B CA 1
ATOM 2152 C C . ALA B 1 101 ? -3.201 18.594 14.992 1 98.56 101 ALA B C 1
ATOM 2154 O O . ALA B 1 101 ? -2.674 19.688 14.766 1 98.56 101 ALA B O 1
ATOM 2155 N N . ALA B 1 102 ? -3.494 18.203 16.219 1 97.75 102 ALA B N 1
ATOM 2156 C CA . ALA B 1 102 ? -3.217 19.062 17.359 1 97.75 102 ALA B CA 1
ATOM 2157 C C . ALA B 1 102 ? -1.716 19.266 17.547 1 97.75 102 ALA B C 1
ATOM 2159 O O . ALA B 1 102 ? -1.265 20.391 17.766 1 97.75 102 ALA B O 1
ATOM 2160 N N . LEU B 1 103 ? -1.035 18.203 17.406 1 97.56 103 LEU B N 1
ATOM 2161 C CA . LEU B 1 103 ? 0.419 18.281 17.516 1 97.56 103 LEU B CA 1
ATOM 2162 C C . LEU B 1 103 ? 0.993 19.156 16.406 1 97.56 103 LEU B C 1
ATOM 2164 O O . LEU B 1 103 ? 1.888 19.969 16.656 1 97.56 103 LEU B O 1
ATOM 2168 N N . ALA B 1 104 ? 0.483 19 15.172 1 98.12 104 ALA B N 1
ATOM 2169 C CA . ALA B 1 104 ? 0.931 19.812 14.047 1 98.12 104 ALA B CA 1
ATOM 2170 C C . ALA B 1 104 ? 0.686 21.297 14.305 1 98.12 104 ALA B C 1
ATOM 2172 O O . ALA B 1 104 ? 1.556 22.125 14.047 1 98.12 104 ALA B O 1
ATOM 2173 N N . ALA B 1 105 ? -0.447 21.625 14.82 1 98.06 105 ALA B N 1
ATOM 2174 C CA . ALA B 1 105 ? -0.8 23.016 15.117 1 98.06 105 ALA B CA 1
ATOM 2175 C C . ALA B 1 105 ? 0.103 23.594 16.203 1 98.06 105 ALA B C 1
ATOM 2177 O O . ALA B 1 105 ? 0.638 24.688 16.062 1 98.06 105 ALA B O 1
ATOM 2178 N N . ASP B 1 106 ? 0.299 22.797 17.234 1 96.81 106 ASP B N 1
ATOM 2179 C CA . ASP B 1 106 ? 1.069 23.266 18.375 1 96.81 106 ASP B CA 1
ATOM 2180 C C . ASP B 1 106 ? 2.531 23.5 18 1 96.81 106 ASP B C 1
ATOM 2182 O O . ASP B 1 106 ? 3.166 24.438 18.5 1 96.81 106 ASP B O 1
ATOM 2186 N N . ARG B 1 107 ? 2.998 22.719 17.078 1 96.75 107 ARG B N 1
ATOM 2187 C CA . ARG B 1 107 ? 4.418 22.781 16.75 1 96.75 107 ARG B CA 1
ATOM 2188 C C . ARG B 1 107 ? 4.645 23.547 15.445 1 96.75 107 ARG B C 1
ATOM 2190 O O . ARG B 1 107 ? 5.785 23.75 15.031 1 96.75 107 ARG B O 1
ATOM 2197 N N . GLY B 1 108 ? 3.588 23.953 14.836 1 97.5 108 GLY B N 1
ATOM 2198 C CA . GLY B 1 108 ? 3.719 24.656 13.57 1 97.5 108 GLY B CA 1
ATOM 2199 C C . GLY B 1 108 ? 4.312 23.797 12.477 1 97.5 108 GLY B C 1
ATOM 2200 O O . GLY B 1 108 ? 5.27 24.188 11.812 1 97.5 108 GLY B O 1
ATOM 2201 N N . LEU B 1 109 ? 3.705 22.594 12.234 1 97.81 109 LEU B N 1
ATOM 2202 C CA . LEU B 1 109 ? 4.211 21.641 11.242 1 97.81 109 LEU B CA 1
ATOM 2203 C C . LEU B 1 109 ? 3.287 21.578 10.031 1 97.81 109 LEU B C 1
ATOM 2205 O O . LEU B 1 109 ? 2.062 21.594 10.18 1 97.81 109 LEU B O 1
ATOM 2209 N N . PRO B 1 110 ? 3.889 21.547 8.773 1 98.62 110 PRO B N 1
ATOM 2210 C CA . PRO B 1 110 ? 3.051 21.203 7.621 1 98.62 110 PRO B CA 1
ATOM 2211 C C . PRO B 1 110 ? 2.568 19.75 7.66 1 98.62 110 PRO B C 1
ATOM 2213 O O . PRO B 1 110 ? 3.193 18.906 8.305 1 98.62 110 PRO B O 1
ATOM 2216 N N . ALA B 1 111 ? 1.435 19.516 7 1 98.88 111 ALA B N 1
ATOM 2217 C CA . ALA B 1 111 ? 0.898 18.156 7.129 1 98.88 111 ALA B CA 1
ATOM 2218 C C . ALA B 1 111 ? 0.048 17.781 5.918 1 98.88 111 ALA B C 1
ATOM 2220 O O . ALA B 1 111 ? -0.453 18.656 5.211 1 98.88 111 ALA B O 1
ATOM 2221 N N . VAL B 1 112 ? -0.004 16.531 5.676 1 98.94 112 VAL B N 1
ATOM 2222 C CA . VAL B 1 112 ? -0.949 15.883 4.777 1 98.94 112 VAL B CA 1
ATOM 2223 C C . VAL B 1 112 ? -1.844 14.93 5.566 1 98.94 112 VAL B C 1
ATOM 2225 O O . VAL B 1 112 ? -1.351 14.031 6.246 1 98.94 112 VAL B O 1
ATOM 2228 N N . TRP B 1 113 ? -3.109 15.156 5.488 1 98.88 113 TRP B N 1
ATOM 2229 C CA . TRP B 1 113 ? -4.062 14.273 6.156 1 98.88 113 TRP B CA 1
ATOM 2230 C C . TRP B 1 113 ? -4.91 13.516 5.137 1 98.88 113 TRP B C 1
ATOM 2232 O O . TRP B 1 113 ? -5.672 14.125 4.383 1 98.88 113 TRP B O 1
ATOM 2242 N N . LEU B 1 114 ? -4.762 12.234 5.16 1 98.62 114 LEU B N 1
ATOM 2243 C CA . LEU B 1 114 ? -5.504 11.328 4.293 1 98.62 114 LEU B CA 1
ATOM 2244 C C . LEU B 1 114 ? -6.734 10.781 5.004 1 98.62 114 LEU B C 1
ATOM 2246 O O . LEU B 1 114 ? -6.609 10.047 5.992 1 98.62 114 LEU B O 1
ATOM 2250 N N . THR B 1 115 ? -7.91 11.195 4.473 1 98.31 115 THR B N 1
ATOM 2251 C CA . THR B 1 115 ? -9.219 10.844 5.012 1 98.31 115 THR B CA 1
ATOM 2252 C C . THR B 1 115 ? -9.305 11.195 6.492 1 98.31 115 THR B C 1
ATOM 2254 O O . THR B 1 115 ? -9.688 10.359 7.312 1 98.31 115 THR B O 1
ATOM 2257 N N . PRO B 1 116 ? -9.039 12.414 6.781 1 98.75 116 PRO B N 1
ATOM 2258 C CA . PRO B 1 116 ? -9.109 12.805 8.188 1 98.75 116 PRO B CA 1
ATOM 2259 C C . PRO B 1 116 ? -10.516 12.664 8.773 1 98.75 116 PRO B C 1
ATOM 2261 O O . PRO B 1 116 ? -11.5 12.703 8.031 1 98.75 116 PRO B O 1
ATOM 2264 N N . LEU B 1 117 ? -10.523 12.523 10.102 1 98.31 117 LEU B N 1
ATOM 2265 C CA . LEU B 1 117 ? -11.797 12.398 10.797 1 98.31 117 LEU B CA 1
ATOM 2266 C C . LEU B 1 117 ? -12.453 13.758 11 1 98.31 117 LEU B C 1
ATOM 2268 O O . LEU B 1 117 ? -12.445 14.305 12.109 1 98.31 117 LEU B O 1
ATOM 2272 N N . LEU B 1 118 ? -13.156 14.281 9.961 1 98.69 118 LEU B N 1
ATOM 2273 C CA . LEU B 1 118 ? -13.68 15.641 9.992 1 98.69 118 LEU B CA 1
ATOM 2274 C C . LEU B 1 118 ? -15.039 15.688 10.68 1 98.69 118 LEU B C 1
ATOM 2276 O O . LEU B 1 118 ? -15.633 16.75 10.836 1 98.69 118 LEU B O 1
ATOM 2280 N N . THR B 1 119 ? -15.484 14.555 11.172 1 97.5 119 THR B N 1
ATOM 2281 C CA . THR B 1 119 ? -16.688 14.523 11.992 1 97.5 119 THR B CA 1
ATOM 2282 C C . THR B 1 119 ? -16.328 14.609 13.477 1 97.5 119 THR B C 1
ATOM 2284 O O . THR B 1 119 ? -17.203 14.758 14.328 1 97.5 119 THR B O 1
ATOM 2287 N N . ALA B 1 120 ? -15.086 14.508 13.781 1 97.12 120 ALA B N 1
ATOM 2288 C CA . ALA B 1 120 ? -14.602 14.703 15.141 1 97.12 120 ALA B CA 1
ATOM 2289 C C . ALA B 1 120 ? -14.297 16.172 15.414 1 97.12 120 ALA B C 1
ATOM 2291 O O . ALA B 1 120 ? -13.359 16.734 14.836 1 97.12 120 ALA B O 1
ATOM 2292 N N . PRO B 1 121 ? -14.961 16.781 16.344 1 96.5 121 PRO B N 1
ATOM 2293 C CA . PRO B 1 121 ? -14.797 18.219 16.531 1 96.5 121 PRO B CA 1
ATOM 2294 C C . PRO B 1 121 ? -13.383 18.609 16.953 1 96.5 121 PRO B C 1
ATOM 2296 O O . PRO B 1 121 ? -12.898 19.688 16.609 1 96.5 121 PRO B O 1
ATOM 2299 N N . TRP B 1 122 ? -12.711 17.781 17.688 1 95.88 122 TRP B N 1
ATOM 2300 C CA . TRP B 1 122 ? -11.367 18.125 18.141 1 95.88 122 TRP B CA 1
ATOM 2301 C C . TRP B 1 122 ? -10.375 18.109 16.984 1 95.88 122 TRP B C 1
ATOM 2303 O O . TRP B 1 122 ? -9.414 18.875 16.969 1 95.88 122 TRP B O 1
ATOM 2313 N N . VAL B 1 123 ? -10.602 17.234 15.984 1 98.44 123 VAL B N 1
ATOM 2314 C CA . VAL B 1 123 ? -9.75 17.25 14.797 1 98.44 123 VAL B CA 1
ATOM 2315 C C . VAL B 1 123 ? -9.977 18.531 14 1 98.44 123 VAL B C 1
ATOM 2317 O O . VAL B 1 123 ? -9.023 19.203 13.609 1 98.44 123 VAL B O 1
ATOM 2320 N N . VAL B 1 124 ? -11.211 18.891 13.836 1 98.75 124 VAL B N 1
ATOM 2321 C CA . VAL B 1 124 ? -11.562 20.109 13.102 1 98.75 124 VAL B CA 1
ATOM 2322 C C . VAL B 1 124 ? -11.008 21.328 13.82 1 98.75 124 VAL B C 1
ATOM 2324 O O . VAL B 1 124 ? -10.438 22.219 13.195 1 98.75 124 VAL B O 1
ATOM 2327 N N . ALA B 1 125 ? -11.133 21.359 15.133 1 98.25 125 ALA B N 1
ATOM 2328 C CA . ALA B 1 125 ? -10.617 22.484 15.93 1 98.25 125 ALA B CA 1
ATOM 2329 C C . ALA B 1 125 ? -9.109 22.609 15.781 1 98.25 125 ALA B C 1
ATOM 2331 O O . ALA B 1 125 ? -8.586 23.703 15.625 1 98.25 125 ALA B O 1
ATOM 2332 N N . ALA B 1 126 ? -8.422 21.484 15.852 1 98.44 126 ALA B N 1
ATOM 2333 C CA . ALA B 1 126 ? -6.965 21.484 15.703 1 98.44 126 ALA B CA 1
ATOM 2334 C C . ALA B 1 126 ? -6.555 21.984 14.32 1 98.44 126 ALA B C 1
ATOM 2336 O O . ALA B 1 126 ? -5.613 22.781 14.195 1 98.44 126 ALA B O 1
ATOM 2337 N N . LEU B 1 127 ? -7.285 21.5 13.297 1 98.81 127 LEU B N 1
ATOM 2338 C CA . LEU B 1 127 ? -7.004 21.938 11.938 1 98.81 127 LEU B CA 1
ATOM 2339 C C . LEU B 1 127 ? -7.234 23.438 11.789 1 98.81 127 LEU B C 1
ATOM 2341 O O . LEU B 1 127 ? -6.512 24.109 11.055 1 98.81 127 LEU B O 1
ATOM 2345 N N . GLY B 1 128 ? -8.164 23.953 12.492 1 98.69 128 GLY B N 1
ATOM 2346 C CA . GLY B 1 128 ? -8.461 25.375 12.461 1 98.69 128 GLY B CA 1
ATOM 2347 C C . GLY B 1 128 ? -7.367 26.219 13.07 1 98.69 128 GLY B C 1
ATOM 2348 O O . GLY B 1 128 ? -7.254 27.406 12.758 1 98.69 128 GLY B O 1
ATOM 2349 N N . ARG B 1 129 ? -6.516 25.625 13.883 1 97.94 129 ARG B N 1
ATOM 2350 C CA . ARG B 1 129 ? -5.445 26.328 14.57 1 97.94 129 ARG B CA 1
ATOM 2351 C C . ARG B 1 129 ? -4.121 26.172 13.836 1 97.94 129 ARG B C 1
ATOM 2353 O O . ARG B 1 129 ? -3.098 26.703 14.258 1 97.94 129 ARG B O 1
ATOM 2360 N N . ALA B 1 130 ? -4.164 25.438 12.758 1 98.19 130 ALA B N 1
ATOM 2361 C CA . ALA B 1 130 ? -2.914 25.188 12.047 1 98.19 130 ALA B CA 1
ATOM 2362 C C . ALA B 1 130 ? -2.275 26.484 11.578 1 98.19 130 ALA B C 1
ATOM 2364 O O . ALA B 1 130 ? -2.961 27.375 11.062 1 98.19 130 ALA B O 1
ATOM 2365 N N . THR B 1 131 ? -0.934 26.625 11.766 1 97.94 131 THR B N 1
ATOM 2366 C CA . THR B 1 131 ? -0.217 27.828 11.359 1 97.94 131 THR B CA 1
ATOM 2367 C C . THR B 1 131 ? 0.648 27.562 10.133 1 97.94 131 THR B C 1
ATOM 2369 O O . THR B 1 131 ? 1.21 28.484 9.547 1 97.94 131 THR B O 1
ATOM 2372 N N . ARG B 1 132 ? 0.798 26.328 9.766 1 98.31 132 ARG B N 1
ATOM 2373 C CA . ARG B 1 132 ? 1.483 25.906 8.547 1 98.31 132 ARG B CA 1
ATOM 2374 C C . ARG B 1 132 ? 0.515 25.234 7.574 1 98.31 132 ARG B C 1
ATOM 2376 O O . ARG B 1 132 ? -0.548 24.766 7.977 1 98.31 132 ARG B O 1
ATOM 2383 N N . PRO B 1 133 ? 0.86 25.203 6.289 1 98.69 133 PRO B N 1
ATOM 2384 C CA . PRO B 1 133 ? -0.057 24.656 5.289 1 98.69 133 PRO B CA 1
ATOM 2385 C C . PRO B 1 133 ? -0.357 23.172 5.508 1 98.69 133 PRO B C 1
ATOM 2387 O O . PRO B 1 133 ? 0.529 22.406 5.906 1 98.69 133 PRO B O 1
ATOM 2390 N N . VAL B 1 134 ? -1.602 22.781 5.219 1 98.88 134 VAL B N 1
ATOM 2391 C CA . VAL B 1 134 ? -2.027 21.375 5.297 1 98.88 134 VAL B CA 1
ATOM 2392 C C . VAL B 1 134 ? -2.781 21 4.023 1 98.88 134 VAL B C 1
ATOM 2394 O O . VAL B 1 134 ? -3.516 21.812 3.461 1 98.88 134 VAL B O 1
ATOM 2397 N N . LEU B 1 135 ? -2.533 19.828 3.578 1 98.94 135 LEU B N 1
ATOM 2398 C CA . LEU B 1 135 ? -3.33 19.203 2.527 1 98.94 135 LEU B CA 1
ATOM 2399 C C . LEU B 1 135 ? -4.348 18.234 3.119 1 98.94 135 LEU B C 1
ATOM 2401 O O . LEU B 1 135 ? -3.992 17.375 3.939 1 98.94 135 LEU B O 1
ATOM 2405 N N . LEU B 1 136 ? -5.613 18.422 2.73 1 99 136 LEU B N 1
ATOM 2406 C CA . LEU B 1 136 ? -6.668 17.5 3.131 1 99 136 LEU B CA 1
ATOM 2407 C C . LEU B 1 136 ? -7.164 16.688 1.937 1 99 136 LEU B C 1
ATOM 2409 O O . LEU B 1 136 ? -7.488 17.25 0.891 1 99 136 LEU B O 1
ATOM 2413 N N . VAL B 1 137 ? -7.199 15.359 2.098 1 98.94 137 VAL B N 1
ATOM 2414 C CA . VAL B 1 137 ? -7.645 14.453 1.046 1 98.94 137 VAL B CA 1
ATOM 2415 C C . VAL B 1 137 ? -8.812 13.609 1.554 1 98.94 137 VAL B C 1
ATOM 2417 O O . VAL B 1 137 ? -8.734 13.031 2.641 1 98.94 137 VAL B O 1
ATOM 2420 N N . GLY B 1 138 ? -9.914 13.539 0.819 1 98.94 138 GLY B N 1
ATOM 2421 C CA . GLY B 1 138 ? -11.047 12.719 1.207 1 98.94 138 GLY B CA 1
ATOM 2422 C C . GLY B 1 138 ? -11.938 12.336 0.037 1 98.94 138 GLY B C 1
ATOM 2423 O O . GLY B 1 138 ? -11.68 12.734 -1.101 1 98.94 138 GLY B O 1
ATOM 2424 N N . GLY B 1 139 ? -12.844 11.477 0.268 1 98.94 139 GLY B N 1
ATOM 2425 C CA . GLY B 1 139 ? -13.805 11.016 -0.72 1 98.94 139 GLY B CA 1
ATOM 2426 C C . GLY B 1 139 ? -15.242 11.297 -0.332 1 98.94 139 GLY B C 1
ATOM 2427 O O . GLY B 1 139 ? -15.586 11.273 0.851 1 98.94 139 GLY B O 1
ATOM 2428 N N . THR B 1 140 ? -16.094 11.477 -1.31 1 98.88 140 THR B N 1
ATOM 2429 C CA . THR B 1 140 ? -17.469 11.891 -1.037 1 98.88 140 THR B CA 1
ATOM 2430 C C . THR B 1 140 ? -18.281 10.727 -0.48 1 98.88 140 THR B C 1
ATOM 2432 O O . THR B 1 140 ? -19.359 10.922 0.069 1 98.88 140 THR B O 1
ATOM 2435 N N . ALA B 1 141 ? -17.781 9.484 -0.624 1 98.88 141 ALA B N 1
ATOM 2436 C CA . ALA B 1 141 ? -18.5 8.336 -0.072 1 98.88 141 ALA B CA 1
ATOM 2437 C C . ALA B 1 141 ? -17.984 7.984 1.319 1 98.88 141 ALA B C 1
ATOM 2439 O O . ALA B 1 141 ? -18.422 6.996 1.917 1 98.88 141 ALA B O 1
ATOM 2440 N N . ASP B 1 142 ? -17.047 8.734 1.844 1 98.75 142 ASP B N 1
ATOM 2441 C CA . ASP B 1 142 ? -16.531 8.586 3.201 1 98.75 142 ASP B CA 1
ATOM 2442 C C . ASP B 1 142 ? -17.406 9.352 4.203 1 98.75 142 ASP B C 1
ATOM 2444 O O . ASP B 1 142 ? -17.391 10.586 4.223 1 98.75 142 ASP B O 1
ATOM 2448 N N . ARG B 1 143 ? -18 8.68 5.102 1 98.44 143 ARG B N 1
ATOM 2449 C CA . ARG B 1 143 ? -18.922 9.289 6.055 1 98.44 143 ARG B CA 1
ATOM 2450 C C . ARG B 1 143 ? -18.188 10.172 7.047 1 98.44 143 ARG B C 1
ATOM 2452 O O . ARG B 1 143 ? -18.797 10.992 7.734 1 98.44 143 ARG B O 1
ATOM 2459 N N . LEU B 1 144 ? -16.906 10.016 7.086 1 98.56 144 LEU B N 1
ATOM 2460 C CA . LEU B 1 144 ? -16.125 10.781 8.047 1 98.56 144 LEU B CA 1
ATOM 2461 C C . LEU B 1 144 ? -15.539 12.031 7.395 1 98.56 144 LEU B C 1
ATOM 2463 O O . LEU B 1 144 ? -14.844 12.812 8.055 1 98.56 144 LEU B O 1
ATOM 2467 N N . TRP B 1 145 ? -15.789 12.195 6.125 1 98.81 145 TRP B N 1
ATOM 2468 C CA . TRP B 1 145 ? -15.336 13.344 5.348 1 98.81 145 TRP B CA 1
ATOM 2469 C C . TRP B 1 145 ? -16.422 14.406 5.262 1 98.81 145 TRP B C 1
ATOM 2471 O O . TRP B 1 145 ? -17.594 14.094 5.062 1 98.81 145 TRP B O 1
ATOM 2481 N N . ASP B 1 146 ? -15.984 15.641 5.43 1 98.75 146 ASP B N 1
ATOM 2482 C CA . ASP B 1 146 ? -16.828 16.812 5.211 1 98.75 146 ASP B CA 1
ATOM 2483 C C . ASP B 1 146 ? -16.141 17.828 4.316 1 98.75 146 ASP B C 1
ATOM 2485 O O . ASP B 1 146 ? -15.312 18.625 4.785 1 98.75 146 ASP B O 1
ATOM 2489 N N . GLY B 1 147 ? -16.531 17.812 3.016 1 98.75 147 GLY B N 1
ATOM 2490 C CA . GLY B 1 147 ? -15.883 18.656 2.025 1 98.75 147 GLY B CA 1
ATOM 2491 C C . GLY B 1 147 ? -16.016 20.141 2.318 1 98.75 147 GLY B C 1
ATOM 2492 O O . GLY B 1 147 ? -15.078 20.906 2.096 1 98.75 147 GLY B O 1
ATOM 2493 N N . ALA B 1 148 ? -17.125 20.594 2.791 1 98.69 148 ALA B N 1
ATOM 2494 C CA . ALA B 1 148 ? -17.312 21.984 3.135 1 98.69 148 ALA B CA 1
ATOM 2495 C C . ALA B 1 148 ? -16.375 22.422 4.262 1 98.69 148 ALA B C 1
ATOM 2497 O O . ALA B 1 148 ? -15.742 23.469 4.18 1 98.69 148 ALA B O 1
ATOM 2498 N N . THR B 1 149 ? -16.312 21.609 5.277 1 98.88 149 THR B N 1
ATOM 2499 C CA . THR B 1 149 ? -15.383 21.875 6.379 1 98.88 149 THR B CA 1
ATOM 2500 C C . THR B 1 149 ? -13.945 21.922 5.883 1 98.88 149 THR B C 1
ATOM 2502 O O . THR B 1 149 ? -13.188 22.828 6.227 1 98.88 149 THR B O 1
ATOM 2505 N N . ALA B 1 150 ? -13.586 20.953 5.043 1 98.94 150 ALA B N 1
ATOM 2506 C CA . ALA B 1 150 ? -12.227 20.906 4.508 1 98.94 150 ALA B CA 1
ATOM 2507 C C . ALA B 1 150 ? -11.867 22.203 3.787 1 98.94 150 ALA B C 1
ATOM 2509 O O . ALA B 1 150 ? -10.812 22.781 4.035 1 98.94 150 ALA B O 1
ATOM 2510 N N . ARG B 1 151 ? -12.805 22.656 2.969 1 98.75 151 ARG B N 1
ATOM 2511 C CA . ARG B 1 151 ? -12.539 23.812 2.129 1 98.75 151 ARG B CA 1
ATOM 2512 C C . ARG B 1 151 ? -12.5 25.094 2.961 1 98.75 151 ARG B C 1
ATOM 2514 O O . ARG B 1 151 ? -11.859 26.078 2.57 1 98.75 151 ARG B O 1
ATOM 2521 N N . ARG B 1 152 ? -13.109 25.078 4.109 1 98.5 152 ARG B N 1
ATOM 2522 C CA . ARG B 1 152 ? -13.023 26.219 5.031 1 98.5 152 ARG B CA 1
ATOM 2523 C C . ARG B 1 152 ? -11.672 26.234 5.738 1 98.5 152 ARG B C 1
ATOM 2525 O O . ARG B 1 152 ? -11.172 27.312 6.082 1 98.5 152 ARG B O 1
ATOM 2532 N N . LEU B 1 153 ? -11.094 25.109 5.926 1 98.81 153 LEU B N 1
ATOM 2533 C CA . LEU B 1 153 ? -9.922 24.953 6.781 1 98.81 153 LEU B CA 1
ATOM 2534 C C . LEU B 1 153 ? -8.641 25.219 6.004 1 98.81 153 LEU B C 1
ATOM 2536 O O . LEU B 1 153 ? -7.652 25.688 6.574 1 98.81 153 LEU B O 1
ATOM 2540 N N . THR B 1 154 ? -8.609 24.938 4.727 1 98.81 154 THR B N 1
ATOM 2541 C CA . THR B 1 154 ? -7.398 25.062 3.922 1 98.81 154 THR B CA 1
ATOM 2542 C C . THR B 1 154 ? -7.746 25.203 2.443 1 98.81 154 THR B C 1
ATOM 2544 O O . THR B 1 154 ? -8.758 24.672 1.98 1 98.81 154 THR B O 1
ATOM 2547 N N . PRO B 1 155 ? -6.918 25.953 1.684 1 98.62 155 PRO B N 1
ATOM 2548 C CA . PRO B 1 155 ? -7.125 25.984 0.234 1 98.62 155 PRO B CA 1
ATOM 2549 C C . PRO B 1 155 ? -6.617 24.719 -0.465 1 98.62 155 PRO B C 1
ATOM 2551 O O . PRO B 1 155 ? -6.863 24.531 -1.658 1 98.62 155 PRO B O 1
ATOM 2554 N N . HIS B 1 156 ? -5.875 23.828 0.193 1 98.88 156 HIS B N 1
ATOM 2555 C CA . HIS B 1 156 ? -5.32 22.609 -0.371 1 98.88 156 HIS B CA 1
ATOM 2556 C C . HIS B 1 156 ? -6.199 21.406 -0.05 1 98.88 156 HIS B C 1
ATOM 2558 O O . HIS B 1 156 ? -6.023 20.766 0.99 1 98.88 156 HIS B O 1
ATOM 2564 N N . VAL B 1 157 ? -7.156 21.109 -0.984 1 98.94 157 VAL B N 1
ATOM 2565 C CA . VAL B 1 157 ? -8.109 20.016 -0.768 1 98.94 157 VAL B CA 1
ATOM 2566 C C . VAL B 1 157 ? -8.188 19.141 -2.016 1 98.94 157 VAL B C 1
ATOM 2568 O O . VAL B 1 157 ? -8.234 19.656 -3.137 1 98.94 157 VAL B O 1
ATOM 2571 N N . VAL B 1 158 ? -8.109 17.859 -1.839 1 98.94 158 VAL B N 1
ATOM 2572 C CA . VAL B 1 158 ? -8.438 16.859 -2.863 1 98.94 158 VAL B CA 1
ATOM 2573 C C . VAL B 1 158 ? -9.664 16.062 -2.434 1 98.94 158 VAL B C 1
ATOM 2575 O O . VAL B 1 158 ? -9.625 15.344 -1.436 1 98.94 158 VAL B O 1
ATOM 2578 N N . GLU B 1 159 ? -10.695 16.281 -3.076 1 98.94 159 GLU B N 1
ATOM 2579 C CA . GLU B 1 159 ? -11.914 15.508 -2.855 1 98.94 159 GLU B CA 1
ATOM 2580 C C . GLU B 1 159 ? -12.211 14.594 -4.043 1 98.94 159 GLU B C 1
ATOM 2582 O O . GLU B 1 159 ? -12.266 15.055 -5.188 1 98.94 159 GLU B O 1
ATOM 2587 N N . VAL B 1 160 ? -12.359 13.336 -3.783 1 98.94 160 VAL B N 1
ATOM 2588 C CA . VAL B 1 160 ? -12.57 12.359 -4.844 1 98.94 160 VAL B CA 1
ATOM 2589 C C . VAL B 1 160 ? -14.016 11.867 -4.809 1 98.94 160 VAL B C 1
ATOM 2591 O O . VAL B 1 160 ? -14.469 11.328 -3.797 1 98.94 160 VAL B O 1
ATOM 2594 N N . ALA B 1 161 ? -14.703 12.023 -5.961 1 98.75 161 ALA B N 1
ATOM 2595 C CA . ALA B 1 161 ? -16.078 11.555 -6.078 1 98.75 161 ALA B CA 1
ATOM 2596 C C . ALA B 1 161 ? -16.156 10.047 -5.887 1 98.75 161 ALA B C 1
ATOM 2598 O O . ALA B 1 161 ? -15.352 9.297 -6.441 1 98.75 161 ALA B O 1
ATOM 2599 N N . ASP B 1 162 ? -17.031 9.57 -5 1 98.75 162 ASP B N 1
ATOM 2600 C CA . ASP B 1 162 ? -17.438 8.188 -4.773 1 98.75 162 ASP B CA 1
ATOM 2601 C C . ASP B 1 162 ? -16.359 7.402 -4.043 1 98.75 162 ASP B C 1
ATOM 2603 O O . ASP B 1 162 ? -16.469 6.191 -3.852 1 98.75 162 ASP B O 1
ATOM 2607 N N . ALA B 1 163 ? -15.297 8.039 -3.613 1 98.81 163 ALA B N 1
ATOM 2608 C CA . ALA B 1 163 ? -14.258 7.34 -2.861 1 98.81 163 ALA B CA 1
ATOM 2609 C C . ALA B 1 163 ? -14.664 7.164 -1.402 1 98.81 163 ALA B C 1
ATOM 2611 O O . ALA B 1 163 ? -15.219 8.078 -0.791 1 98.81 163 ALA B O 1
ATOM 2612 N N . ASP B 1 164 ? -14.375 6.023 -0.873 1 98.44 164 ASP B N 1
ATOM 2613 C CA . ASP B 1 164 ? -14.703 5.699 0.511 1 98.44 164 ASP B CA 1
ATOM 2614 C C . ASP B 1 164 ? -13.562 6.082 1.452 1 98.44 164 ASP B C 1
ATOM 2616 O O . ASP B 1 164 ? -12.664 6.836 1.073 1 98.44 164 ASP B O 1
ATOM 2620 N N . HIS B 1 165 ? -13.578 5.621 2.715 1 96.88 165 HIS B N 1
ATOM 2621 C CA . HIS B 1 165 ? -12.633 6.004 3.758 1 96.88 165 HIS B CA 1
ATOM 2622 C C . HIS B 1 165 ? -11.234 5.48 3.449 1 96.88 165 HIS B C 1
ATOM 2624 O O . HIS B 1 165 ? -10.242 5.973 4.008 1 96.88 165 HIS B O 1
ATOM 2630 N N . GLY B 1 166 ? -11.125 4.43 2.586 1 95.69 166 GLY B N 1
ATOM 2631 C CA . GLY B 1 166 ? -9.844 3.949 2.09 1 95.69 166 GLY B CA 1
ATOM 2632 C C . GLY B 1 166 ? -9.43 4.586 0.777 1 95.69 166 GLY B C 1
ATOM 2633 O O . GLY B 1 166 ? -8.445 4.18 0.162 1 95.69 166 GLY B O 1
ATOM 2634 N N . LEU B 1 167 ? -10.242 5.504 0.268 1 97.62 167 LEU B N 1
ATOM 2635 C CA . LEU B 1 167 ? -10.07 6.199 -1.004 1 97.62 167 LEU B CA 1
ATOM 2636 C C . LEU B 1 167 ? -10.156 5.223 -2.172 1 97.62 167 LEU B C 1
ATOM 2638 O O . LEU B 1 167 ? -9.453 5.375 -3.172 1 97.62 167 LEU B O 1
ATOM 2642 N N . CYS B 1 168 ? -10.992 4.242 -1.954 1 97.62 168 CYS B N 1
ATOM 2643 C CA . CYS B 1 168 ? -11.352 3.322 -3.029 1 97.62 168 CYS B CA 1
ATOM 2644 C C . CYS B 1 168 ? -12.68 3.713 -3.66 1 97.62 168 CYS B C 1
ATOM 2646 O O . CYS B 1 168 ? -13.602 4.145 -2.963 1 97.62 168 CYS B O 1
ATOM 2648 N N . VAL B 1 169 ? -12.75 3.553 -4.961 1 98.75 169 VAL B N 1
ATOM 2649 C CA . VAL B 1 169 ? -13.977 3.799 -5.703 1 98.75 169 VAL B CA 1
ATOM 2650 C C . VAL B 1 169 ? -14.555 2.477 -6.199 1 98.75 169 VAL B C 1
ATOM 2652 O O . VAL B 1 169 ? -13.852 1.468 -6.266 1 98.75 169 VAL B O 1
ATOM 2655 N N . PRO B 1 170 ? -15.898 2.418 -6.453 1 98 170 PRO B N 1
ATOM 2656 C CA . PRO B 1 170 ? -16.484 1.188 -6.984 1 98 170 PRO B CA 1
ATOM 2657 C C . PRO B 1 170 ? -15.883 0.77 -8.32 1 98 170 PRO B C 1
ATOM 2659 O O . PRO B 1 170 ? -15.297 1.597 -9.023 1 98 170 PRO B O 1
ATOM 2662 N N . GLY B 1 171 ? -16.078 -0.521 -8.648 1 97.5 171 GLY B N 1
ATOM 2663 C CA . GLY B 1 171 ? -15.602 -1.035 -9.922 1 97.5 171 GLY B CA 1
ATOM 2664 C C . GLY B 1 171 ? -14.25 -1.712 -9.828 1 97.5 171 GLY B C 1
ATOM 2665 O O . GLY B 1 171 ? -13.805 -2.072 -8.734 1 97.5 171 GLY B O 1
ATOM 2666 N N . PRO B 1 172 ? -13.625 -1.906 -10.969 1 97.62 172 PRO B N 1
ATOM 2667 C CA . PRO B 1 172 ? -12.312 -2.55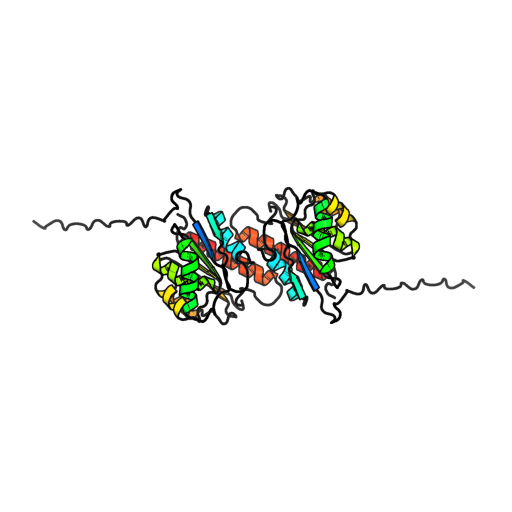3 -10.977 1 97.62 172 PRO B CA 1
ATOM 2668 C C . PRO B 1 172 ? -11.266 -1.78 -10.172 1 97.62 172 PRO B C 1
ATOM 2670 O O . PRO B 1 172 ? -11.32 -0.549 -10.102 1 97.62 172 PRO B O 1
ATOM 2673 N N . MET B 1 173 ? -10.375 -2.479 -9.617 1 97.75 173 MET B N 1
ATOM 2674 C CA . MET B 1 173 ? -9.414 -1.92 -8.672 1 97.75 173 MET B CA 1
ATOM 2675 C C . MET B 1 173 ? -8.547 -0.857 -9.336 1 97.75 173 MET B C 1
ATOM 2677 O O . MET B 1 173 ? -8.07 0.063 -8.68 1 97.75 173 MET B O 1
ATOM 2681 N N . VAL B 1 174 ? -8.367 -0.972 -10.664 1 98.38 174 VAL B N 1
ATOM 2682 C CA . VAL B 1 174 ? -7.531 -0.001 -11.359 1 98.38 174 VAL B CA 1
ATOM 2683 C C . VAL B 1 174 ? -8.102 1.404 -11.164 1 98.38 174 VAL B C 1
ATOM 2685 O O . VAL B 1 174 ? -7.344 2.377 -11.094 1 98.38 174 VAL B O 1
ATOM 2688 N N . GLY B 1 175 ? -9.414 1.543 -11.023 1 98.56 175 GLY B N 1
ATOM 2689 C CA . GLY B 1 175 ? -10.008 2.832 -10.719 1 98.56 175 GLY B CA 1
ATOM 2690 C C . GLY B 1 175 ? -9.523 3.416 -9.4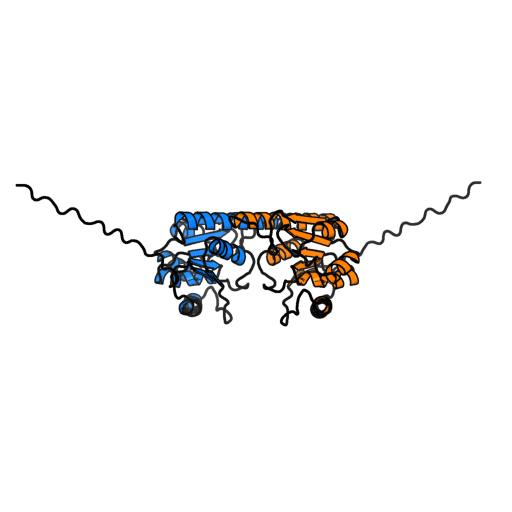06 1 98.56 175 GLY B C 1
ATOM 2691 O O . GLY B 1 175 ? -9.242 4.613 -9.32 1 98.56 175 GLY B O 1
ATOM 2692 N N . SER B 1 176 ? -9.406 2.596 -8.391 1 98.5 176 SER B N 1
ATOM 2693 C CA . SER B 1 176 ? -8.922 3.025 -7.082 1 98.5 176 SER B CA 1
ATOM 2694 C C . SER B 1 176 ? -7.438 3.357 -7.125 1 98.5 176 SER B C 1
ATOM 2696 O O . SER B 1 176 ? -6.977 4.273 -6.438 1 98.5 176 SER B O 1
ATOM 2698 N N . VAL B 1 177 ? -6.684 2.65 -7.93 1 98.56 177 VAL B N 1
ATOM 2699 C CA . VAL B 1 177 ? -5.266 2.967 -8.086 1 98.56 177 VAL B CA 1
ATOM 2700 C C . VAL B 1 177 ? -5.113 4.309 -8.797 1 98.56 177 VAL B C 1
ATOM 2702 O O . VAL B 1 177 ? -4.199 5.078 -8.492 1 98.56 177 VAL B O 1
ATOM 2705 N N . ASN B 1 178 ? -6.004 4.582 -9.727 1 98.62 178 ASN B N 1
ATOM 2706 C CA . ASN B 1 178 ? -5.992 5.891 -10.367 1 98.62 178 ASN B CA 1
ATOM 2707 C C . ASN B 1 178 ? -6.293 7.008 -9.375 1 98.62 178 ASN B C 1
ATOM 2709 O O . ASN B 1 178 ? -5.758 8.109 -9.484 1 98.62 178 ASN B O 1
ATOM 2713 N N . VAL B 1 179 ? -7.176 6.758 -8.43 1 98.75 179 VAL B N 1
ATOM 2714 C CA . VAL B 1 179 ? -7.406 7.7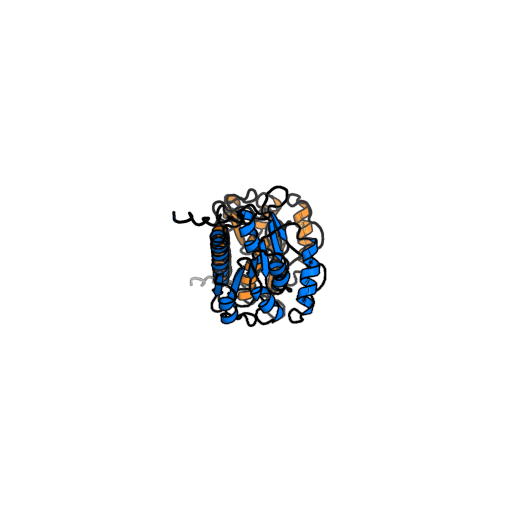03 -7.34 1 98.75 179 VAL B CA 1
ATOM 2715 C C . VAL B 1 179 ? -6.109 7.918 -6.562 1 98.75 179 VAL B C 1
ATOM 2717 O O . VAL B 1 179 ? -5.746 9.055 -6.254 1 98.75 179 VAL B O 1
ATOM 2720 N N . LEU B 1 180 ? -5.402 6.82 -6.289 1 98.69 180 LEU B N 1
ATOM 2721 C CA . LEU B 1 180 ? -4.113 6.926 -5.613 1 98.69 180 LEU B CA 1
ATOM 2722 C C . LEU B 1 180 ? -3.156 7.809 -6.406 1 98.69 180 LEU B C 1
ATOM 2724 O O . LEU B 1 180 ? -2.459 8.648 -5.832 1 98.69 180 LEU B O 1
ATOM 2728 N N . ALA B 1 181 ? -3.113 7.621 -7.703 1 98.69 181 ALA B N 1
ATOM 2729 C CA . ALA B 1 181 ? -2.246 8.438 -8.547 1 98.69 181 ALA B CA 1
ATOM 2730 C C . ALA B 1 181 ? -2.584 9.922 -8.406 1 98.69 181 ALA B C 1
ATOM 2732 O O . ALA B 1 181 ? -1.686 10.766 -8.312 1 98.69 181 ALA B O 1
ATOM 2733 N N . ARG B 1 182 ? -3.848 10.211 -8.391 1 98.81 182 ARG B N 1
ATOM 2734 C CA . ARG B 1 182 ? -4.305 11.586 -8.211 1 98.81 182 ARG B CA 1
ATOM 2735 C C . ARG B 1 182 ? -3.844 12.148 -6.875 1 98.81 182 ARG B C 1
ATOM 2737 O O . ARG B 1 182 ? -3.365 13.281 -6.801 1 98.81 182 ARG B O 1
ATOM 2744 N N . VAL B 1 183 ? -3.963 11.352 -5.828 1 98.81 183 VAL B N 1
ATOM 2745 C CA . VAL B 1 183 ? -3.59 11.773 -4.48 1 98.81 183 VAL B CA 1
ATOM 2746 C C . VAL B 1 183 ? -2.086 12.031 -4.418 1 98.81 183 VAL B C 1
ATOM 2748 O O . VAL B 1 183 ? -1.648 13.055 -3.889 1 98.81 183 VAL B O 1
ATOM 2751 N N . ILE B 1 184 ? -1.301 11.148 -4.996 1 98.81 184 ILE B N 1
ATOM 2752 C CA . ILE B 1 184 ? 0.155 11.242 -4.965 1 98.81 184 ILE B CA 1
ATOM 2753 C C . ILE B 1 184 ? 0.608 12.461 -5.762 1 98.81 184 ILE B C 1
ATOM 2755 O O . ILE B 1 184 ? 1.492 13.203 -5.324 1 98.81 184 ILE B O 1
ATOM 2759 N N . ALA B 1 185 ? -0.021 12.719 -6.898 1 98.75 185 ALA B N 1
ATOM 2760 C CA . ALA B 1 185 ? 0.284 13.906 -7.691 1 98.75 185 ALA B CA 1
ATOM 2761 C C . ALA B 1 185 ? -0.049 15.18 -6.918 1 98.75 185 ALA B C 1
ATOM 2763 O O . ALA B 1 185 ? 0.718 16.141 -6.941 1 98.75 185 ALA B O 1
ATOM 2764 N N . ALA B 1 186 ? -1.145 15.188 -6.211 1 98.88 186 ALA B N 1
ATOM 2765 C CA . ALA B 1 186 ? -1.561 16.344 -5.426 1 98.88 186 ALA B CA 1
ATOM 2766 C C . ALA B 1 186 ? -0.584 16.609 -4.281 1 98.88 186 ALA B C 1
ATOM 2768 O O . ALA B 1 186 ? -0.326 17.766 -3.934 1 98.88 186 ALA B O 1
ATOM 2769 N N . MET B 1 187 ? -0.092 15.547 -3.699 1 98.88 187 MET B N 1
ATOM 2770 C CA . MET B 1 187 ? 0.902 15.711 -2.643 1 98.88 187 MET B CA 1
ATOM 2771 C C . MET B 1 187 ? 2.16 16.391 -3.178 1 98.88 187 MET B C 1
ATOM 2773 O O . MET B 1 187 ? 2.701 17.297 -2.541 1 98.88 187 MET B O 1
ATOM 2777 N N . ASP B 1 188 ? 2.604 15.93 -4.355 1 98.62 188 ASP B N 1
ATOM 2778 C CA . ASP B 1 188 ? 3.773 16.547 -4.965 1 98.62 188 ASP B CA 1
ATOM 2779 C C . ASP B 1 188 ? 3.529 18.031 -5.238 1 98.62 188 ASP B C 1
ATOM 2781 O O . ASP B 1 188 ? 4.367 18.875 -4.91 1 98.62 188 ASP B O 1
ATOM 2785 N N . GLU B 1 189 ? 2.414 18.359 -5.785 1 98.69 189 GLU B N 1
ATOM 2786 C CA . GLU B 1 189 ? 2.061 19.734 -6.094 1 98.69 189 GLU B CA 1
ATOM 2787 C C . GLU B 1 189 ? 1.982 20.594 -4.828 1 98.69 189 GLU B C 1
ATOM 2789 O O . GLU B 1 189 ? 2.461 21.719 -4.801 1 98.69 189 GLU B O 1
ATOM 2794 N N . PHE B 1 190 ? 1.403 20.047 -3.791 1 98.94 190 PHE B N 1
ATOM 2795 C CA . PHE B 1 190 ? 1.28 20.734 -2.512 1 98.94 190 PHE B CA 1
ATOM 2796 C C . PHE B 1 190 ? 2.654 21.031 -1.926 1 98.94 190 PHE B C 1
ATOM 2798 O O . PHE B 1 190 ? 2.924 22.172 -1.514 1 98.94 190 PHE B O 1
ATOM 2805 N N . LEU B 1 191 ? 3.479 20.016 -1.945 1 98.81 191 LEU B N 1
ATOM 2806 C CA . LEU B 1 191 ? 4.801 20.188 -1.356 1 98.81 191 LEU B CA 1
ATOM 2807 C C . LEU B 1 191 ? 5.641 21.172 -2.174 1 98.81 191 LEU B C 1
ATOM 2809 O O . LEU B 1 191 ? 6.445 21.922 -1.617 1 98.81 191 LEU B O 1
ATOM 2813 N N . ASP B 1 192 ? 5.422 21.203 -3.506 1 98.44 192 ASP B N 1
ATOM 2814 C CA . ASP B 1 192 ? 6.027 22.234 -4.34 1 98.44 192 ASP B CA 1
ATOM 2815 C C . ASP B 1 192 ? 5.523 23.625 -3.947 1 98.44 192 ASP B C 1
ATOM 2817 O O . ASP B 1 192 ? 6.312 24.562 -3.795 1 98.44 192 ASP B O 1
ATOM 2821 N N . ALA B 1 193 ? 4.25 23.734 -3.781 1 98.38 193 ALA B N 1
ATOM 2822 C CA . ALA B 1 193 ? 3.613 25.016 -3.508 1 98.38 193 ALA B CA 1
ATOM 2823 C C . ALA B 1 193 ? 4.117 25.609 -2.197 1 98.38 193 ALA B C 1
ATOM 2825 O O . ALA B 1 193 ? 4.223 26.828 -2.064 1 98.38 193 ALA B O 1
ATOM 2826 N N . ILE B 1 194 ? 4.438 24.703 -1.31 1 97.94 194 ILE B N 1
ATOM 2827 C CA . ILE B 1 194 ? 4.816 25.25 -0.007 1 97.94 194 ILE B CA 1
ATOM 2828 C C . ILE B 1 194 ? 6.332 25.188 0.154 1 97.94 194 ILE B C 1
ATOM 2830 O O . ILE B 1 194 ? 6.855 25.391 1.25 1 97.94 194 ILE B O 1
ATOM 2834 N N . SER B 1 195 ? 7.098 24.828 -0.905 1 97.12 195 SER B N 1
ATOM 2835 C CA . SER B 1 195 ? 8.555 24.781 -0.967 1 97.12 195 SER B CA 1
ATOM 2836 C C . SER B 1 195 ? 9.125 23.875 0.111 1 97.12 195 SER B C 1
ATOM 2838 O O . SER B 1 195 ? 10.055 24.25 0.822 1 97.12 195 SER B O 1
ATOM 2840 N N . TRP B 1 196 ? 8.539 22.75 0.306 1 96.38 196 TRP B N 1
ATOM 2841 C CA . TRP B 1 196 ? 9.023 21.719 1.226 1 96.38 196 TRP B CA 1
ATOM 2842 C C . TRP B 1 196 ? 9.891 20.703 0.495 1 96.38 196 TRP B C 1
ATOM 2844 O O . TRP B 1 196 ? 9.555 20.266 -0.61 1 96.38 196 TRP B O 1
ATOM 2854 N N . PRO B 1 197 ? 10.984 20.234 0.895 1 92.94 197 PRO B N 1
ATOM 2855 C CA . PRO B 1 197 ? 11.484 20.578 2.223 1 92.94 197 PRO B CA 1
ATOM 2856 C C . PRO B 1 197 ? 12.281 21.891 2.221 1 92.94 197 PRO B C 1
ATOM 2858 O O . PRO B 1 197 ? 12.648 22.391 3.285 1 92.94 197 PRO B O 1
ATOM 2861 N N . GLY B 1 198 ? 12.586 22.516 1.172 1 83.19 198 GLY B N 1
ATOM 2862 C CA . GLY B 1 198 ? 13.336 23.766 1.05 1 83.19 198 GLY B CA 1
ATOM 2863 C C . GLY B 1 198 ? 14.086 23.875 -0.262 1 83.19 198 GLY B C 1
ATOM 2864 O O . GLY B 1 198 ? 14.297 22.875 -0.955 1 83.19 198 GLY B O 1
#